Protein AF-A0A1N6EM79-F1 (afdb_monomer_lite)

Foldseek 3Di:
DVVVVVVVVVVVVVVVVVVVVVVVVVVLVVVLVVLLVVLVDDPVPADADDFFDDDPVLQVVVLVVQLVQQCCQFVVLCVVWWDDDPLQNVLRNLLSSLVSCQSSLPLVVGRDLVNNQVSLVSSVVSVGLTLSSLLSNLVSCDDVNPPDLPVSLVSLVSSLVNLLPTPRQLLSSLLSLLVSLCSCLVDPDRDPVSLVSSLVSLVSSLLSPQVNVVDPDDDLSSLVSVLVSLVSSLVSVVSSVQPSVRSLVVSLVSLVPHPPSLLSSLQSLLVSLQVVLCVLQDPDDPVPGDVCSLVSSLVSLVRSLVSLVVSCVVPVLNLSSLLSQLLSLQSPVHDPVSNVVSLSSNCNNPVLPLSSLVSVLVSQQPVTPHDLSNSLSSLVSQLVSVPLSNLSLQSNVVSLQSSLVSSDDLSSLVSLLSPSNVCSNVVSLVSNCVSVVPPLASLLSSLVSCLSVVVLLLNLQSCQLCPVVNDWDDDPVTDHSVNSVVSNVVSVVVLQVVPPDPDDVQDAFEWEAAPVRHIDTDAGPPWDWDWDQAPQPFRIKIKTWDDDPQKIKIKIKTQHDPVCLPDRFVVVQVVVQVVVCVVLVFHWPPWDFDDQQSYTKIWTKTDRVVLPPWIKIWIWGDDRRMIIIIIMIHGPDVCVDPVVVCVRVSGHYHYHPDPPPPPPDDDD

Sequence (668 aa):
MRRVLVIGLTLLVAFAVMVGVRARYQRRQFQQAAVLAAATVDEAEAKPSTPIPQDATALEKQRHDLLAWNRRTLQEAYDRVGKKDPRWDELARKTLDLAARTFSGEVDPQVTFDDVYPAARAAVEAGCDDPMVAYLYARTSVGANDPGPEEGLRRARAAAQGLAASRYPAMRRAVALRFSGGMALSGENPGDSNRKEAQRDFDAALALLEESVASDEHNEIWEANWLNTLIELTRGYRTLDVPAEAAYERVDAGLARVAGAKVLRLIYRGNFWFNYGWEARTQSFAPRVPAGGFDTLEKRLAVAQEAYQDAWKLQPTSGEVARRLLEIDKSVSGDRATMELWFERAMKLNGDDRTTCWSKLDWLDPKWHGSAEDMLAFGRACRDTKNSRTGITLLVADAHWRIASKLGGENQPKYLAVPAVWADIQSVYHEYLKHHPVDDVARSKFATFCYLSGHFREAEVQYVALGDHLTQWSEFPYVPLNQLKRNRAHNATIVMSNDLQIGFPGWHFVGGTNQDGRWKVNIPVGAEHKSKPGILGADASHVWKCTADGITYEIRVLLLADALRNDRPERVLDAARSVVAEERGSQPRNLRDTLLAARPAQEYDIDAPVLKPMQLRVKTAVIGNWLYELSVTASKNDVTGGAAREFFDSFAFQPVPKPSTDADAAPE

pLDDT: mean 86.62, std 15.35, range [33.59, 98.88]

Secondary structure (DSSP, 8-state):
-HHHHHHHHHHHHHHHHHHHHHHHHHHHHHHHHHHHHHHTS-GGGSPPPPPPP--HHHHHHHHHHHHHHHHHHHHHHHHHHS---TTTHHHHHHHHHHHHHHHTT-BTTB--HHHHHHHHHHHHHTT---HHHHHHHHHH--GGG---HHHHHHHHHHHHHHHHTS-S-HHHHHHHHHHHHHHHT-SSS--HHHHHHHHHHHHHHHHHHHHHHHHS--SHHHHHHHHHHHHHHHHHHHHTT--HHHHHHHHHHHHHTSTT-HHHHHHHHHHHHHHHHHHHH-SS-GGGSPTTHHHHHHHHHHHHHHHHHHHHHH-TT-HHHHHHHHHHHHHTT--HHHHHHHHHHHHHH-TT-HHHHHHHHHHTSTTTT--HHHHHHHHHHHHHT--GGGT-TTHHHHHHHHHHHHH-TTHHHHHHTSHHHHHHHHHHHHHHHHH-TT-HHHHHHHHHHHHHTT-HHHHHHHHHHHGGG-----SSSP--HHHHHHHHHHHHHHHHHH-----BTTB--EEEE-TTS-EEE-PPTT-EEEEE--STT-S-EEEEEEEETTEEEEEEEEEPPHHHHTS-HHHHHHHHHHHHHHHHTS-EEEEEEEEETTEEEEEEEEE-GGGTTEEEEEEEEEETTEEEEEEEEEEHHHHTSHHHHHHHHT-EEPPPPPPPS-------

Structure (mmCIF, N/CA/C/O backbone):
data_AF-A0A1N6EM79-F1
#
_entry.id   AF-A0A1N6EM79-F1
#
loop_
_atom_site.group_PDB
_atom_site.id
_atom_site.type_symbol
_atom_site.label_atom_id
_atom_site.label_alt_id
_atom_site.label_comp_id
_atom_site.label_asym_id
_atom_site.label_entity_id
_atom_site.label_seq_id
_atom_site.pdbx_PDB_ins_code
_atom_site.Cartn_x
_atom_site.Cartn_y
_atom_site.Cartn_z
_atom_site.occupancy
_atom_site.B_iso_or_equiv
_atom_site.auth_seq_id
_atom_site.auth_comp_id
_atom_site.auth_asym_id
_atom_site.auth_atom_id
_atom_site.pdbx_PDB_model_num
ATOM 1 N N . MET A 1 1 ? 29.907 56.390 -31.989 1.00 57.66 1 MET A N 1
ATOM 2 C CA . MET A 1 1 ? 30.444 55.684 -30.799 1.00 57.66 1 MET A CA 1
ATOM 3 C C . MET A 1 1 ? 29.399 54.881 -30.017 1.00 57.66 1 MET A C 1
ATOM 5 O O . MET A 1 1 ? 29.545 53.669 -29.978 1.00 57.66 1 MET A O 1
ATOM 9 N N . ARG A 1 2 ? 28.319 55.467 -29.464 1.00 51.59 2 ARG A N 1
ATOM 10 C CA . ARG A 1 2 ? 27.320 54.709 -28.661 1.00 51.59 2 ARG A CA 1
ATOM 11 C C . ARG A 1 2 ? 26.682 53.497 -29.369 1.00 51.59 2 ARG A C 1
ATOM 13 O O . ARG A 1 2 ? 26.563 52.447 -28.754 1.00 51.59 2 ARG A O 1
ATOM 20 N N . ARG A 1 3 ? 26.338 53.596 -30.662 1.00 52.81 3 ARG A N 1
ATOM 21 C CA . ARG A 1 3 ? 25.777 52.462 -31.436 1.00 52.81 3 ARG A CA 1
ATOM 22 C C . ARG A 1 3 ? 26.763 51.301 -31.632 1.00 52.81 3 ARG A C 1
ATOM 24 O O . ARG A 1 3 ? 26.357 50.151 -31.562 1.00 52.81 3 ARG A O 1
ATOM 31 N N . VAL A 1 4 ? 28.052 51.595 -31.815 1.00 61.25 4 VAL A N 1
ATOM 32 C CA . VAL A 1 4 ? 29.103 50.570 -31.970 1.00 61.25 4 VAL A CA 1
ATOM 33 C C . VAL A 1 4 ? 29.348 49.844 -30.643 1.00 61.25 4 VAL A C 1
ATOM 35 O O . VAL A 1 4 ? 29.495 48.628 -30.629 1.00 61.25 4 VAL A O 1
ATOM 38 N N . LEU A 1 5 ? 29.295 50.571 -29.520 1.00 58.50 5 LEU A N 1
ATOM 39 C CA . LEU A 1 5 ? 29.439 49.991 -28.182 1.00 58.50 5 LEU A CA 1
ATOM 40 C C . LEU A 1 5 ? 28.276 49.042 -27.829 1.00 58.50 5 LEU A C 1
ATOM 42 O O . LEU A 1 5 ? 28.500 47.969 -27.278 1.00 58.50 5 LEU A O 1
ATOM 46 N N . VAL A 1 6 ? 27.039 49.411 -28.187 1.00 59.03 6 VAL A N 1
ATOM 47 C CA . VAL A 1 6 ? 25.835 48.592 -27.940 1.00 59.03 6 VAL A CA 1
ATOM 48 C C . VAL A 1 6 ? 25.853 47.306 -28.775 1.00 59.03 6 VAL A C 1
ATOM 50 O O . VAL A 1 6 ? 25.546 46.235 -28.253 1.00 59.03 6 VAL A O 1
ATOM 53 N N . ILE A 1 7 ? 26.267 47.379 -30.045 1.00 68.19 7 ILE A N 1
ATOM 54 C CA . ILE A 1 7 ? 26.404 46.194 -30.910 1.00 68.19 7 ILE A CA 1
ATOM 55 C C . ILE A 1 7 ? 27.513 45.270 -30.387 1.00 68.19 7 ILE A C 1
ATOM 57 O O . ILE A 1 7 ? 27.294 44.066 -30.271 1.00 68.19 7 ILE A O 1
ATOM 61 N N . GLY A 1 8 ? 28.667 45.826 -29.998 1.00 62.31 8 GLY A N 1
ATOM 62 C CA . GLY A 1 8 ? 29.767 45.052 -29.416 1.00 62.31 8 GLY A CA 1
ATOM 63 C C . GLY A 1 8 ? 29.367 44.320 -28.132 1.00 62.31 8 GLY A C 1
ATOM 64 O O . GLY A 1 8 ? 29.636 43.129 -27.997 1.00 62.31 8 GLY A O 1
ATOM 65 N N . LEU A 1 9 ? 28.649 44.992 -27.225 1.00 55.44 9 LEU A N 1
ATOM 66 C CA . LEU A 1 9 ? 28.162 44.383 -25.984 1.00 55.44 9 LEU A CA 1
ATOM 67 C C . LEU A 1 9 ? 27.122 43.281 -26.251 1.00 55.44 9 LEU A C 1
ATOM 69 O O . LEU A 1 9 ? 27.174 42.224 -25.629 1.00 55.44 9 LEU A O 1
ATOM 73 N N . THR A 1 10 ? 26.222 43.492 -27.215 1.00 61.97 10 THR A N 1
ATOM 74 C CA . THR A 1 10 ? 25.199 42.500 -27.591 1.00 61.97 10 THR A CA 1
ATOM 75 C C . THR A 1 10 ? 25.830 41.230 -28.172 1.00 61.97 10 THR A C 1
ATOM 77 O O . THR A 1 10 ? 25.451 40.123 -27.793 1.00 61.97 10 THR A O 1
ATOM 80 N N . LEU A 1 11 ? 26.839 41.371 -29.040 1.00 59.09 11 LEU A N 1
ATOM 81 C CA . LEU A 1 11 ? 27.572 40.235 -29.609 1.00 59.09 11 LEU A CA 1
ATOM 82 C C . LEU A 1 11 ? 28.384 39.476 -28.550 1.00 59.09 11 LEU A C 1
ATOM 84 O O . LEU A 1 11 ? 28.440 38.248 -28.588 1.00 59.09 11 LEU A O 1
ATOM 88 N N . LEU A 1 12 ? 28.962 40.182 -27.574 1.00 57.12 12 LEU A N 1
ATOM 89 C CA . LEU A 1 12 ? 29.734 39.570 -26.491 1.00 57.12 12 LEU A CA 1
ATOM 90 C C . LEU A 1 12 ? 28.840 38.765 -25.532 1.00 57.12 12 LEU A C 1
ATOM 92 O O . LEU A 1 12 ? 29.197 37.654 -25.141 1.00 57.12 12 LEU A O 1
ATOM 96 N N . VAL A 1 13 ? 27.642 39.276 -25.222 1.00 59.56 13 VAL A N 1
ATOM 97 C CA . VAL A 1 13 ? 26.622 38.547 -24.448 1.00 59.56 13 VAL A CA 1
ATOM 98 C C . VAL A 1 13 ? 26.127 37.319 -25.216 1.00 59.56 13 VAL A C 1
ATOM 100 O O . VAL A 1 13 ? 26.071 36.230 -24.646 1.00 59.56 13 VAL A O 1
ATOM 103 N N . ALA A 1 14 ? 25.835 37.446 -26.515 1.00 55.66 14 ALA A N 1
ATOM 104 C CA . ALA A 1 14 ? 25.422 36.314 -27.347 1.00 55.66 14 ALA A CA 1
ATOM 105 C C . ALA A 1 14 ? 26.504 35.219 -27.420 1.00 55.66 14 ALA A C 1
ATOM 107 O O . ALA A 1 14 ? 26.198 34.033 -27.289 1.00 55.66 14 ALA A O 1
ATOM 108 N N . PHE A 1 15 ? 27.777 35.605 -27.559 1.00 58.88 15 PHE A N 1
ATOM 109 C CA . PHE A 1 15 ? 28.905 34.673 -27.553 1.00 58.88 15 PHE A CA 1
ATOM 110 C C . PHE A 1 15 ? 29.062 33.963 -26.199 1.00 58.88 15 PHE A C 1
ATOM 112 O O . PHE A 1 15 ? 29.173 32.738 -26.164 1.00 58.88 15 PHE A O 1
ATOM 119 N N . ALA A 1 16 ? 28.987 34.693 -25.081 1.00 51.50 16 ALA A N 1
ATOM 120 C CA . ALA A 1 16 ? 29.054 34.109 -23.739 1.00 51.50 16 ALA A CA 1
ATOM 121 C C . ALA A 1 16 ? 27.897 33.126 -23.466 1.00 51.50 16 ALA A C 1
ATOM 123 O O . ALA A 1 16 ? 28.115 32.048 -22.906 1.00 51.50 16 ALA A O 1
ATOM 124 N N . VAL A 1 17 ? 26.680 33.448 -23.922 1.00 60.84 17 VAL A N 1
ATOM 125 C CA . VAL A 1 17 ? 25.520 32.546 -23.845 1.00 60.84 17 VAL A CA 1
ATOM 126 C C . VAL A 1 17 ? 25.751 31.285 -24.683 1.00 60.84 17 VAL A C 1
ATOM 128 O O . VAL A 1 17 ? 25.543 30.184 -24.174 1.00 60.84 17 VAL A O 1
ATOM 131 N N . MET A 1 18 ? 26.241 31.406 -25.923 1.00 62.16 18 MET A N 1
ATOM 132 C CA . MET A 1 18 ? 26.541 30.249 -26.780 1.00 62.16 18 MET A CA 1
ATOM 133 C C . MET A 1 18 ? 27.630 29.342 -26.189 1.00 62.16 18 MET A C 1
ATOM 135 O O . MET A 1 18 ? 27.462 28.120 -26.172 1.00 62.16 18 MET A O 1
ATOM 139 N N . VAL A 1 19 ? 28.709 29.913 -25.643 1.00 59.50 19 VAL A N 1
ATOM 140 C CA . VAL A 1 19 ? 29.773 29.150 -24.963 1.00 59.50 19 VAL A CA 1
ATOM 141 C C . VAL A 1 19 ? 29.222 28.437 -23.723 1.00 59.50 19 VAL A C 1
ATOM 143 O O . VAL A 1 19 ? 29.464 27.243 -23.543 1.00 59.50 19 VAL A O 1
ATOM 146 N N . GLY A 1 20 ? 28.408 29.116 -22.908 1.00 55.28 20 GLY A N 1
ATOM 147 C CA . GLY A 1 20 ? 27.770 28.523 -21.729 1.00 55.28 20 GLY A CA 1
ATOM 148 C C . GLY A 1 20 ? 26.732 27.438 -22.052 1.00 55.28 20 GLY A C 1
ATOM 149 O O . GLY A 1 20 ? 26.553 26.501 -21.270 1.00 55.28 20 GLY A O 1
ATOM 150 N N . VAL A 1 21 ? 26.040 27.529 -23.193 1.00 65.56 21 VAL A N 1
ATOM 151 C CA . VAL A 1 21 ? 25.137 26.477 -23.695 1.00 65.56 21 VAL A CA 1
ATOM 152 C C . VAL A 1 21 ? 25.939 25.277 -24.199 1.00 65.56 21 VAL A C 1
ATOM 154 O O . VAL A 1 21 ? 25.637 24.147 -23.813 1.00 65.56 21 VAL A O 1
ATOM 157 N N . ARG A 1 22 ? 27.004 25.501 -24.980 1.00 65.56 22 ARG A N 1
ATOM 158 C CA . ARG A 1 22 ? 27.872 24.433 -25.501 1.00 65.56 22 ARG A CA 1
ATOM 159 C C . ARG A 1 22 ? 28.586 23.668 -24.384 1.00 65.56 22 ARG A C 1
ATOM 161 O O . ARG A 1 22 ? 28.595 22.442 -24.419 1.00 65.56 22 ARG A O 1
ATOM 168 N N . ALA A 1 23 ? 29.105 24.359 -23.368 1.00 64.06 23 ALA A N 1
ATOM 169 C CA . ALA A 1 23 ? 29.745 23.723 -22.214 1.00 64.06 23 ALA A CA 1
ATOM 170 C C . ALA A 1 23 ? 28.757 22.867 -21.397 1.00 64.06 23 ALA A C 1
ATOM 172 O O . ALA A 1 23 ? 29.081 21.742 -21.016 1.00 64.06 23 ALA A O 1
ATOM 173 N N . ARG A 1 24 ? 27.523 23.352 -21.175 1.00 70.69 24 ARG A N 1
ATOM 174 C CA . ARG A 1 24 ? 26.455 22.569 -20.522 1.00 70.69 24 ARG A CA 1
ATOM 175 C C . ARG A 1 24 ? 26.044 21.352 -21.350 1.00 70.69 24 ARG A C 1
ATOM 177 O O . ARG A 1 24 ? 25.850 20.279 -20.786 1.00 70.69 24 ARG A O 1
ATOM 184 N N . TYR A 1 25 ? 25.948 21.507 -22.670 1.00 68.00 25 TYR A N 1
ATOM 185 C CA . TYR A 1 25 ? 25.633 20.415 -23.589 1.00 68.00 25 TYR A CA 1
ATOM 186 C C . TYR A 1 25 ? 26.725 19.336 -23.592 1.00 68.00 25 TYR A C 1
ATOM 188 O O . TYR A 1 25 ? 26.419 18.163 -23.399 1.00 68.00 25 TYR A O 1
ATOM 196 N N . GLN A 1 26 ? 27.999 19.725 -23.709 1.00 62.50 26 GLN A N 1
ATOM 197 C CA . GLN A 1 26 ? 29.129 18.793 -23.657 1.00 62.50 26 GLN A CA 1
ATOM 198 C C . GLN A 1 26 ? 29.213 18.077 -22.306 1.00 62.50 26 GLN A C 1
ATOM 200 O O . GLN A 1 26 ? 29.337 16.857 -22.276 1.00 62.50 26 GLN A O 1
ATOM 205 N N . ARG A 1 27 ? 29.065 18.796 -21.183 1.00 71.12 27 ARG A N 1
ATOM 206 C CA . ARG A 1 27 ? 29.050 18.181 -19.844 1.00 71.12 27 ARG A CA 1
ATOM 207 C C . ARG A 1 27 ? 27.925 17.154 -19.703 1.00 71.12 27 ARG A C 1
ATOM 209 O O . ARG A 1 27 ? 28.155 16.082 -19.154 1.00 71.12 27 ARG A O 1
ATOM 216 N N . ARG A 1 28 ? 26.738 17.452 -20.245 1.00 74.25 28 ARG A N 1
ATOM 217 C CA . ARG A 1 28 ? 25.605 16.518 -20.274 1.00 74.25 28 ARG A CA 1
ATOM 218 C C . ARG A 1 28 ? 25.901 15.287 -21.135 1.00 74.25 28 ARG A C 1
ATOM 220 O O . ARG A 1 28 ? 25.591 14.186 -20.699 1.00 74.25 28 ARG A O 1
ATOM 227 N N . GLN A 1 29 ? 26.522 15.447 -22.305 1.00 70.38 29 GLN A N 1
ATOM 228 C CA . GLN A 1 29 ? 26.920 14.311 -23.145 1.00 70.38 29 GLN A CA 1
ATOM 229 C C . GLN A 1 29 ? 27.969 13.423 -22.467 1.00 70.38 29 GLN A C 1
ATOM 231 O O . GLN A 1 29 ? 27.814 12.206 -22.471 1.00 70.38 29 GLN A O 1
ATOM 236 N N . PHE A 1 30 ? 28.985 14.005 -21.820 1.00 73.12 30 PHE A N 1
ATOM 237 C CA . PHE A 1 30 ? 29.971 13.235 -21.054 1.00 73.12 30 PHE A CA 1
ATOM 238 C C . PHE A 1 30 ? 29.331 12.482 -19.884 1.00 73.12 30 PHE A C 1
ATOM 240 O O . PHE A 1 30 ? 29.633 11.311 -19.682 1.00 73.12 30 PHE A O 1
ATOM 247 N N . GLN A 1 31 ? 28.407 13.114 -19.153 1.00 75.31 31 GLN A N 1
ATOM 248 C CA . GLN A 1 31 ? 27.654 12.444 -18.089 1.00 75.31 31 GLN A CA 1
ATOM 249 C C . GLN A 1 31 ? 26.794 11.295 -18.630 1.00 75.31 31 GLN A C 1
ATOM 251 O O . GLN A 1 31 ? 26.775 10.222 -18.040 1.00 75.31 31 GLN A O 1
ATOM 256 N N . GLN A 1 32 ? 26.115 11.483 -19.765 1.00 76.62 32 GLN A N 1
ATOM 257 C CA . GLN A 1 32 ? 25.315 10.428 -20.397 1.00 76.62 32 GLN A CA 1
ATOM 258 C C . GLN A 1 32 ? 26.183 9.255 -20.873 1.00 76.62 32 GLN A C 1
ATOM 260 O O . GLN A 1 32 ? 25.825 8.104 -20.635 1.00 76.62 32 GLN A O 1
ATOM 265 N N . ALA A 1 33 ? 27.331 9.533 -21.496 1.00 74.19 33 ALA A N 1
ATOM 266 C CA . ALA A 1 33 ? 28.273 8.506 -21.933 1.00 74.19 33 ALA A CA 1
ATOM 267 C C . ALA A 1 33 ? 28.876 7.738 -20.746 1.00 74.19 33 ALA A C 1
ATOM 269 O O . ALA A 1 33 ? 28.951 6.515 -20.794 1.00 74.19 33 ALA A O 1
ATOM 270 N N . ALA A 1 34 ? 29.237 8.433 -19.662 1.00 75.88 34 ALA A N 1
ATOM 271 C CA . ALA A 1 34 ? 29.737 7.803 -18.443 1.00 75.88 34 ALA A CA 1
ATOM 272 C C . ALA A 1 34 ? 28.684 6.896 -17.788 1.00 75.88 34 ALA A C 1
ATOM 274 O O . ALA A 1 34 ? 29.012 5.795 -17.367 1.00 75.88 34 ALA A O 1
ATOM 275 N N . VAL A 1 35 ? 27.412 7.313 -17.758 1.00 77.44 35 VAL A N 1
ATOM 276 C CA . VAL A 1 35 ? 26.311 6.487 -17.231 1.00 77.44 35 VAL A CA 1
ATOM 277 C C . VAL A 1 35 ? 26.076 5.241 -18.088 1.00 77.44 35 VAL A C 1
ATOM 279 O O . VAL A 1 35 ? 25.867 4.161 -17.542 1.00 77.44 35 VAL A O 1
ATOM 282 N N . LEU A 1 36 ? 26.121 5.367 -19.418 1.00 76.38 36 LEU A N 1
ATOM 283 C CA . LEU A 1 36 ? 26.010 4.215 -20.319 1.00 76.38 36 LEU A CA 1
ATOM 284 C C . LEU A 1 36 ? 27.199 3.258 -20.156 1.00 76.38 36 LEU A C 1
ATOM 286 O O . LEU A 1 36 ? 26.994 2.052 -20.109 1.00 76.38 36 LEU A O 1
ATOM 290 N N . ALA A 1 37 ? 28.417 3.783 -20.000 1.00 74.75 37 ALA A N 1
ATOM 291 C CA . ALA A 1 37 ? 29.602 2.974 -19.729 1.00 74.75 37 ALA A CA 1
ATOM 292 C C . ALA A 1 37 ? 29.521 2.275 -18.359 1.00 74.75 37 ALA A C 1
ATOM 294 O O . ALA A 1 37 ? 29.816 1.088 -18.258 1.00 74.75 37 ALA A O 1
ATOM 295 N N . ALA A 1 38 ? 29.041 2.964 -17.318 1.00 71.88 38 ALA A N 1
ATOM 296 C CA . ALA A 1 38 ? 28.829 2.384 -15.991 1.00 71.88 38 ALA A CA 1
ATOM 297 C C . ALA A 1 38 ? 27.792 1.246 -16.002 1.00 71.88 38 ALA A C 1
ATOM 299 O O . ALA A 1 38 ? 27.902 0.307 -15.223 1.00 71.88 38 ALA A O 1
ATOM 300 N N . ALA A 1 39 ? 26.810 1.295 -16.910 1.00 73.69 39 ALA A N 1
ATOM 301 C CA . ALA A 1 39 ? 25.832 0.221 -17.100 1.00 73.69 39 ALA A CA 1
ATOM 302 C C . ALA A 1 39 ? 26.454 -1.079 -17.639 1.00 73.69 39 ALA A C 1
ATOM 304 O O . ALA A 1 39 ? 25.871 -2.147 -17.475 1.00 73.69 39 ALA A O 1
ATOM 305 N N . THR A 1 40 ? 27.606 -0.972 -18.308 1.00 70.44 40 THR A N 1
ATOM 306 C CA . THR A 1 40 ? 28.337 -2.097 -18.911 1.00 70.44 40 THR A CA 1
ATOM 307 C C . THR A 1 40 ? 29.478 -2.621 -18.044 1.00 70.44 40 THR A C 1
ATOM 309 O O . THR A 1 40 ? 30.126 -3.586 -18.435 1.00 70.44 40 THR A O 1
ATOM 312 N N . VAL A 1 41 ? 29.734 -1.992 -16.892 1.00 67.38 41 VAL A N 1
ATOM 313 C CA . VAL A 1 41 ? 30.738 -2.464 -15.933 1.00 67.38 41 VAL A CA 1
ATOM 314 C C . VAL A 1 41 ? 30.270 -3.798 -15.361 1.00 67.38 41 VAL A C 1
ATOM 316 O O . VAL A 1 41 ? 29.126 -3.918 -14.912 1.00 67.38 41 VAL A O 1
ATOM 319 N N . ASP A 1 42 ? 31.156 -4.790 -15.416 1.00 64.06 42 ASP A N 1
ATOM 320 C CA . ASP A 1 42 ? 30.897 -6.138 -14.920 1.00 64.06 42 ASP A CA 1
ATOM 321 C C . ASP A 1 42 ? 30.534 -6.096 -13.426 1.00 64.06 42 ASP A C 1
ATOM 323 O O . ASP A 1 42 ? 31.019 -5.256 -12.664 1.00 64.06 42 ASP A O 1
ATOM 327 N N . GLU A 1 43 ? 29.674 -7.010 -12.986 1.00 64.69 43 GLU A N 1
ATOM 328 C CA . GLU A 1 43 ? 29.231 -7.096 -11.593 1.00 64.69 43 GLU A CA 1
ATOM 329 C C . GLU A 1 43 ? 30.419 -7.308 -10.639 1.00 64.69 43 GLU A C 1
ATOM 331 O O . GLU A 1 43 ? 30.413 -6.794 -9.521 1.00 64.69 43 GLU A O 1
ATOM 336 N N . ALA A 1 44 ? 31.484 -7.961 -11.119 1.00 61.00 44 ALA A N 1
ATOM 337 C CA . ALA A 1 44 ? 32.743 -8.152 -10.399 1.00 61.00 44 ALA A CA 1
ATOM 338 C C . ALA A 1 44 ? 33.513 -6.846 -10.105 1.00 61.00 44 ALA A C 1
ATOM 340 O O . ALA A 1 44 ? 34.318 -6.808 -9.174 1.00 61.00 44 ALA A O 1
ATOM 341 N N . GLU A 1 45 ? 33.274 -5.779 -10.871 1.00 67.38 45 GLU A N 1
ATOM 342 C CA . GLU A 1 45 ? 33.914 -4.467 -10.700 1.00 67.38 45 GLU A CA 1
ATOM 343 C C . GLU A 1 45 ? 33.018 -3.464 -9.950 1.00 67.38 45 GLU A C 1
ATOM 345 O O . GLU A 1 45 ? 33.440 -2.344 -9.643 1.00 67.38 45 GLU A O 1
ATOM 350 N N . ALA A 1 46 ? 31.777 -3.845 -9.628 1.00 71.94 46 ALA A N 1
ATOM 351 C CA . ALA A 1 46 ? 30.857 -2.984 -8.902 1.00 71.94 46 ALA A CA 1
ATOM 352 C C . ALA A 1 46 ? 31.328 -2.754 -7.457 1.00 71.94 46 ALA A C 1
ATOM 354 O O . ALA A 1 46 ? 31.835 -3.649 -6.778 1.00 71.94 46 ALA A O 1
ATOM 355 N N . LYS A 1 47 ? 31.119 -1.531 -6.953 1.00 76.25 47 LYS A N 1
ATOM 356 C CA . LYS A 1 47 ? 31.404 -1.191 -5.556 1.00 76.25 47 LYS A CA 1
ATOM 357 C C . LYS A 1 47 ? 30.630 -2.153 -4.638 1.00 76.25 47 LYS A C 1
ATOM 359 O O . LYS A 1 47 ? 29.402 -2.198 -4.746 1.00 76.25 47 LYS A O 1
ATOM 364 N N . PRO A 1 48 ? 31.302 -2.885 -3.730 1.00 73.38 48 PRO A N 1
ATOM 365 C CA . PRO A 1 48 ? 30.625 -3.830 -2.855 1.00 73.38 48 PRO A CA 1
ATOM 366 C C . PRO A 1 48 ? 29.622 -3.084 -1.977 1.00 73.38 48 PRO A C 1
ATOM 368 O O . PRO A 1 48 ? 29.950 -2.070 -1.353 1.00 73.38 48 PRO A O 1
ATOM 371 N N . SER A 1 49 ? 28.389 -3.577 -1.940 1.00 78.62 49 SER A N 1
ATOM 372 C CA . SER A 1 49 ? 27.352 -3.039 -1.071 1.00 78.62 49 SER A CA 1
ATOM 373 C C . SER A 1 49 ? 27.379 -3.722 0.290 1.00 78.62 49 SER A C 1
ATOM 375 O O . SER A 1 49 ? 27.494 -4.945 0.372 1.00 78.62 49 SER A O 1
ATOM 377 N N . THR A 1 50 ? 27.201 -2.951 1.361 1.00 86.50 50 THR A N 1
ATOM 378 C CA . THR A 1 50 ? 26.949 -3.515 2.690 1.00 86.50 50 THR A CA 1
ATOM 379 C C . THR A 1 50 ? 25.660 -4.343 2.653 1.00 86.50 50 THR A C 1
ATOM 381 O O . THR A 1 50 ? 24.636 -3.810 2.210 1.00 86.50 50 THR A O 1
ATOM 384 N N . PRO A 1 51 ? 25.674 -5.607 3.116 1.00 92.75 51 PRO A N 1
ATOM 385 C CA . PRO A 1 51 ? 24.464 -6.412 3.214 1.00 92.75 51 PRO A CA 1
ATOM 386 C C . PRO A 1 51 ? 23.387 -5.697 4.032 1.00 92.75 51 PRO A C 1
ATOM 388 O O . PRO A 1 51 ? 23.671 -5.115 5.082 1.00 92.75 51 PRO A O 1
ATOM 391 N N . ILE A 1 52 ? 22.145 -5.738 3.554 1.00 96.38 52 ILE A N 1
ATOM 392 C CA . ILE A 1 52 ? 21.007 -5.178 4.285 1.00 96.38 52 ILE A CA 1
ATOM 393 C C . ILE A 1 52 ? 20.662 -6.136 5.433 1.00 96.38 52 ILE A C 1
ATOM 395 O O . ILE A 1 52 ? 20.529 -7.334 5.177 1.00 96.38 52 ILE A O 1
ATOM 399 N N . PRO A 1 53 ? 20.500 -5.652 6.679 1.00 95.44 53 PRO A N 1
ATOM 400 C CA . PRO A 1 53 ? 20.079 -6.503 7.787 1.00 95.44 53 PRO A CA 1
ATOM 401 C C . PRO A 1 53 ? 18.761 -7.222 7.461 1.00 95.44 53 PRO A C 1
ATOM 403 O O . PRO A 1 53 ? 17.750 -6.575 7.192 1.00 95.44 53 PRO A O 1
ATOM 406 N N . GLN A 1 54 ? 18.792 -8.557 7.449 1.00 92.88 54 GLN A N 1
ATOM 407 C CA . GLN A 1 54 ? 17.642 -9.444 7.251 1.00 92.88 54 GLN A CA 1
ATOM 408 C C . GLN A 1 54 ? 17.793 -10.633 8.208 1.00 92.88 54 GLN A C 1
ATOM 410 O O . GLN A 1 54 ? 18.611 -11.520 7.971 1.00 92.88 54 GLN A O 1
ATOM 415 N N . ASP A 1 55 ? 17.026 -10.653 9.297 1.00 94.44 55 ASP A N 1
ATOM 416 C CA . ASP A 1 55 ? 16.911 -11.834 10.158 1.00 94.44 55 ASP A CA 1
ATOM 417 C C . ASP A 1 55 ? 15.622 -12.576 9.797 1.00 94.44 55 ASP A C 1
ATOM 419 O O . ASP A 1 55 ? 14.534 -12.224 10.249 1.00 94.44 55 ASP A O 1
ATOM 423 N N . ALA A 1 56 ? 15.745 -13.607 8.959 1.00 93.06 56 ALA A N 1
ATOM 424 C CA . ALA A 1 56 ? 14.600 -14.378 8.482 1.00 93.06 56 ALA A CA 1
ATOM 425 C C . ALA A 1 56 ? 13.778 -15.004 9.626 1.00 93.06 56 ALA A C 1
ATOM 427 O O . ALA A 1 56 ? 12.560 -15.113 9.507 1.00 93.06 56 ALA A O 1
ATOM 428 N N . THR A 1 57 ? 14.418 -15.374 10.742 1.00 95.00 57 THR A N 1
ATOM 429 C CA . THR A 1 57 ? 13.723 -15.975 11.891 1.00 95.00 57 THR A CA 1
ATOM 430 C C . THR A 1 57 ? 12.911 -14.922 12.636 1.00 95.00 57 THR A C 1
ATOM 432 O O . THR A 1 57 ? 11.751 -15.159 12.976 1.00 95.00 57 THR A O 1
ATOM 435 N N . ALA A 1 58 ? 13.497 -13.743 12.866 1.00 93.88 58 ALA A N 1
ATOM 436 C CA . ALA A 1 58 ? 12.796 -12.631 13.501 1.00 93.88 58 ALA A CA 1
ATOM 437 C C . ALA A 1 58 ? 11.618 -12.136 12.646 1.00 93.88 58 ALA A C 1
ATOM 439 O O . ALA A 1 58 ? 10.537 -11.894 13.182 1.00 93.88 58 ALA A O 1
ATOM 440 N N . LEU A 1 59 ? 11.802 -12.054 11.323 1.00 94.06 59 LEU A N 1
ATOM 441 C CA . LEU A 1 59 ? 10.751 -11.666 10.378 1.00 94.06 59 LEU A CA 1
ATOM 442 C C . LEU A 1 59 ? 9.583 -12.647 10.384 1.00 94.06 59 LEU A C 1
ATOM 444 O O . LEU A 1 59 ? 8.429 -12.233 10.477 1.00 94.06 59 LEU A O 1
ATOM 448 N N . GLU A 1 60 ? 9.864 -13.949 10.338 1.00 94.25 60 GLU A N 1
ATOM 449 C CA . GLU A 1 60 ? 8.808 -14.958 10.366 1.00 94.25 60 GLU A CA 1
ATOM 450 C C . GLU A 1 60 ? 8.026 -14.922 11.683 1.00 94.25 60 GLU A C 1
ATOM 452 O O . GLU A 1 60 ? 6.794 -14.950 11.688 1.00 94.25 60 GLU A O 1
ATOM 457 N N . LYS A 1 61 ? 8.729 -14.741 12.807 1.00 94.81 61 LYS A N 1
ATOM 458 C CA . LYS A 1 61 ? 8.087 -14.529 14.105 1.00 94.81 61 LYS A CA 1
ATOM 459 C C . LYS A 1 61 ? 7.199 -13.280 14.102 1.00 94.81 61 LYS A C 1
ATOM 461 O O . LYS A 1 61 ? 6.070 -13.346 14.579 1.00 94.81 61 LYS A O 1
ATOM 466 N N . GLN A 1 62 ? 7.674 -12.157 13.563 1.00 93.31 62 GLN A N 1
ATOM 467 C CA . GLN A 1 62 ? 6.903 -10.912 13.503 1.00 93.31 62 GLN A CA 1
ATOM 468 C C . GLN A 1 62 ? 5.619 -11.074 12.676 1.00 93.31 62 GLN A C 1
ATOM 470 O O . GLN A 1 62 ? 4.552 -10.630 13.104 1.00 93.31 62 GLN A O 1
ATOM 475 N N . ARG A 1 63 ? 5.696 -11.751 11.523 1.00 94.06 63 ARG A N 1
ATOM 476 C CA . ARG A 1 63 ? 4.533 -12.052 10.669 1.00 94.06 63 ARG A CA 1
ATOM 477 C C . ARG A 1 63 ? 3.523 -12.939 11.392 1.00 94.06 63 ARG A C 1
ATOM 479 O O . ARG A 1 63 ? 2.328 -12.631 11.403 1.00 94.06 63 ARG A O 1
ATOM 486 N N . HIS A 1 64 ? 4.004 -13.994 12.051 1.00 95.69 64 HIS A N 1
ATOM 487 C CA . HIS A 1 64 ? 3.169 -14.870 12.866 1.00 95.69 64 HIS A CA 1
ATOM 488 C C . HIS A 1 64 ? 2.473 -14.100 13.998 1.00 95.69 64 HIS A C 1
ATOM 490 O O . HIS A 1 64 ? 1.261 -14.227 14.177 1.00 95.69 64 HIS A O 1
ATOM 496 N N . ASP A 1 65 ? 3.209 -13.264 14.732 1.00 95.00 65 ASP A N 1
ATOM 497 C CA . ASP A 1 65 ? 2.667 -12.476 15.840 1.00 95.00 65 ASP A CA 1
ATOM 498 C C . ASP A 1 65 ? 1.618 -11.462 15.356 1.00 95.00 65 ASP A C 1
ATOM 500 O O . ASP A 1 65 ? 0.577 -11.300 16.000 1.00 95.00 65 ASP A O 1
ATOM 504 N N . LEU A 1 66 ? 1.831 -10.847 14.185 1.00 95.81 66 LEU A N 1
ATOM 505 C CA . LEU A 1 66 ? 0.868 -9.952 13.542 1.00 95.81 66 LEU A CA 1
ATOM 506 C C . LEU A 1 66 ? -0.430 -10.671 13.157 1.00 95.81 66 LEU A C 1
ATOM 508 O O . LEU A 1 66 ? -1.523 -10.191 13.469 1.00 95.81 66 LEU A O 1
ATOM 512 N N . LEU A 1 67 ? -0.335 -11.845 12.529 1.00 96.94 67 LEU A N 1
ATOM 513 C CA . LEU A 1 67 ? -1.498 -12.686 12.226 1.00 96.94 67 LEU A CA 1
ATOM 514 C C . LEU A 1 67 ? -2.222 -13.160 13.484 1.00 96.94 67 LEU A C 1
ATOM 516 O O . LEU A 1 67 ? -3.451 -13.067 13.551 1.00 96.94 67 LEU A O 1
ATOM 520 N N . ALA A 1 68 ? -1.485 -13.607 14.496 1.00 97.31 68 ALA A N 1
ATOM 521 C CA . ALA A 1 68 ? -2.061 -14.041 15.759 1.00 97.31 68 ALA A CA 1
ATOM 522 C C . ALA A 1 68 ? -2.808 -12.891 16.454 1.00 97.31 68 ALA A C 1
ATOM 524 O O . ALA A 1 68 ? -3.941 -13.073 16.898 1.00 97.31 68 ALA A O 1
ATOM 525 N N . TRP A 1 69 ? -2.231 -11.688 16.492 1.00 97.69 69 TRP A N 1
ATOM 526 C CA . TRP A 1 69 ? -2.888 -10.509 17.056 1.00 97.69 69 TRP A CA 1
ATOM 527 C C . TRP A 1 69 ? -4.160 -10.121 16.286 1.00 97.69 69 TRP A C 1
ATOM 529 O O . TRP A 1 69 ? -5.203 -9.841 16.890 1.00 97.69 69 TRP A O 1
ATOM 539 N N . ASN A 1 70 ? -4.120 -10.147 14.949 1.00 98.00 70 ASN A N 1
ATOM 540 C CA . ASN A 1 70 ? -5.300 -9.864 14.131 1.00 98.00 70 ASN A CA 1
ATOM 541 C C . ASN A 1 70 ? -6.413 -10.904 14.361 1.00 98.00 70 ASN A C 1
ATOM 543 O O . ASN A 1 70 ? -7.568 -10.514 14.524 1.00 98.00 70 ASN A O 1
ATOM 547 N N . ARG A 1 71 ? -6.087 -12.200 14.471 1.00 98.19 71 ARG A N 1
ATOM 548 C CA . ARG A 1 71 ? -7.064 -13.255 14.806 1.00 98.19 71 ARG A CA 1
ATOM 549 C C . ARG A 1 71 ? -7.666 -13.079 16.202 1.00 98.19 71 ARG A C 1
ATOM 551 O O . ARG A 1 71 ? -8.891 -13.131 16.332 1.00 98.19 71 ARG A O 1
ATOM 558 N N . ARG A 1 72 ? -6.847 -12.765 17.216 1.00 98.00 72 ARG A N 1
ATOM 559 C CA . ARG A 1 72 ? -7.312 -12.482 18.590 1.00 98.00 72 ARG A CA 1
ATOM 560 C C . ARG A 1 72 ? -8.311 -11.327 18.649 1.00 98.00 72 ARG A C 1
ATOM 562 O O . ARG A 1 72 ? -9.320 -11.387 19.352 1.00 98.00 72 ARG A O 1
ATOM 569 N N . THR A 1 73 ? -8.029 -10.254 17.914 1.00 98.06 73 THR A N 1
ATOM 570 C CA . THR A 1 73 ? -8.831 -9.020 17.953 1.00 98.06 73 THR A CA 1
ATOM 571 C C . THR A 1 73 ? -10.008 -9.003 16.972 1.00 98.06 73 THR A C 1
ATOM 573 O O . THR A 1 73 ? -10.818 -8.076 17.032 1.00 98.06 73 THR A O 1
ATOM 576 N N . LEU A 1 74 ? -10.129 -10.009 16.096 1.00 98.50 74 LEU A N 1
ATOM 577 C CA . LEU A 1 74 ? -11.237 -10.176 15.148 1.00 98.50 74 LEU A CA 1
ATOM 578 C C . LEU A 1 74 ? -12.059 -11.432 15.459 1.00 98.50 74 LEU A C 1
ATOM 580 O O . LEU A 1 74 ? -13.160 -11.324 15.998 1.00 98.50 74 LEU A O 1
ATOM 584 N N . GLN A 1 75 ? -11.527 -12.614 15.145 1.00 98.44 75 GLN A N 1
ATOM 585 C CA . GLN A 1 75 ? -12.246 -13.884 15.251 1.00 98.44 75 GLN A CA 1
ATOM 586 C C . GLN A 1 75 ? -12.478 -14.299 16.708 1.00 98.44 75 GLN A C 1
ATOM 588 O O . GLN A 1 75 ? -13.616 -14.536 17.099 1.00 98.44 75 GLN A O 1
ATOM 593 N N . GLU A 1 76 ? -11.444 -14.311 17.553 1.00 98.50 76 GLU A N 1
ATOM 594 C CA . GLU A 1 76 ? -11.626 -14.696 18.966 1.00 98.50 76 GLU A CA 1
ATOM 595 C C . GLU A 1 76 ? -12.437 -13.650 19.750 1.00 98.50 76 GLU A C 1
ATOM 597 O O . GLU A 1 76 ? -13.110 -13.957 20.738 1.00 98.50 76 GLU A O 1
ATOM 602 N N . ALA A 1 77 ? -12.390 -12.386 19.321 1.00 98.50 77 ALA A N 1
ATOM 603 C CA . ALA A 1 77 ? -13.283 -11.355 19.832 1.00 98.50 77 ALA A CA 1
ATOM 604 C C . ALA A 1 77 ? -14.742 -11.647 19.439 1.00 98.50 77 ALA A C 1
ATOM 606 O O . ALA A 1 77 ? -15.609 -11.596 20.308 1.00 98.50 77 ALA A O 1
ATOM 607 N N . TYR A 1 78 ? -15.016 -12.042 18.191 1.00 98.75 78 TYR A N 1
ATOM 608 C CA . TYR A 1 78 ? -16.349 -12.488 17.767 1.00 98.75 78 TYR A CA 1
ATOM 609 C C . TYR A 1 78 ? -16.850 -13.678 18.585 1.00 98.75 78 TYR A C 1
ATOM 611 O O . TYR A 1 78 ? -17.957 -13.637 19.115 1.00 98.75 78 TYR A O 1
ATOM 619 N N . ASP A 1 79 ? -16.021 -14.700 18.793 1.00 98.56 79 ASP A N 1
ATOM 620 C CA . ASP A 1 79 ? -16.446 -15.876 19.554 1.00 98.56 79 ASP A CA 1
ATOM 621 C C . ASP A 1 79 ? -16.813 -15.533 21.014 1.00 98.56 79 ASP A C 1
ATOM 623 O O . ASP A 1 79 ? -17.742 -16.128 21.581 1.00 98.56 79 ASP A O 1
ATOM 627 N N . ARG A 1 80 ? -16.144 -14.534 21.612 1.00 98.44 80 ARG A N 1
ATOM 628 C CA . ARG A 1 80 ? -16.422 -14.057 22.979 1.00 98.44 80 ARG A CA 1
ATOM 629 C C . ARG A 1 80 ? -17.610 -13.104 23.078 1.00 98.44 80 ARG A C 1
ATOM 631 O O . ARG A 1 80 ? -18.434 -13.273 23.975 1.00 98.44 80 ARG A O 1
ATOM 638 N N . VAL A 1 81 ? -17.665 -12.078 22.230 1.00 98.44 81 VAL A N 1
ATOM 639 C CA . VAL A 1 81 ? -18.589 -10.939 22.397 1.00 98.44 81 VAL A CA 1
ATOM 640 C C . VAL A 1 81 ? -19.462 -10.646 21.180 1.00 98.44 81 VAL A C 1
ATOM 642 O O . VAL A 1 81 ? -20.357 -9.806 21.287 1.00 98.44 81 VAL A O 1
ATOM 645 N N . GLY A 1 82 ? -19.203 -11.302 20.050 1.00 98.25 82 GLY A N 1
ATOM 646 C CA . GLY A 1 82 ? -19.961 -11.143 18.816 1.00 98.25 82 GLY A CA 1
ATOM 647 C C . GLY A 1 82 ? -21.363 -11.739 18.904 1.00 98.25 82 GLY A C 1
ATOM 648 O O . GLY A 1 82 ? -21.677 -12.558 19.780 1.00 98.25 82 GLY A O 1
ATOM 649 N N . LYS A 1 83 ? -22.225 -11.312 17.984 1.00 98.12 83 LYS A N 1
ATOM 650 C CA . LYS A 1 83 ? -23.571 -11.871 17.834 1.00 98.12 83 LYS A CA 1
ATOM 651 C C . LYS A 1 83 ? -23.496 -13.183 17.065 1.00 98.12 83 LYS A C 1
ATOM 653 O O . LYS A 1 83 ? -23.085 -13.198 15.909 1.00 98.12 83 LYS A O 1
ATOM 658 N N . LYS A 1 84 ? -23.925 -14.268 17.710 1.00 98.06 84 LYS A N 1
ATOM 659 C CA . LYS A 1 84 ? -23.804 -15.632 17.186 1.00 98.06 84 LYS A CA 1
ATOM 660 C C . LYS A 1 84 ? -25.154 -16.197 16.767 1.00 98.06 84 LYS A C 1
ATOM 662 O O . LYS A 1 84 ? -26.116 -16.102 17.528 1.00 98.06 84 LYS A O 1
ATOM 667 N N . ASP A 1 85 ? -25.196 -16.827 15.600 1.00 98.50 85 ASP A N 1
ATOM 668 C CA . ASP A 1 85 ? -26.344 -17.586 15.095 1.00 98.50 85 ASP A CA 1
ATOM 669 C C . ASP A 1 85 ? -25.842 -18.637 14.091 1.00 98.50 85 ASP A C 1
ATOM 671 O O . ASP A 1 85 ? -25.053 -18.306 13.197 1.00 98.50 85 ASP A O 1
ATOM 675 N N . PRO A 1 86 ? -26.302 -19.898 14.188 1.00 98.31 86 PRO A N 1
ATOM 676 C CA . PRO A 1 86 ? -25.895 -20.961 13.272 1.00 98.31 86 PRO A CA 1
ATOM 677 C C . PRO A 1 86 ? -26.074 -20.639 11.782 1.00 98.31 86 PRO A C 1
ATOM 679 O O . PRO A 1 86 ? -25.367 -21.215 10.960 1.00 98.31 86 PRO A O 1
ATOM 682 N N . ARG A 1 87 ? -26.988 -19.730 11.416 1.00 98.38 87 ARG A N 1
ATOM 683 C CA . ARG A 1 87 ? -27.238 -19.336 10.021 1.00 98.38 87 ARG A CA 1
ATOM 684 C C . ARG A 1 87 ? -26.063 -18.609 9.364 1.00 98.38 87 ARG A C 1
ATOM 686 O O . ARG A 1 87 ? -25.918 -18.707 8.150 1.00 98.38 87 ARG A O 1
ATOM 693 N N . TRP A 1 88 ? -25.241 -17.884 10.127 1.00 98.56 88 TRP A N 1
ATOM 694 C CA . TRP A 1 88 ? -24.120 -17.103 9.579 1.00 98.56 88 TRP A CA 1
ATOM 695 C C . TRP A 1 88 ? -22.791 -17.289 10.303 1.00 98.56 88 TRP A C 1
ATOM 697 O O . TRP A 1 88 ? -21.780 -16.785 9.823 1.00 98.56 88 TRP A O 1
ATOM 707 N N . ASP A 1 89 ? -22.751 -18.005 11.424 1.00 98.62 89 ASP A N 1
ATOM 708 C CA . ASP A 1 89 ? -21.557 -18.156 12.260 1.00 98.62 89 ASP A CA 1
ATOM 709 C C . ASP A 1 89 ? -20.314 -18.626 11.485 1.00 98.62 89 ASP A C 1
ATOM 711 O O . ASP A 1 89 ? -19.210 -18.120 11.692 1.00 98.62 89 ASP A O 1
ATOM 715 N N . GLU A 1 90 ? -20.480 -19.576 10.564 1.00 98.56 90 GLU A N 1
ATOM 716 C CA . GLU A 1 90 ? -19.386 -20.062 9.716 1.00 98.56 90 GLU A CA 1
ATOM 717 C C . GLU A 1 90 ? -18.909 -18.990 8.721 1.00 98.56 90 GLU A C 1
ATOM 719 O O . GLU A 1 90 ? -17.706 -18.755 8.578 1.00 98.56 90 GLU A O 1
ATOM 724 N N . LEU A 1 91 ? -19.845 -18.273 8.090 1.00 98.62 91 LEU A N 1
ATOM 725 C CA . LEU A 1 91 ? -19.551 -17.183 7.153 1.00 98.62 91 LEU A CA 1
ATOM 726 C C . LEU A 1 91 ? -18.866 -16.003 7.860 1.00 98.62 91 LEU A C 1
ATOM 728 O O . LEU A 1 91 ? -17.919 -15.420 7.326 1.00 98.62 91 LEU A O 1
ATOM 732 N N . ALA A 1 92 ? -19.299 -15.682 9.081 1.00 98.75 92 ALA A N 1
ATOM 733 C CA . ALA A 1 92 ? -18.696 -14.661 9.928 1.00 98.75 92 ALA A CA 1
ATOM 734 C C . ALA A 1 92 ? -17.248 -15.025 10.287 1.00 98.75 92 ALA A C 1
ATOM 736 O O . ALA A 1 92 ? -16.344 -14.223 10.052 1.00 98.75 92 ALA A O 1
ATOM 737 N N . ARG A 1 93 ? -16.991 -16.251 10.770 1.00 98.75 93 ARG A N 1
ATOM 738 C CA . ARG A 1 93 ? -15.622 -16.706 11.082 1.00 98.75 93 ARG A CA 1
ATOM 739 C C . ARG A 1 93 ? -14.719 -16.703 9.851 1.00 98.75 93 ARG A C 1
ATOM 741 O O . ARG A 1 93 ? -13.599 -16.207 9.935 1.00 98.75 93 ARG A O 1
ATOM 748 N N . LYS A 1 94 ? -15.219 -17.163 8.699 1.00 98.62 94 LYS A N 1
ATOM 749 C CA . LYS A 1 94 ? -14.483 -17.097 7.427 1.00 98.62 94 LYS A CA 1
ATOM 750 C C . LYS A 1 94 ? -14.119 -15.657 7.055 1.00 98.62 94 LYS A C 1
ATOM 752 O O . LYS A 1 94 ? -12.979 -15.388 6.690 1.00 98.62 94 LYS A O 1
ATOM 757 N N . THR A 1 95 ? -15.068 -14.729 7.178 1.00 98.75 95 THR A N 1
ATOM 758 C CA . THR A 1 95 ? -14.843 -13.298 6.915 1.00 98.75 95 THR A CA 1
ATOM 759 C C . THR A 1 95 ? -13.751 -12.726 7.819 1.00 98.75 95 THR A C 1
ATOM 761 O O . THR A 1 95 ? -12.871 -12.003 7.353 1.00 98.75 95 THR A O 1
ATOM 764 N N . LEU A 1 96 ? -13.791 -13.060 9.111 1.00 98.75 96 LEU A N 1
ATOM 765 C CA . LEU A 1 96 ? -12.852 -12.558 10.114 1.00 98.75 96 LEU A CA 1
ATOM 766 C C . LEU A 1 96 ? -11.439 -13.134 9.936 1.00 98.75 96 LEU A C 1
ATOM 768 O O . LEU A 1 96 ? -10.477 -12.387 10.112 1.00 98.75 96 LEU A O 1
ATOM 772 N N . ASP A 1 97 ? -11.295 -14.406 9.547 1.00 98.56 97 ASP A N 1
ATOM 773 C CA . ASP A 1 97 ? -9.983 -14.990 9.223 1.00 98.56 97 ASP A CA 1
ATOM 774 C C . ASP A 1 97 ? -9.385 -14.372 7.953 1.00 98.56 97 ASP A C 1
ATOM 776 O O . ASP A 1 97 ? -8.224 -13.960 7.965 1.00 98.56 97 ASP A O 1
ATOM 780 N N . LEU A 1 98 ? -10.178 -14.217 6.884 1.00 98.44 98 LEU A N 1
ATOM 781 C CA . LEU A 1 98 ? -9.719 -13.547 5.662 1.00 98.44 98 LEU A CA 1
ATOM 782 C C . LEU A 1 98 ? -9.269 -12.113 5.961 1.00 98.44 98 LEU A C 1
ATOM 784 O O . LEU A 1 98 ? -8.178 -11.716 5.559 1.00 98.44 98 LEU A O 1
ATOM 788 N N . ALA A 1 99 ? -10.050 -11.363 6.744 1.00 98.38 99 ALA A N 1
ATOM 789 C CA . ALA A 1 99 ? -9.671 -10.020 7.168 1.00 98.38 99 ALA A CA 1
ATOM 790 C C . ALA A 1 99 ? -8.397 -10.011 8.025 1.00 98.38 99 ALA A C 1
ATOM 792 O O . ALA A 1 99 ? -7.557 -9.127 7.852 1.00 98.38 99 ALA A O 1
ATOM 793 N N . ALA A 1 100 ? -8.218 -10.989 8.921 1.00 98.38 100 ALA A N 1
ATOM 794 C CA . ALA A 1 100 ? -7.001 -11.109 9.715 1.00 98.38 100 ALA A CA 1
ATOM 795 C C . ALA A 1 100 ? -5.769 -11.337 8.828 1.00 98.38 100 ALA A C 1
ATOM 797 O O . ALA A 1 100 ? -4.761 -10.659 9.009 1.00 98.38 100 ALA A O 1
ATOM 798 N N . ARG A 1 101 ? -5.874 -12.222 7.830 1.00 97.88 101 ARG A N 1
ATOM 799 C CA . ARG A 1 101 ? -4.812 -12.490 6.849 1.00 97.88 101 ARG A CA 1
ATOM 800 C C . ARG A 1 101 ? -4.502 -11.264 5.989 1.00 97.88 101 ARG A C 1
ATOM 802 O O . ARG A 1 101 ? -3.332 -10.916 5.840 1.00 97.88 101 ARG A O 1
ATOM 809 N N . THR A 1 102 ? -5.523 -10.553 5.504 1.00 96.44 102 THR A N 1
ATOM 810 C CA . THR A 1 102 ? -5.325 -9.312 4.737 1.00 96.44 102 THR A CA 1
ATOM 811 C C . THR A 1 102 ? -4.652 -8.222 5.569 1.00 96.44 102 THR A C 1
ATOM 813 O O . THR A 1 102 ? -3.712 -7.587 5.100 1.00 96.44 102 THR A O 1
ATOM 816 N N . PHE A 1 103 ? -5.083 -8.001 6.815 1.00 95.81 103 PHE A N 1
ATOM 817 C CA . PHE A 1 103 ? -4.470 -6.989 7.687 1.00 95.81 103 PHE A CA 1
ATOM 818 C C . PHE A 1 103 ? -3.062 -7.359 8.163 1.00 95.81 103 PHE A C 1
ATOM 820 O O . PHE A 1 103 ? -2.341 -6.481 8.633 1.00 95.81 103 PHE A O 1
ATOM 827 N N . SER A 1 104 ? -2.667 -8.625 8.032 1.00 95.62 104 SER A N 1
ATOM 828 C CA . SER A 1 104 ? -1.306 -9.094 8.300 1.00 95.62 104 SER A CA 1
ATOM 829 C C . SER A 1 104 ? -0.395 -9.100 7.074 1.00 95.62 104 SER A C 1
ATOM 831 O O . SER A 1 104 ? 0.786 -9.409 7.211 1.00 95.62 104 SER A O 1
ATOM 833 N N . GLY A 1 105 ? -0.913 -8.767 5.887 1.00 92.38 105 GLY A N 1
ATOM 834 C CA . GLY A 1 105 ? -0.134 -8.814 4.650 1.00 92.38 105 GLY A CA 1
ATOM 835 C C . GLY A 1 105 ? 0.313 -10.232 4.294 1.00 92.38 105 GLY A C 1
ATOM 836 O O . GLY A 1 105 ? 1.467 -10.436 3.921 1.00 92.38 105 GLY A O 1
ATOM 837 N N . GLU A 1 106 ? -0.567 -11.222 4.462 1.00 92.19 106 GLU A N 1
ATOM 838 C CA . GLU A 1 106 ? -0.325 -12.586 3.984 1.00 92.19 106 GLU A CA 1
ATOM 839 C C . GLU A 1 106 ? -0.268 -12.630 2.452 1.00 92.19 106 GLU A C 1
ATOM 841 O O . GLU A 1 106 ? -1.174 -12.129 1.782 1.00 92.19 106 GLU A O 1
ATOM 846 N N . VAL A 1 107 ? 0.804 -13.223 1.910 1.00 87.25 107 VAL A N 1
ATOM 847 C CA . VAL A 1 107 ? 1.092 -13.260 0.460 1.00 87.25 107 VAL A CA 1
ATOM 848 C C . VAL A 1 107 ? 1.070 -14.666 -0.141 1.00 87.25 107 VAL A C 1
ATOM 850 O O . VAL A 1 107 ? 1.088 -14.788 -1.359 1.00 87.25 107 VAL A O 1
ATOM 853 N N . ASP A 1 108 ? 1.004 -15.721 0.678 1.00 84.12 108 ASP A N 1
ATOM 854 C CA . ASP A 1 108 ? 1.034 -17.112 0.204 1.00 84.12 108 ASP A CA 1
ATOM 855 C C . ASP A 1 108 ? -0.085 -17.970 0.839 1.00 84.12 108 ASP A C 1
ATOM 857 O O . ASP A 1 108 ? 0.062 -18.473 1.956 1.00 84.12 108 ASP A O 1
ATOM 861 N N . PRO A 1 109 ? -1.247 -18.107 0.170 1.00 87.81 109 PRO A N 1
ATOM 862 C CA . PRO A 1 109 ? -1.679 -17.290 -0.962 1.00 87.81 109 PRO A CA 1
ATOM 863 C C . PRO A 1 109 ? -2.045 -15.870 -0.511 1.00 87.81 109 PRO A C 1
ATOM 865 O O . PRO A 1 109 ? -2.508 -15.662 0.619 1.00 87.81 109 PRO A O 1
ATOM 868 N N . GLN A 1 110 ? -1.874 -14.902 -1.414 1.00 88.50 110 GLN A N 1
ATOM 869 C CA . GLN A 1 110 ? -2.242 -13.509 -1.182 1.00 88.50 110 GLN A CA 1
ATOM 870 C C . GLN A 1 110 ? -3.743 -13.384 -0.897 1.00 88.50 110 GLN A C 1
ATOM 872 O O . GLN A 1 110 ? -4.561 -13.930 -1.635 1.00 88.50 110 GLN A O 1
ATOM 877 N N . VAL A 1 111 ? -4.102 -12.651 0.164 1.00 92.81 111 VAL A N 1
ATOM 878 C CA . VAL A 1 111 ? -5.504 -12.357 0.516 1.00 92.81 111 VAL A CA 1
ATOM 879 C C . VAL A 1 111 ? -5.751 -10.856 0.476 1.00 92.81 111 VAL A C 1
ATOM 881 O O . VAL A 1 111 ? -5.121 -10.084 1.200 1.00 92.81 111 VAL A O 1
ATOM 884 N N . THR A 1 112 ? -6.719 -10.440 -0.328 1.00 92.69 112 THR A N 1
ATOM 885 C CA . THR A 1 112 ? -7.060 -9.039 -0.591 1.00 92.69 112 THR A CA 1
ATOM 886 C C . THR A 1 112 ? -8.467 -8.696 -0.095 1.00 92.69 112 THR A C 1
ATOM 888 O O . THR A 1 112 ? -9.218 -9.556 0.364 1.00 92.69 112 THR A O 1
ATOM 891 N N . PHE A 1 113 ? -8.869 -7.426 -0.200 1.00 94.88 113 PHE A N 1
ATOM 892 C CA . PHE A 1 113 ? -10.255 -7.037 0.094 1.00 94.88 113 PHE A CA 1
ATOM 893 C C . PHE A 1 113 ? -11.278 -7.680 -0.848 1.00 94.88 113 PHE A C 1
ATOM 895 O O . PHE A 1 113 ? -12.399 -7.925 -0.405 1.00 94.88 113 PHE A O 1
ATOM 902 N N . ASP A 1 114 ? -10.887 -8.040 -2.073 1.00 91.94 114 ASP A N 1
ATOM 903 C CA . ASP A 1 114 ? -11.759 -8.752 -3.015 1.00 91.94 114 ASP A CA 1
ATOM 904 C C . ASP A 1 114 ? -12.066 -10.188 -2.561 1.00 91.94 114 ASP A C 1
ATOM 906 O O . ASP A 1 114 ? -13.069 -10.764 -2.981 1.00 91.94 114 ASP A O 1
ATOM 910 N N . ASP A 1 115 ? -11.254 -10.751 -1.661 1.00 95.06 115 ASP A N 1
ATOM 911 C CA . ASP A 1 115 ? -11.508 -12.052 -1.036 1.00 95.06 115 ASP A CA 1
ATOM 912 C C . ASP A 1 115 ? -12.385 -11.919 0.217 1.00 95.06 115 ASP A C 1
ATOM 914 O O . ASP A 1 115 ? -13.242 -12.766 0.484 1.00 95.06 115 ASP A O 1
ATOM 918 N N . VAL A 1 116 ? -12.208 -10.836 0.984 1.00 98.25 116 VAL A N 1
ATOM 919 C CA . VAL A 1 116 ? -12.994 -10.565 2.200 1.00 98.25 116 VAL A CA 1
ATOM 920 C C . VAL A 1 116 ? -14.436 -10.178 1.854 1.00 98.25 116 VAL A C 1
ATOM 922 O O . VAL A 1 116 ? -15.367 -10.642 2.516 1.00 98.25 116 VAL A O 1
ATOM 925 N N . TYR A 1 117 ? -14.639 -9.353 0.819 1.00 98.19 117 TYR A N 1
ATOM 926 C CA . TYR A 1 117 ? -15.950 -8.796 0.476 1.00 98.19 117 TYR A CA 1
ATOM 927 C C . TYR A 1 117 ? -17.029 -9.864 0.216 1.00 98.19 117 TYR A C 1
ATOM 929 O O . TYR A 1 117 ? -18.087 -9.776 0.845 1.00 98.19 117 TYR A O 1
ATOM 937 N N . PRO A 1 118 ? -16.814 -10.898 -0.628 1.00 97.94 118 PRO A N 1
ATOM 938 C CA . PRO A 1 118 ? -17.833 -11.914 -0.890 1.00 97.94 118 PRO A CA 1
ATOM 939 C C . PRO A 1 118 ? -18.231 -12.700 0.362 1.00 97.94 118 PRO A C 1
ATOM 941 O O . PRO A 1 118 ? -19.411 -12.991 0.554 1.00 97.94 118 PRO A O 1
ATOM 944 N N . ALA A 1 119 ? -17.270 -13.013 1.239 1.00 98.00 119 ALA A N 1
ATOM 945 C CA . ALA A 1 119 ? -17.549 -13.703 2.497 1.00 98.00 119 ALA A CA 1
ATOM 946 C C . ALA A 1 119 ? -18.377 -12.820 3.447 1.00 98.00 119 ALA A C 1
ATOM 948 O O . ALA A 1 119 ? -19.386 -13.278 3.989 1.00 98.00 119 ALA A O 1
ATOM 949 N N . ALA A 1 120 ? -17.999 -11.543 3.580 1.00 98.62 120 ALA A N 1
ATOM 950 C CA . ALA A 1 120 ? -18.717 -10.582 4.411 1.00 98.62 120 ALA A CA 1
ATOM 951 C C . ALA A 1 120 ? -20.146 -10.353 3.900 1.00 98.62 120 ALA A C 1
ATOM 953 O O . ALA A 1 120 ? -21.100 -10.361 4.678 1.00 98.62 120 ALA A O 1
ATOM 954 N N . ARG A 1 121 ? -20.299 -10.209 2.578 1.00 98.50 121 ARG A N 1
ATOM 955 C CA . ARG A 1 121 ? -21.591 -10.070 1.904 1.00 98.50 121 ARG A CA 1
ATOM 956 C C . ARG A 1 121 ? -22.493 -11.271 2.174 1.00 98.50 121 ARG A C 1
ATOM 958 O O . ARG A 1 121 ? -23.625 -11.074 2.598 1.00 98.50 121 ARG A O 1
ATOM 965 N N . ALA A 1 122 ? -21.984 -12.489 1.981 1.00 98.56 122 ALA A N 1
ATOM 966 C CA . ALA A 1 122 ? -22.748 -13.712 2.213 1.00 98.56 122 ALA A CA 1
ATOM 967 C C . ALA A 1 122 ? -23.225 -13.824 3.671 1.00 98.56 122 ALA A C 1
ATOM 969 O O . ALA A 1 122 ? -24.368 -14.203 3.915 1.00 98.56 122 ALA A O 1
ATOM 970 N N . ALA A 1 123 ? -22.382 -13.453 4.644 1.00 98.69 123 ALA A N 1
ATOM 971 C CA . ALA A 1 123 ? -22.781 -13.430 6.051 1.00 98.69 123 ALA A CA 1
ATOM 972 C C . ALA A 1 123 ? -23.941 -12.447 6.294 1.00 98.69 123 ALA A C 1
ATOM 974 O O . ALA A 1 123 ? -24.930 -12.808 6.931 1.00 98.69 123 ALA A O 1
ATOM 975 N N . VAL A 1 124 ? -23.848 -11.222 5.766 1.00 98.56 124 VAL A N 1
ATOM 976 C CA . VAL A 1 124 ? -24.899 -10.197 5.902 1.00 98.56 124 VAL A CA 1
ATOM 977 C C . VAL A 1 124 ? -26.193 -10.619 5.194 1.00 98.56 124 VAL A C 1
ATOM 979 O O . VAL A 1 124 ? -27.272 -10.466 5.763 1.00 98.56 124 VAL A O 1
ATOM 982 N N . GLU A 1 125 ? -26.111 -11.207 3.998 1.00 98.25 125 GLU A N 1
ATOM 983 C CA . GLU A 1 125 ? -27.270 -11.740 3.260 1.00 98.25 125 GLU A CA 1
ATOM 984 C C . GLU A 1 125 ? -27.937 -12.922 3.989 1.00 98.25 125 GLU A C 1
ATOM 986 O O . GLU A 1 125 ? -29.155 -13.080 3.913 1.00 98.25 125 GLU A O 1
ATOM 991 N N . ALA A 1 126 ? -27.177 -13.698 4.771 1.00 98.50 126 ALA A N 1
ATOM 992 C CA . ALA A 1 126 ? -27.704 -14.727 5.674 1.00 98.50 126 ALA A CA 1
ATOM 993 C C . ALA A 1 126 ? -28.355 -14.157 6.956 1.00 98.50 126 ALA A C 1
ATOM 995 O O . ALA A 1 126 ? -28.864 -14.915 7.788 1.00 98.50 126 ALA A O 1
ATOM 996 N N . GLY A 1 127 ? -28.364 -12.830 7.118 1.00 98.38 127 GLY A N 1
ATOM 997 C CA . GLY A 1 127 ? -28.960 -12.128 8.252 1.00 98.38 127 GLY A CA 1
ATOM 998 C C . GLY A 1 127 ? -27.983 -11.765 9.370 1.00 98.38 127 GLY A C 1
ATOM 999 O O . GLY A 1 127 ? -28.444 -11.378 10.441 1.00 98.38 127 GLY A O 1
ATOM 1000 N N . CYS A 1 128 ? -26.666 -11.869 9.148 1.00 98.69 128 CYS A N 1
ATOM 1001 C CA . CYS A 1 128 ? -25.669 -11.448 10.132 1.00 98.69 128 CYS A CA 1
ATOM 1002 C C . CYS A 1 128 ? -25.761 -9.943 10.400 1.00 98.69 128 CYS A C 1
ATOM 1004 O O . CYS A 1 128 ? -25.494 -9.120 9.522 1.00 98.69 128 CYS A O 1
ATOM 1006 N N . ASP A 1 129 ? -26.082 -9.590 11.642 1.00 98.19 129 ASP A N 1
ATOM 1007 C CA . ASP A 1 129 ? -26.127 -8.220 12.150 1.00 98.19 129 ASP A CA 1
ATOM 1008 C C . ASP A 1 129 ? -25.009 -7.944 13.180 1.00 98.19 129 ASP A C 1
ATOM 1010 O O . ASP A 1 129 ? -25.104 -7.010 13.993 1.00 98.19 129 ASP A O 1
ATOM 1014 N N . ASP A 1 130 ? -23.953 -8.769 13.166 1.00 98.75 130 ASP A N 1
ATOM 1015 C CA . ASP A 1 130 ? -22.748 -8.551 13.960 1.00 98.75 130 ASP A CA 1
ATOM 1016 C C . ASP A 1 130 ? -21.995 -7.308 13.453 1.00 98.75 130 ASP A C 1
ATOM 1018 O O . ASP A 1 130 ? -21.702 -7.190 12.255 1.00 98.75 130 ASP A O 1
ATOM 1022 N N . PRO A 1 131 ? -21.654 -6.359 14.340 1.00 98.69 131 PRO A N 1
ATOM 1023 C CA . PRO A 1 131 ? -21.127 -5.077 13.905 1.00 98.69 131 PRO A CA 1
ATOM 1024 C C . PRO A 1 131 ? -19.694 -5.156 13.355 1.00 98.69 131 PRO A C 1
ATOM 1026 O O . PRO A 1 131 ? -19.328 -4.312 12.535 1.00 98.69 131 PRO A O 1
ATOM 1029 N N . MET A 1 132 ? -18.888 -6.161 13.731 1.00 98.81 132 MET A N 1
ATOM 1030 C CA . MET A 1 132 ? -17.559 -6.349 13.137 1.00 98.81 132 MET A CA 1
ATOM 1031 C C . MET A 1 132 ? -17.670 -6.879 11.705 1.00 98.81 132 MET A C 1
ATOM 1033 O O . MET A 1 132 ? -16.966 -6.399 10.814 1.00 98.81 132 MET A O 1
ATOM 1037 N N . VAL A 1 133 ? -18.579 -7.827 11.459 1.00 98.88 133 VAL A N 1
ATOM 1038 C CA . VAL A 1 133 ? -18.843 -8.341 10.105 1.00 98.88 133 VAL A CA 1
ATOM 1039 C C . VAL A 1 133 ? -19.427 -7.242 9.215 1.00 98.88 133 VAL A C 1
ATOM 1041 O O . VAL A 1 133 ? -18.943 -7.038 8.101 1.00 98.88 133 VAL A O 1
ATOM 1044 N N . ALA A 1 134 ? -20.392 -6.464 9.719 1.00 98.75 134 ALA A N 1
ATOM 1045 C CA . ALA A 1 134 ? -20.956 -5.322 8.997 1.00 98.75 134 ALA A CA 1
ATOM 1046 C C . ALA A 1 134 ? -19.893 -4.262 8.657 1.00 98.75 134 ALA A C 1
ATOM 1048 O O . ALA A 1 134 ? -19.890 -3.704 7.558 1.00 98.75 134 ALA A O 1
ATOM 1049 N N . TYR A 1 135 ? -18.956 -4.011 9.576 1.00 98.75 135 TYR A N 1
ATOM 1050 C CA . TYR A 1 135 ? -17.824 -3.120 9.341 1.00 98.75 135 TYR A CA 1
ATOM 1051 C C . TYR A 1 135 ? -16.900 -3.641 8.238 1.00 98.75 135 TYR A C 1
ATOM 1053 O O . TYR A 1 135 ? -16.519 -2.871 7.358 1.00 98.75 135 TYR A O 1
ATOM 1061 N N . LEU A 1 136 ? -16.556 -4.932 8.253 1.00 98.75 136 LEU A N 1
ATOM 1062 C CA . LEU A 1 136 ? -15.724 -5.530 7.209 1.00 98.75 136 LEU A CA 1
ATOM 1063 C C . LEU A 1 136 ? -16.425 -5.505 5.853 1.00 98.75 136 LEU A C 1
ATOM 1065 O O . LEU A 1 136 ? -15.779 -5.171 4.862 1.00 98.75 136 LEU A O 1
ATOM 1069 N N . TYR A 1 137 ? -17.736 -5.752 5.813 1.00 98.69 137 TYR A N 1
ATOM 1070 C CA . TYR A 1 137 ? -18.523 -5.604 4.593 1.00 98.69 137 TYR A CA 1
ATOM 1071 C C . TYR A 1 137 ? -18.440 -4.170 4.055 1.00 98.69 137 TYR A C 1
ATOM 1073 O O . TYR A 1 137 ? -18.067 -3.971 2.902 1.00 98.69 137 TYR A O 1
ATOM 1081 N N . ALA A 1 138 ? -18.676 -3.158 4.897 1.00 98.31 138 ALA A N 1
ATOM 1082 C CA . ALA A 1 138 ? -18.569 -1.751 4.506 1.00 98.31 138 ALA A CA 1
ATOM 1083 C C . ALA A 1 138 ? -17.153 -1.375 4.030 1.00 98.31 138 ALA A C 1
ATOM 1085 O O . ALA A 1 138 ? -16.992 -0.765 2.978 1.00 98.31 138 ALA A O 1
ATOM 1086 N N . ARG A 1 139 ? -16.119 -1.765 4.783 1.00 97.62 139 ARG A N 1
ATOM 1087 C CA . ARG A 1 139 ? -14.718 -1.400 4.522 1.00 97.62 139 ARG A CA 1
ATOM 1088 C C . ARG A 1 139 ? -14.145 -2.044 3.259 1.00 97.62 139 ARG A C 1
ATOM 1090 O O . ARG A 1 139 ? -13.235 -1.481 2.661 1.00 97.62 139 ARG A O 1
ATOM 1097 N N . THR A 1 140 ? -14.641 -3.218 2.884 1.00 98.00 140 THR A N 1
ATOM 1098 C CA . THR A 1 140 ? -14.174 -3.968 1.703 1.00 98.00 140 THR A CA 1
ATOM 1099 C C . THR A 1 140 ? -15.042 -3.718 0.471 1.00 98.00 140 THR A C 1
ATOM 1101 O O . THR A 1 140 ? -14.742 -4.228 -0.602 1.00 98.00 140 THR A O 1
ATOM 1104 N N . SER A 1 141 ? -16.092 -2.899 0.594 1.00 96.69 141 SER A N 1
ATOM 1105 C CA . SER A 1 141 ? -16.927 -2.468 -0.528 1.00 96.69 141 SER A CA 1
ATOM 1106 C C . SER A 1 141 ? -16.222 -1.367 -1.341 1.00 96.69 141 SER A C 1
ATOM 1108 O O . SER A 1 141 ? -16.578 -0.195 -1.247 1.00 96.69 141 SER A O 1
ATOM 1110 N N . VAL A 1 142 ? -15.176 -1.730 -2.086 1.00 93.31 142 VAL A N 1
ATOM 1111 C CA . VAL A 1 142 ? -14.341 -0.811 -2.886 1.00 93.31 142 VAL A CA 1
ATOM 1112 C C . VAL A 1 142 ? -14.233 -1.275 -4.340 1.00 93.31 142 VAL A C 1
ATOM 1114 O O . VAL A 1 142 ? -14.523 -2.428 -4.656 1.00 93.31 142 VAL A O 1
ATOM 1117 N N . GLY A 1 143 ? -13.787 -0.391 -5.237 1.00 89.38 143 GLY A N 1
ATOM 1118 C CA . GLY A 1 143 ? -13.558 -0.737 -6.643 1.00 89.38 143 GLY A CA 1
ATOM 1119 C C . GLY A 1 143 ? -14.842 -1.211 -7.328 1.00 89.38 143 GLY A C 1
ATOM 1120 O O . GLY A 1 143 ? -15.855 -0.523 -7.282 1.00 89.38 143 GLY A O 1
ATOM 1121 N N . ALA A 1 144 ? -14.818 -2.405 -7.927 1.00 87.69 144 ALA A N 1
ATOM 1122 C CA . ALA A 1 144 ? -16.000 -3.006 -8.558 1.00 87.69 144 ALA A CA 1
ATOM 1123 C C . ALA A 1 144 ? -17.140 -3.324 -7.565 1.00 87.69 144 ALA A C 1
ATOM 1125 O O . ALA A 1 144 ? -18.272 -3.554 -7.983 1.00 87.69 144 ALA A O 1
ATOM 1126 N N . ASN A 1 145 ? -16.846 -3.325 -6.260 1.00 92.00 145 ASN A N 1
ATOM 1127 C CA . ASN A 1 145 ? -17.790 -3.606 -5.182 1.00 92.00 145 ASN A CA 1
ATOM 1128 C C . ASN A 1 145 ? -18.282 -2.337 -4.455 1.00 92.00 145 ASN A C 1
ATOM 1130 O O . ASN A 1 145 ? -18.974 -2.454 -3.439 1.00 92.00 145 ASN A O 1
ATOM 1134 N N . ASP A 1 146 ? -17.909 -1.143 -4.928 1.00 94.75 146 ASP A N 1
ATOM 1135 C CA . ASP A 1 146 ? -18.328 0.138 -4.350 1.00 94.75 146 ASP A CA 1
ATOM 1136 C C . ASP A 1 146 ? -19.850 0.345 -4.520 1.00 94.75 146 ASP A C 1
ATOM 1138 O O . ASP A 1 146 ? -20.352 0.341 -5.648 1.00 94.75 146 ASP A O 1
ATOM 1142 N N . PRO A 1 147 ? -20.621 0.519 -3.429 1.00 96.00 147 PRO A N 1
ATOM 1143 C CA . PRO A 1 147 ? -22.066 0.680 -3.487 1.00 96.00 147 PRO A CA 1
ATOM 1144 C C . PRO A 1 147 ? -22.484 2.133 -3.769 1.00 96.00 147 PRO A C 1
ATOM 1146 O O . PRO A 1 147 ? -23.676 2.438 -3.766 1.00 96.00 147 PRO A O 1
ATOM 1149 N N . GLY A 1 148 ? -21.522 3.036 -3.966 1.00 95.19 148 GLY A N 1
ATOM 1150 C CA . GLY A 1 148 ? -21.735 4.469 -4.075 1.00 95.19 148 GLY A CA 1
ATOM 1151 C C . GLY A 1 148 ? -21.699 5.178 -2.714 1.00 95.19 148 GLY A C 1
ATOM 1152 O O . GLY A 1 148 ? -21.820 4.551 -1.655 1.00 95.19 148 GLY A O 1
ATOM 1153 N N . PRO A 1 149 ? -21.554 6.515 -2.720 1.00 93.94 149 PRO A N 1
ATOM 1154 C CA . PRO A 1 149 ? -21.252 7.294 -1.519 1.00 93.94 149 PRO A CA 1
ATOM 1155 C C . PRO A 1 149 ? -22.353 7.229 -0.453 1.00 93.94 149 PRO A C 1
ATOM 1157 O O . PRO A 1 149 ? -22.046 7.120 0.733 1.00 93.94 149 PRO A O 1
ATOM 1160 N N . GLU A 1 150 ? -23.631 7.265 -0.846 1.00 95.00 150 GLU A N 1
ATOM 1161 C CA . GLU A 1 150 ? -24.755 7.253 0.101 1.00 95.00 150 GLU A CA 1
ATOM 1162 C C . GLU A 1 150 ? -24.874 5.914 0.840 1.00 95.00 150 GLU A C 1
ATOM 1164 O O . GLU A 1 150 ? -24.911 5.876 2.072 1.00 95.00 150 GLU A O 1
ATOM 1169 N N . GLU A 1 151 ? -24.889 4.805 0.097 1.00 97.06 151 GLU A N 1
ATOM 1170 C CA . GLU A 1 151 ? -24.993 3.464 0.672 1.00 97.06 151 GLU A CA 1
ATOM 1171 C C . GLU A 1 151 ? -23.713 3.076 1.423 1.00 97.06 151 GLU A C 1
ATOM 1173 O O . GLU A 1 151 ? -23.787 2.500 2.512 1.00 97.06 151 GLU A O 1
ATOM 1178 N N . GLY A 1 152 ? -22.537 3.448 0.906 1.00 96.94 152 GLY A N 1
ATOM 1179 C CA . GLY A 1 152 ? -21.258 3.255 1.587 1.00 96.94 152 GLY A CA 1
ATOM 1180 C C . GLY A 1 152 ? -21.225 3.959 2.945 1.00 96.94 152 GLY A C 1
ATOM 1181 O O . GLY A 1 152 ? -20.876 3.348 3.959 1.00 96.94 152 GLY A O 1
ATOM 1182 N N . LEU A 1 153 ? -21.679 5.215 2.998 1.00 97.25 153 LEU A N 1
ATOM 1183 C CA . LEU A 1 153 ? -21.799 5.978 4.238 1.00 97.25 153 LEU A CA 1
ATOM 1184 C C . LEU A 1 153 ? -22.833 5.374 5.196 1.00 97.25 153 LEU A C 1
ATOM 1186 O O . LEU A 1 153 ? -22.556 5.243 6.390 1.00 97.25 153 LEU A O 1
ATOM 1190 N N . ARG A 1 154 ? -24.004 4.956 4.698 1.00 97.88 154 ARG A N 1
ATOM 1191 C CA . ARG A 1 154 ? -25.029 4.294 5.519 1.00 97.88 154 ARG A CA 1
ATOM 1192 C C . ARG A 1 154 ? -24.478 3.030 6.187 1.00 97.88 154 ARG A C 1
ATOM 1194 O O . ARG A 1 154 ? -24.668 2.850 7.392 1.00 97.88 154 ARG A O 1
ATOM 1201 N N . ARG A 1 155 ? -23.771 2.180 5.431 1.00 98.06 155 ARG A N 1
ATOM 1202 C CA . ARG A 1 155 ? -23.119 0.964 5.950 1.00 98.06 155 ARG A CA 1
ATOM 1203 C C . ARG A 1 155 ? -22.046 1.294 6.982 1.00 98.06 155 ARG A C 1
ATOM 1205 O O . ARG A 1 155 ? -22.047 0.704 8.061 1.00 98.06 155 ARG A O 1
ATOM 1212 N N . ALA A 1 156 ? -21.168 2.252 6.677 1.00 98.25 156 ALA A N 1
ATOM 1213 C CA . ALA A 1 156 ? -20.092 2.667 7.574 1.00 98.25 156 ALA A CA 1
ATOM 1214 C C . ALA A 1 156 ? -20.632 3.181 8.919 1.00 98.25 156 ALA A C 1
ATOM 1216 O O . ALA A 1 156 ? -20.151 2.755 9.969 1.00 98.25 156 ALA A O 1
ATOM 1217 N N . ARG A 1 157 ? -21.681 4.015 8.894 1.00 98.25 157 ARG A N 1
ATOM 1218 C CA . ARG A 1 157 ? -22.351 4.529 10.100 1.00 98.25 157 ARG A CA 1
ATOM 1219 C C . ARG A 1 157 ? -22.968 3.423 10.937 1.00 98.25 157 ARG A C 1
ATOM 1221 O O . ARG A 1 157 ? -22.703 3.348 12.133 1.00 98.25 157 ARG A O 1
ATOM 1228 N N . ALA A 1 158 ? -23.773 2.560 10.316 1.00 98.25 158 ALA A N 1
ATOM 1229 C CA . ALA A 1 158 ? -24.443 1.471 11.022 1.00 98.25 158 ALA A CA 1
ATOM 1230 C C . ALA A 1 158 ? -23.426 0.545 11.708 1.00 98.25 158 ALA A C 1
ATOM 1232 O O . ALA A 1 158 ? -23.578 0.204 12.881 1.00 98.25 158 ALA A O 1
ATOM 1233 N N . ALA A 1 159 ? -22.348 0.201 11.001 1.00 98.44 159 ALA A N 1
ATOM 1234 C CA . ALA A 1 159 ? -21.280 -0.621 11.543 1.00 98.44 159 ALA A CA 1
ATOM 1235 C C . ALA A 1 159 ? -20.512 0.074 12.679 1.00 98.44 159 ALA A C 1
ATOM 1237 O O . ALA A 1 159 ? -20.268 -0.541 13.716 1.00 98.44 159 ALA A O 1
ATOM 1238 N N . ALA A 1 160 ? -20.165 1.357 12.527 1.00 98.69 160 ALA A N 1
ATOM 1239 C CA . ALA A 1 160 ? -19.459 2.120 13.555 1.00 98.69 160 ALA A CA 1
ATOM 1240 C C . ALA A 1 160 ? -20.295 2.302 14.828 1.00 98.69 160 ALA A C 1
ATOM 1242 O O . ALA A 1 160 ? -19.777 2.106 15.925 1.00 98.69 160 ALA A O 1
ATOM 1243 N N . GLN A 1 161 ? -21.590 2.602 14.697 1.00 98.56 161 GLN A N 1
ATOM 1244 C CA . GLN A 1 161 ? -22.518 2.702 15.828 1.00 98.56 161 GLN A CA 1
ATOM 1245 C C . GLN A 1 161 ? -22.679 1.353 16.538 1.00 98.56 161 GLN A C 1
ATOM 1247 O O . GLN A 1 161 ? -22.586 1.282 17.764 1.00 98.56 161 GLN A O 1
ATOM 1252 N N . GLY A 1 162 ? -22.859 0.273 15.770 1.00 98.50 162 GLY A N 1
ATOM 1253 C CA . GLY A 1 162 ? -22.940 -1.078 16.316 1.00 98.50 162 GLY A CA 1
ATOM 1254 C C . GLY A 1 162 ? -21.658 -1.493 17.041 1.00 98.50 162 GLY A C 1
ATOM 1255 O O . GLY A 1 162 ? -21.728 -2.058 18.131 1.00 98.50 162 GLY A O 1
ATOM 1256 N N . LEU A 1 163 ? -20.484 -1.173 16.483 1.00 98.56 163 LEU A N 1
ATOM 1257 C CA . LEU A 1 163 ? -19.200 -1.466 17.117 1.00 98.56 163 LEU A CA 1
ATOM 1258 C C . LEU A 1 163 ? -19.001 -0.614 18.368 1.00 98.56 163 LEU A C 1
ATOM 1260 O O . LEU A 1 163 ? -18.617 -1.166 19.394 1.00 98.56 163 LEU A O 1
ATOM 1264 N N . ALA A 1 164 ? -19.301 0.683 18.332 1.00 98.31 164 ALA A N 1
ATOM 1265 C CA . ALA A 1 164 ? -19.187 1.563 19.494 1.00 98.31 164 ALA A CA 1
ATOM 1266 C C . ALA A 1 164 ? -20.020 1.065 20.690 1.00 98.31 164 ALA A C 1
ATOM 1268 O O . ALA A 1 164 ? -19.551 1.123 21.824 1.00 98.31 164 ALA A O 1
ATOM 1269 N N . ALA A 1 165 ? -21.209 0.510 20.430 1.00 98.25 165 ALA A N 1
ATOM 1270 C CA . ALA A 1 165 ? -22.080 -0.090 21.444 1.00 98.25 165 ALA A CA 1
ATOM 1271 C C . ALA A 1 165 ? -21.683 -1.525 21.859 1.00 98.25 165 ALA A C 1
ATOM 1273 O O . ALA A 1 165 ? -22.281 -2.097 22.772 1.00 98.25 165 ALA A O 1
ATOM 1274 N N . SER A 1 166 ? -20.710 -2.136 21.181 1.00 98.38 166 SER A N 1
ATOM 1275 C CA . SER A 1 166 ? -20.273 -3.512 21.428 1.00 98.38 166 SER A CA 1
ATOM 1276 C C . SER A 1 166 ? -19.161 -3.603 22.479 1.00 98.38 166 SER A C 1
ATOM 1278 O O . SER A 1 166 ? -18.644 -2.601 22.971 1.00 98.38 166 SER A O 1
ATOM 1280 N N . ARG A 1 167 ? -18.745 -4.839 22.779 1.00 98.31 167 ARG A N 1
ATOM 1281 C CA . ARG A 1 167 ? -17.601 -5.150 23.653 1.00 98.31 167 ARG A CA 1
ATOM 1282 C C . ARG A 1 167 ? -16.354 -5.608 22.884 1.00 98.31 167 ARG A C 1
ATOM 1284 O O . ARG A 1 167 ? -15.487 -6.256 23.462 1.00 98.31 167 ARG A O 1
ATOM 1291 N N . TYR A 1 168 ? -16.277 -5.334 21.579 1.00 98.62 168 TYR A N 1
ATOM 1292 C CA . TYR A 1 168 ? -15.052 -5.581 20.809 1.00 98.62 168 TYR A CA 1
ATOM 1293 C C . TYR A 1 168 ? -13.884 -4.722 21.334 1.00 98.62 168 TYR A C 1
ATOM 1295 O O . TYR A 1 168 ? -14.137 -3.680 21.948 1.00 98.62 168 TYR A O 1
ATOM 1303 N N . PRO A 1 169 ? -12.615 -5.103 21.066 1.00 98.50 169 PRO A N 1
ATOM 1304 C CA . PRO A 1 169 ? -11.440 -4.326 21.471 1.00 98.50 169 PRO A CA 1
ATOM 1305 C C . PRO A 1 169 ? -11.588 -2.834 21.148 1.00 98.50 169 PRO A C 1
ATOM 1307 O O . PRO A 1 169 ? -12.077 -2.478 20.067 1.00 98.50 169 PRO A O 1
ATOM 1310 N N . ALA A 1 170 ? -11.195 -1.959 22.078 1.00 98.50 170 ALA A N 1
ATOM 1311 C CA . ALA A 1 170 ? -11.421 -0.513 21.965 1.00 98.50 170 ALA A CA 1
ATOM 1312 C C . ALA A 1 170 ? -10.768 0.067 20.701 1.00 98.50 170 ALA A C 1
ATOM 1314 O O . ALA A 1 170 ? -11.396 0.846 19.982 1.00 98.50 170 ALA A O 1
ATOM 1315 N N . MET A 1 171 ? -9.581 -0.427 20.344 1.00 98.12 171 MET A N 1
ATOM 1316 C CA . MET A 1 171 ? -8.912 -0.132 19.078 1.00 98.12 171 MET A CA 1
ATOM 1317 C C . MET A 1 171 ? -9.814 -0.379 17.858 1.00 98.12 171 MET A C 1
ATOM 1319 O O . MET A 1 171 ? -9.918 0.459 16.964 1.00 98.12 171 MET A O 1
ATOM 1323 N N . ARG A 1 172 ? -10.493 -1.531 17.788 1.00 98.19 172 ARG A N 1
ATOM 1324 C CA . ARG A 1 172 ? -11.331 -1.877 16.627 1.00 98.19 172 ARG A CA 1
ATOM 1325 C C . ARG A 1 172 ? -12.549 -0.962 16.523 1.00 98.19 172 ARG A C 1
ATOM 1327 O O . ARG A 1 172 ? -12.916 -0.562 15.418 1.00 98.19 172 ARG A O 1
ATOM 1334 N N . ARG A 1 173 ? -13.124 -0.584 17.668 1.00 98.75 173 ARG A N 1
ATOM 1335 C CA . ARG A 1 173 ? -14.218 0.394 17.748 1.00 98.75 173 ARG A CA 1
ATOM 1336 C C . ARG A 1 173 ? -13.758 1.783 17.289 1.00 98.75 173 ARG A C 1
ATOM 1338 O O . ARG A 1 173 ? -14.429 2.392 16.457 1.00 98.75 173 ARG A O 1
ATOM 1345 N N . ALA A 1 174 ? -12.582 2.237 17.726 1.00 98.69 174 ALA A N 1
ATOM 1346 C CA . ALA A 1 174 ? -12.005 3.519 17.317 1.00 98.69 174 ALA A CA 1
ATOM 1347 C C . ALA A 1 174 ? -11.733 3.579 15.805 1.00 98.69 174 ALA A C 1
ATOM 1349 O O . ALA A 1 174 ? -12.102 4.546 15.138 1.00 98.69 174 ALA A O 1
ATOM 1350 N N . VAL A 1 175 ? -11.163 2.513 15.234 1.00 98.38 175 VAL A N 1
ATOM 1351 C CA . VAL A 1 175 ? -10.894 2.405 13.792 1.00 98.38 175 VAL A CA 1
ATOM 1352 C C . VAL A 1 175 ? -12.190 2.472 12.968 1.00 98.38 175 VAL A C 1
ATOM 1354 O O . VAL A 1 175 ? -12.190 3.099 11.901 1.00 98.38 175 VAL A O 1
ATOM 1357 N N . ALA A 1 176 ? -13.283 1.863 13.441 1.00 98.69 176 ALA A N 1
ATOM 1358 C CA . ALA A 1 176 ? -14.586 1.906 12.775 1.00 98.69 176 ALA A CA 1
ATOM 1359 C C . ALA A 1 176 ? -15.242 3.294 12.843 1.00 98.69 176 ALA A C 1
ATOM 1361 O O . ALA A 1 176 ? -15.710 3.789 11.819 1.00 98.69 176 ALA A O 1
ATOM 1362 N N . LEU A 1 177 ? -15.199 3.961 14.000 1.00 98.81 177 LEU A N 1
ATOM 1363 C CA . LEU A 1 177 ? -15.665 5.345 14.154 1.00 98.81 177 LEU A CA 1
ATOM 1364 C C . LEU A 1 177 ? -14.879 6.308 13.256 1.00 98.81 177 LEU A C 1
ATOM 1366 O O . LEU A 1 177 ? -15.467 7.052 12.474 1.00 98.81 177 LEU A O 1
ATOM 1370 N N . ARG A 1 178 ? -13.544 6.218 13.259 1.00 98.38 178 ARG A N 1
ATOM 1371 C CA . ARG A 1 178 ? -12.695 7.006 12.353 1.00 98.38 178 ARG A CA 1
ATOM 1372 C C . ARG A 1 178 ? -13.004 6.719 10.875 1.00 98.38 178 ARG A C 1
ATOM 1374 O O . ARG A 1 178 ? -12.994 7.640 10.065 1.00 98.38 178 ARG A O 1
ATOM 1381 N N . PHE A 1 179 ? -13.315 5.470 10.514 1.00 98.38 179 PHE A N 1
ATOM 1382 C CA . PHE A 1 179 ? -13.732 5.124 9.147 1.00 98.38 179 PHE A CA 1
ATOM 1383 C C . PHE A 1 179 ? -15.076 5.768 8.771 1.00 98.38 179 PHE A C 1
ATOM 1385 O O . PHE A 1 179 ? -15.167 6.386 7.714 1.00 98.38 179 PHE A O 1
ATOM 1392 N N . SER A 1 180 ? -16.085 5.687 9.645 1.00 98.56 180 SER A N 1
ATOM 1393 C CA . SER A 1 180 ? -17.394 6.334 9.453 1.00 98.56 180 SER A CA 1
ATOM 1394 C C . SER A 1 180 ? -17.265 7.847 9.267 1.00 98.56 180 SER A C 1
ATOM 1396 O O . SER A 1 180 ? -17.786 8.393 8.292 1.00 98.56 180 SER A O 1
ATOM 1398 N N . GLY A 1 181 ? -16.491 8.519 10.127 1.00 98.38 181 GLY A N 1
ATOM 1399 C CA . GLY A 1 181 ? -16.255 9.957 9.999 1.00 98.38 181 GLY A CA 1
ATOM 1400 C C . GLY A 1 181 ? -15.539 10.338 8.699 1.00 98.38 181 GLY A C 1
ATOM 1401 O O . GLY A 1 181 ? -15.913 11.318 8.059 1.00 98.38 181 GLY A O 1
ATOM 1402 N N . GLY A 1 182 ? -14.570 9.534 8.247 1.00 97.81 182 GLY A N 1
ATOM 1403 C CA . GLY A 1 182 ? -13.918 9.726 6.947 1.00 97.81 182 GLY A CA 1
ATOM 1404 C C . GLY A 1 182 ? -14.888 9.571 5.771 1.00 97.81 182 GLY A C 1
ATOM 1405 O O . GLY A 1 182 ? -14.920 10.421 4.883 1.00 97.81 182 GLY A O 1
ATOM 1406 N N . MET A 1 183 ? -15.741 8.542 5.799 1.00 97.31 183 MET A N 1
ATOM 1407 C CA . MET A 1 183 ? -16.777 8.336 4.779 1.00 97.31 183 MET A CA 1
ATOM 1408 C C . MET A 1 183 ? -17.773 9.497 4.736 1.00 97.31 183 MET A C 1
ATOM 1410 O O . MET A 1 183 ? -18.153 9.934 3.650 1.00 97.31 183 MET A O 1
ATOM 1414 N N . ALA A 1 184 ? -18.151 10.049 5.893 1.00 98.00 184 ALA A N 1
ATOM 1415 C CA . ALA A 1 184 ? -19.060 11.192 5.975 1.00 98.00 184 ALA A CA 1
ATOM 1416 C C . ALA A 1 184 ? -18.496 12.457 5.299 1.00 98.00 184 ALA A C 1
ATOM 1418 O O . ALA A 1 184 ? -19.267 13.314 4.865 1.00 98.00 184 ALA A O 1
ATOM 1419 N N . LEU A 1 185 ? -17.170 12.554 5.169 1.00 97.25 185 LEU A N 1
ATOM 1420 C CA . LEU A 1 185 ? -16.461 13.677 4.553 1.00 97.25 185 LEU A CA 1
ATOM 1421 C C . LEU A 1 185 ? -15.949 13.392 3.132 1.00 97.25 185 LEU A C 1
ATOM 1423 O O . LEU A 1 185 ? -15.279 14.243 2.559 1.00 97.25 185 LEU A O 1
ATOM 1427 N N . SER A 1 186 ? -16.242 12.220 2.560 1.00 93.50 186 SER A N 1
ATOM 1428 C CA . SER A 1 186 ? -15.683 11.794 1.265 1.00 93.50 186 SER A CA 1
ATOM 1429 C C . SER A 1 186 ? -16.280 12.497 0.035 1.00 93.50 186 SER A C 1
ATOM 1431 O O . SER A 1 186 ? -15.658 12.495 -1.025 1.00 93.50 186 SER A O 1
ATOM 1433 N N . GLY A 1 187 ? -17.467 13.104 0.151 1.00 89.44 187 GLY A N 1
ATOM 1434 C CA . GLY A 1 187 ? -18.087 13.875 -0.935 1.00 89.44 187 GLY A CA 1
ATOM 1435 C C . GLY A 1 187 ? -17.463 15.264 -1.110 1.00 89.44 187 GLY A C 1
ATOM 1436 O O . GLY A 1 187 ? -16.954 15.830 -0.150 1.00 89.44 187 GLY A O 1
ATOM 1437 N N . GLU A 1 188 ? -17.553 15.849 -2.313 1.00 87.00 188 GLU A N 1
ATOM 1438 C CA . GLU A 1 188 ? -16.962 17.170 -2.621 1.00 87.00 188 GLU A CA 1
ATOM 1439 C C . GLU A 1 188 ? -17.465 18.295 -1.702 1.00 87.00 188 GLU A C 1
ATOM 1441 O O . GLU A 1 188 ? -16.712 19.200 -1.361 1.00 87.00 188 GLU A O 1
ATOM 1446 N N . ASN A 1 189 ? -18.731 18.224 -1.282 1.00 90.31 189 ASN A N 1
ATOM 1447 C CA . ASN A 1 189 ? -19.358 19.181 -0.373 1.00 90.31 189 ASN A CA 1
ATOM 1448 C C . ASN A 1 189 ? -20.194 18.421 0.666 1.00 90.31 189 ASN A C 1
ATOM 1450 O O . ASN A 1 189 ? -21.406 18.263 0.484 1.00 90.31 189 ASN A O 1
ATOM 1454 N N . PRO A 1 190 ? -19.580 17.893 1.741 1.00 92.69 190 PRO A N 1
ATOM 1455 C CA . PRO A 1 190 ? -20.329 17.169 2.752 1.00 92.69 190 PRO A CA 1
ATOM 1456 C C . PRO A 1 190 ? -21.276 18.148 3.455 1.00 92.69 190 PRO A C 1
ATOM 1458 O O . PRO A 1 190 ? -20.836 19.147 4.023 1.00 92.69 190 PRO A O 1
ATOM 1461 N N . GLY A 1 191 ? -22.582 17.877 3.411 1.00 95.19 191 GLY A N 1
ATOM 1462 C CA . GLY A 1 191 ? -23.577 18.723 4.074 1.00 95.19 191 GLY A CA 1
ATOM 1463 C C . GLY A 1 191 ? -23.377 18.783 5.594 1.00 95.19 191 GLY A C 1
ATOM 1464 O O . GLY A 1 191 ? -22.778 17.886 6.192 1.00 95.19 191 GLY A O 1
ATOM 1465 N N . ASP A 1 192 ? -23.928 19.812 6.242 1.00 97.19 192 ASP A N 1
ATOM 1466 C CA . ASP A 1 192 ? -23.727 20.093 7.675 1.00 97.19 192 ASP A CA 1
ATOM 1467 C C . ASP A 1 192 ? -24.002 18.899 8.593 1.00 97.19 192 ASP A C 1
ATOM 1469 O O . ASP A 1 192 ? -23.298 18.695 9.583 1.00 97.19 192 ASP A O 1
ATOM 1473 N N . SER A 1 193 ? -25.014 18.088 8.267 1.00 97.00 193 SER A N 1
ATOM 1474 C CA . SER A 1 193 ? -25.325 16.872 9.026 1.00 97.00 193 SER A CA 1
ATOM 1475 C C . SER A 1 193 ? -24.164 15.877 9.000 1.00 97.00 193 SER A C 1
ATOM 1477 O O . SER A 1 193 ? -23.779 15.357 10.044 1.00 97.00 193 SER A O 1
ATOM 1479 N N . ASN A 1 194 ? -23.575 15.642 7.824 1.00 97.56 194 ASN A N 1
ATOM 1480 C CA . ASN A 1 194 ? -22.449 14.727 7.668 1.00 97.56 194 ASN A CA 1
ATOM 1481 C C . ASN A 1 194 ? -21.200 15.266 8.366 1.00 97.56 194 ASN A C 1
ATOM 1483 O O . ASN A 1 194 ? -20.484 14.501 9.003 1.00 97.56 194 ASN A O 1
ATOM 1487 N N . ARG A 1 195 ? -20.969 16.582 8.309 1.00 98.12 195 ARG A N 1
ATOM 1488 C CA . ARG A 1 195 ? -19.845 17.231 8.998 1.00 98.12 195 ARG A CA 1
ATOM 1489 C C . ARG A 1 195 ? -19.946 17.107 10.520 1.00 98.12 195 ARG A C 1
ATOM 1491 O O . ARG A 1 195 ? -18.973 16.729 11.168 1.00 98.12 195 ARG A O 1
ATOM 1498 N N . LYS A 1 196 ? -21.126 17.372 11.095 1.00 98.12 196 LYS A N 1
ATOM 1499 C CA . LYS A 1 196 ? -21.377 17.208 12.541 1.00 98.12 196 LYS A CA 1
ATOM 1500 C C . LYS A 1 196 ? -21.211 15.759 12.986 1.00 98.12 196 LYS A C 1
ATOM 1502 O O . LYS A 1 196 ? -20.637 15.496 14.038 1.00 98.12 196 LYS A O 1
ATOM 1507 N N . GLU A 1 197 ? -21.703 14.825 12.181 1.00 97.12 197 GLU A N 1
ATOM 1508 C CA . GLU A 1 197 ? -21.535 13.400 12.441 1.00 97.12 197 GLU A CA 1
ATOM 1509 C C . GLU A 1 197 ? -20.070 12.968 12.372 1.00 97.12 197 GLU A C 1
ATOM 1511 O O . GLU A 1 197 ? -19.604 12.301 13.290 1.00 97.12 197 GLU A O 1
ATOM 1516 N N . ALA A 1 198 ? -19.321 13.411 11.359 1.00 98.44 198 ALA A N 1
ATOM 1517 C CA . ALA A 1 198 ? -17.894 13.130 11.258 1.00 98.44 198 ALA A CA 1
ATOM 1518 C C . ALA A 1 198 ? -17.133 13.626 12.488 1.00 98.44 198 ALA A C 1
ATOM 1520 O O . ALA A 1 198 ? -16.344 12.884 13.066 1.00 98.44 198 ALA A O 1
ATOM 1521 N N . GLN A 1 199 ? -17.421 14.853 12.934 1.00 98.56 199 GLN A N 1
ATOM 1522 C CA . GLN A 1 199 ? -16.821 15.408 14.143 1.00 98.56 199 GLN A CA 1
ATOM 1523 C C . GLN A 1 199 ? -17.121 14.548 15.378 1.00 98.56 199 GLN A C 1
ATOM 1525 O O . GLN A 1 199 ? -16.203 14.223 16.128 1.00 98.56 199 GLN A O 1
ATOM 1530 N N . ARG A 1 200 ? -18.386 14.148 15.567 1.00 98.50 200 ARG A N 1
ATOM 1531 C CA . ARG A 1 200 ? -18.804 13.276 16.674 1.00 98.50 200 ARG A CA 1
ATOM 1532 C C . ARG A 1 200 ? -18.065 11.940 16.640 1.00 98.50 200 ARG A C 1
ATOM 1534 O O . ARG A 1 200 ? -17.590 11.485 17.677 1.00 98.50 200 ARG A O 1
ATOM 1541 N N . ASP A 1 201 ? -17.976 11.315 15.471 1.00 98.69 201 ASP A N 1
ATOM 1542 C CA . ASP A 1 201 ? -17.326 10.017 15.317 1.00 98.69 201 ASP A CA 1
ATOM 1543 C C . ASP A 1 201 ? -15.805 10.128 15.558 1.00 98.69 201 ASP A C 1
ATOM 1545 O O . ASP A 1 201 ? -15.222 9.259 16.208 1.00 98.69 201 ASP A O 1
ATOM 1549 N N . PHE A 1 202 ? -15.159 11.220 15.130 1.00 98.69 202 PHE A N 1
ATOM 1550 C CA . PHE A 1 202 ? -13.749 11.496 15.431 1.00 98.69 202 PHE A CA 1
ATOM 1551 C C . PHE A 1 202 ? -13.489 11.728 16.925 1.00 98.69 202 PHE A C 1
ATOM 1553 O O . PHE A 1 202 ? -12.525 11.185 17.470 1.00 98.69 202 PHE A O 1
ATOM 1560 N N . ASP A 1 203 ? -14.355 12.483 17.602 1.00 98.50 203 ASP A N 1
ATOM 1561 C CA . ASP A 1 203 ? -14.261 12.704 19.047 1.00 98.50 203 ASP A CA 1
ATOM 1562 C C . ASP A 1 203 ? -14.456 11.397 19.826 1.00 98.50 203 ASP A C 1
ATOM 1564 O O . ASP A 1 203 ? -13.702 11.106 20.756 1.00 98.50 203 ASP A O 1
ATOM 1568 N N . ALA A 1 204 ? -15.426 10.576 19.414 1.00 98.56 204 ALA A N 1
ATOM 1569 C CA . ALA A 1 204 ? -15.683 9.272 20.015 1.00 98.56 204 ALA A CA 1
ATOM 1570 C C . ALA A 1 204 ? -14.518 8.293 19.792 1.00 98.56 204 ALA A C 1
ATOM 1572 O O . ALA A 1 204 ? -14.137 7.571 20.712 1.00 98.56 204 ALA A O 1
ATOM 1573 N N . ALA A 1 205 ? -13.910 8.293 18.601 1.00 98.62 205 ALA A N 1
ATOM 1574 C CA . ALA A 1 205 ? -12.721 7.492 18.323 1.00 98.62 205 ALA A CA 1
ATOM 1575 C C . ALA A 1 205 ? -11.539 7.900 19.217 1.00 98.62 205 ALA A C 1
ATOM 1577 O O . ALA A 1 205 ? -10.863 7.030 19.760 1.00 98.62 205 ALA A O 1
ATOM 1578 N N . LEU A 1 206 ? -11.309 9.206 19.409 1.00 98.31 206 LEU A N 1
ATOM 1579 C CA . LEU A 1 206 ? -10.248 9.707 20.289 1.00 98.31 206 LEU A CA 1
ATOM 1580 C C . LEU A 1 206 ? -10.503 9.354 21.762 1.00 98.31 206 LEU A C 1
ATOM 1582 O O . LEU A 1 206 ? -9.565 9.018 22.481 1.00 98.31 206 LEU A O 1
ATOM 1586 N N . ALA A 1 207 ? -11.760 9.400 22.212 1.00 97.75 207 ALA A N 1
ATOM 1587 C CA . ALA A 1 207 ? -12.134 9.067 23.587 1.00 97.75 207 ALA A CA 1
ATOM 1588 C C . ALA A 1 207 ? -11.874 7.592 23.949 1.00 97.75 207 ALA A C 1
ATOM 1590 O O . ALA A 1 207 ? -11.578 7.289 25.102 1.00 97.75 207 ALA A O 1
ATOM 1591 N N . LEU A 1 208 ? -11.916 6.678 22.972 1.00 98.12 208 LEU A N 1
ATOM 1592 C CA . LEU A 1 208 ? -11.614 5.255 23.177 1.00 98.12 208 LEU A CA 1
ATOM 1593 C C . LEU A 1 208 ? -10.131 4.965 23.453 1.00 98.12 208 LEU A C 1
ATOM 1595 O O . LEU A 1 208 ? -9.796 3.838 23.815 1.00 98.12 208 LEU A O 1
ATOM 1599 N N . LEU A 1 209 ? -9.237 5.946 23.296 1.00 97.00 209 LEU A N 1
ATOM 1600 C CA . LEU A 1 209 ? -7.809 5.757 23.547 1.00 97.00 209 LEU A CA 1
ATOM 1601 C C . LEU A 1 209 ? -7.523 5.370 25.003 1.00 97.00 209 LEU A C 1
ATOM 1603 O O . LEU A 1 209 ? -6.702 4.489 25.242 1.00 97.00 209 LEU A O 1
ATOM 1607 N N . GLU A 1 210 ? -8.205 5.993 25.966 1.00 96.44 210 GLU A N 1
ATOM 1608 C CA . GLU A 1 210 ? -8.017 5.696 27.391 1.00 96.44 210 GLU A CA 1
ATOM 1609 C C . GLU A 1 210 ? -8.398 4.245 27.712 1.00 96.44 210 GLU A C 1
ATOM 1611 O O . GLU A 1 210 ? -7.617 3.510 28.315 1.00 96.44 210 GLU A O 1
ATOM 1616 N N . GLU A 1 211 ? -9.559 3.800 27.223 1.00 97.12 211 GLU A N 1
ATOM 1617 C CA . GLU A 1 211 ? -10.003 2.414 27.369 1.00 97.12 211 GLU A CA 1
ATOM 1618 C C . GLU A 1 211 ? -9.051 1.440 26.662 1.00 97.12 211 GLU A C 1
ATOM 1620 O O . GLU A 1 211 ? -8.719 0.387 27.205 1.00 97.12 211 GLU A O 1
ATOM 1625 N N . SER A 1 212 ? -8.577 1.792 25.466 1.00 97.00 212 SER A N 1
ATOM 1626 C CA . SER A 1 212 ? -7.663 0.954 24.691 1.00 97.00 212 SER A CA 1
ATOM 1627 C C . SER A 1 212 ? -6.320 0.765 25.384 1.00 97.00 212 SER A C 1
ATOM 1629 O O . SER A 1 212 ? -5.853 -0.365 25.471 1.00 97.00 212 SER A O 1
ATOM 1631 N N . VAL A 1 213 ? -5.732 1.823 25.950 1.00 95.19 213 VAL A N 1
ATOM 1632 C CA . VAL A 1 213 ? -4.497 1.703 26.743 1.00 95.19 213 VAL A CA 1
ATOM 1633 C C . VAL A 1 213 ? -4.703 0.828 27.983 1.00 95.19 213 VAL A C 1
ATOM 1635 O O . VAL A 1 213 ? -3.793 0.104 28.379 1.00 95.19 213 VAL A O 1
ATOM 1638 N N . ALA A 1 214 ? -5.889 0.879 28.594 1.00 95.12 214 ALA A N 1
ATOM 1639 C CA . ALA A 1 214 ? -6.190 0.111 29.797 1.00 95.12 214 ALA A CA 1
ATOM 1640 C C . ALA A 1 214 ? -6.513 -1.372 29.535 1.00 95.12 214 ALA A C 1
ATOM 1642 O O . ALA A 1 214 ? -6.327 -2.191 30.435 1.00 95.12 214 ALA A O 1
ATOM 1643 N N . SER A 1 215 ? -7.038 -1.721 28.354 1.00 95.12 215 SER A N 1
ATOM 1644 C CA . SER A 1 215 ? -7.664 -3.034 28.118 1.00 95.12 215 SER A CA 1
ATOM 1645 C C . SER A 1 215 ? -7.167 -3.804 26.897 1.00 95.12 215 SER A C 1
ATOM 1647 O O . SER A 1 215 ? -7.262 -5.034 26.892 1.00 95.12 215 SER A O 1
ATOM 1649 N N . ASP A 1 216 ? -6.644 -3.128 25.872 1.00 95.69 216 ASP A N 1
ATOM 1650 C CA . ASP A 1 216 ? -6.129 -3.807 24.687 1.00 95.69 216 ASP A CA 1
ATOM 1651 C C . ASP A 1 216 ? -4.691 -4.302 24.923 1.00 95.69 216 ASP A C 1
ATOM 1653 O O . ASP A 1 216 ? -3.934 -3.781 25.743 1.00 95.69 216 ASP A O 1
ATOM 1657 N N . GLU A 1 217 ? -4.292 -5.332 24.175 1.00 93.06 217 GLU A N 1
ATOM 1658 C CA . GLU A 1 217 ? -2.915 -5.830 24.178 1.00 93.06 217 GLU A CA 1
ATOM 1659 C C . GLU A 1 217 ? -1.966 -4.767 23.602 1.00 93.06 217 GLU A C 1
ATOM 1661 O O . GLU A 1 217 ? -2.019 -4.466 22.407 1.00 93.06 217 GLU A O 1
ATOM 1666 N N . HIS A 1 218 ? -1.088 -4.222 24.446 1.00 90.31 218 HIS A N 1
ATOM 1667 C CA . HIS A 1 218 ? -0.130 -3.190 24.060 1.00 90.31 218 HIS A CA 1
ATOM 1668 C C . HIS A 1 218 ? 1.123 -3.817 23.431 1.00 90.31 218 HIS A C 1
ATOM 1670 O O . HIS A 1 218 ? 1.950 -4.425 24.109 1.00 90.31 218 HIS A O 1
ATOM 1676 N N . ASN A 1 219 ? 1.257 -3.659 22.116 1.00 90.44 219 ASN A N 1
ATOM 1677 C CA . ASN A 1 219 ? 2.409 -4.074 21.319 1.00 90.44 219 ASN A CA 1
ATOM 1678 C C . ASN A 1 219 ? 2.614 -3.101 20.136 1.00 90.44 219 ASN A C 1
ATOM 1680 O O . ASN A 1 219 ? 1.831 -2.170 19.945 1.00 90.44 219 ASN A O 1
ATOM 1684 N N . GLU A 1 220 ? 3.637 -3.322 19.311 1.00 88.44 220 GLU A N 1
ATOM 1685 C CA . GLU A 1 220 ? 3.954 -2.445 18.167 1.00 88.44 220 GLU A CA 1
ATOM 1686 C C . GLU A 1 220 ? 2.812 -2.358 17.135 1.00 88.44 220 GLU A C 1
ATOM 1688 O O . GLU A 1 220 ? 2.637 -1.343 16.461 1.00 88.44 220 GLU A O 1
ATOM 1693 N N . ILE A 1 221 ? 1.988 -3.405 17.032 1.00 91.94 221 ILE A N 1
ATOM 1694 C CA . ILE A 1 221 ? 0.833 -3.457 16.127 1.00 91.94 221 ILE A CA 1
ATOM 1695 C C . ILE A 1 221 ? -0.266 -2.526 16.639 1.00 91.94 221 ILE A C 1
ATOM 1697 O O . ILE A 1 221 ? -0.873 -1.781 15.864 1.00 91.94 221 ILE A O 1
ATOM 1701 N N . TRP A 1 222 ? -0.514 -2.548 17.950 1.00 94.56 222 TRP A N 1
ATOM 1702 C CA . TRP A 1 222 ? -1.414 -1.616 18.622 1.00 94.56 222 TRP A CA 1
ATOM 1703 C C . TRP A 1 222 ? -0.932 -0.170 18.443 1.00 94.56 222 TRP A C 1
ATOM 1705 O O . TRP A 1 222 ? -1.717 0.679 18.016 1.00 94.56 222 TRP A O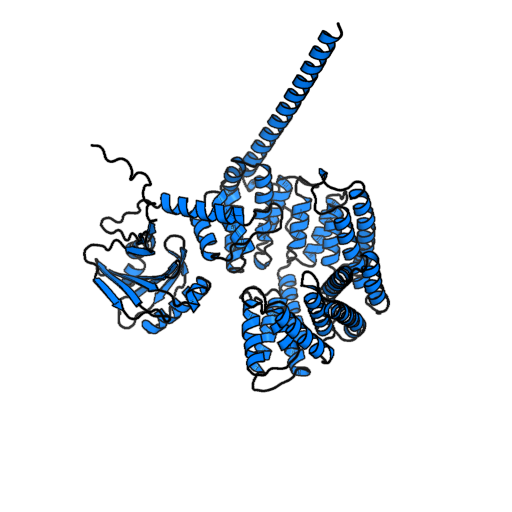 1
ATOM 1715 N N . GLU A 1 223 ? 0.359 0.101 18.656 1.00 93.94 223 GLU A N 1
ATOM 1716 C CA . GLU A 1 223 ? 0.934 1.442 18.478 1.00 93.94 223 GLU A CA 1
ATOM 1717 C C . GLU A 1 223 ? 0.781 1.934 17.031 1.00 93.94 223 GLU A C 1
ATOM 1719 O O . GLU A 1 223 ? 0.335 3.062 16.808 1.00 93.94 223 GLU A O 1
ATOM 1724 N N . ALA A 1 224 ? 1.065 1.084 16.038 1.00 93.19 224 ALA A N 1
ATOM 1725 C CA . ALA A 1 224 ? 0.919 1.421 14.622 1.00 93.19 224 ALA A CA 1
ATOM 1726 C C . ALA A 1 224 ? -0.541 1.726 14.232 1.00 93.19 224 ALA A C 1
ATOM 1728 O O . ALA A 1 224 ? -0.809 2.689 13.505 1.00 93.19 224 ALA A O 1
ATOM 1729 N N . ASN A 1 225 ? -1.504 0.944 14.735 1.00 95.50 225 ASN A N 1
ATOM 1730 C CA . ASN A 1 225 ? -2.926 1.179 14.471 1.00 95.50 225 ASN A CA 1
ATOM 1731 C C . ASN A 1 225 ? -3.423 2.483 15.117 1.00 95.50 225 ASN A C 1
ATOM 1733 O O . ASN A 1 225 ? -4.195 3.219 14.488 1.00 95.50 225 ASN A O 1
ATOM 1737 N N . TRP A 1 226 ? -2.963 2.812 16.329 1.00 97.31 226 TRP A N 1
ATOM 1738 C CA . TRP A 1 226 ? -3.305 4.088 16.958 1.00 97.31 226 TRP A CA 1
ATOM 1739 C C . TRP A 1 226 ? -2.635 5.255 16.258 1.00 97.31 226 TRP A C 1
ATOM 1741 O O . TRP A 1 226 ? -3.320 6.230 15.972 1.00 97.31 226 TRP A O 1
ATOM 1751 N N . LEU A 1 227 ? -1.351 5.157 15.909 1.00 97.38 227 LEU A N 1
ATOM 1752 C CA . LEU A 1 227 ? -0.662 6.204 15.157 1.00 97.38 227 LEU A CA 1
ATOM 1753 C C . LEU A 1 227 ? -1.420 6.540 13.867 1.00 97.38 227 LEU A C 1
ATOM 1755 O O . LEU A 1 227 ? -1.717 7.707 13.618 1.00 97.38 227 LEU A O 1
ATOM 1759 N N . ASN A 1 228 ? -1.805 5.524 13.088 1.00 97.06 228 ASN A N 1
ATOM 1760 C CA . ASN A 1 228 ? -2.608 5.721 11.883 1.00 97.06 228 ASN A CA 1
ATOM 1761 C C . ASN A 1 228 ? -3.976 6.353 12.194 1.00 97.06 228 ASN A C 1
ATOM 1763 O O . ASN A 1 228 ? -4.419 7.257 11.491 1.00 97.06 228 ASN A O 1
ATOM 1767 N N . THR A 1 229 ? -4.638 5.921 13.270 1.00 98.31 229 THR A N 1
ATOM 1768 C CA . THR A 1 229 ? -5.915 6.511 13.697 1.00 98.31 229 THR A CA 1
ATOM 1769 C C . THR A 1 229 ? -5.755 7.995 14.028 1.00 98.31 229 THR A C 1
ATOM 1771 O O . THR A 1 229 ? -6.505 8.804 13.496 1.00 98.31 229 THR A O 1
ATOM 1774 N N . LEU A 1 230 ? -4.750 8.378 14.818 1.00 98.50 230 LEU A N 1
ATOM 1775 C CA . LEU A 1 230 ? -4.484 9.768 15.210 1.00 98.50 230 LEU A CA 1
ATOM 1776 C C . LEU A 1 230 ? -4.172 10.662 14.000 1.00 98.50 230 LEU A C 1
ATOM 1778 O O . LEU A 1 230 ? -4.683 11.777 13.917 1.00 98.50 230 LEU A O 1
ATOM 1782 N N . ILE A 1 231 ? -3.387 10.163 13.038 1.00 98.19 231 ILE A N 1
ATOM 1783 C CA . ILE A 1 231 ? -3.092 10.871 11.781 1.00 98.19 231 ILE A CA 1
ATOM 1784 C C . ILE A 1 231 ? -4.383 11.153 11.001 1.00 98.19 231 ILE A C 1
ATOM 1786 O O . ILE A 1 231 ? -4.611 12.284 10.562 1.00 98.19 231 ILE A O 1
ATOM 1790 N N . GLU A 1 232 ? -5.246 10.145 10.853 1.00 98.25 232 GLU A N 1
ATOM 1791 C CA . GLU A 1 232 ? -6.514 10.293 10.135 1.00 98.25 232 GLU A CA 1
ATOM 1792 C C . GLU A 1 232 ? -7.519 11.177 10.888 1.00 98.25 232 GLU A C 1
ATOM 1794 O O . GLU A 1 232 ? -8.251 11.926 10.247 1.00 98.25 232 GLU A O 1
ATOM 1799 N N . LEU A 1 233 ? -7.524 11.175 12.228 1.00 98.62 233 LEU A N 1
ATOM 1800 C CA . LEU A 1 233 ? -8.325 12.120 13.017 1.00 98.62 233 LEU A CA 1
ATOM 1801 C C . LEU A 1 233 ? -7.894 13.566 12.751 1.00 98.62 233 LEU A C 1
ATOM 1803 O O . LEU A 1 233 ? -8.737 14.419 12.480 1.00 98.62 233 LEU A O 1
ATOM 1807 N N . THR A 1 234 ? -6.590 13.849 12.755 1.00 98.62 234 THR A N 1
ATOM 1808 C CA . THR A 1 234 ? -6.065 15.191 12.456 1.00 98.62 234 THR A CA 1
ATOM 1809 C C . THR A 1 234 ? -6.407 15.627 11.038 1.00 98.62 234 THR A C 1
ATOM 1811 O O . THR A 1 234 ? -6.829 16.766 10.836 1.00 98.62 234 THR A O 1
ATOM 1814 N N . ARG A 1 235 ? -6.295 14.728 10.050 1.00 97.88 235 ARG A N 1
ATOM 1815 C CA . ARG A 1 235 ? -6.762 15.000 8.682 1.00 97.88 235 ARG A CA 1
ATOM 1816 C C . ARG A 1 235 ? -8.266 15.285 8.655 1.00 97.88 235 ARG A C 1
ATOM 1818 O O . ARG A 1 235 ? -8.675 16.274 8.056 1.00 97.88 235 ARG A O 1
ATOM 1825 N N . GLY A 1 236 ? -9.064 14.472 9.340 1.00 97.75 236 GLY A N 1
ATOM 1826 C CA . GLY A 1 236 ? -10.512 14.629 9.435 1.00 97.75 236 GLY A CA 1
ATOM 1827 C C . GLY A 1 236 ? -10.933 15.975 10.025 1.00 97.75 236 GLY A C 1
ATOM 1828 O O . GLY A 1 236 ? -11.764 16.667 9.441 1.00 97.75 236 GLY A O 1
ATOM 1829 N N . TYR A 1 237 ? -10.313 16.408 11.127 1.00 98.56 237 TYR A N 1
ATOM 1830 C CA . TYR A 1 237 ? -10.561 17.738 11.694 1.00 98.56 237 TYR A CA 1
ATOM 1831 C C . TYR A 1 237 ? -10.172 18.865 10.734 1.00 98.56 237 TYR A C 1
ATOM 1833 O O . TYR A 1 237 ? -10.883 19.862 10.649 1.00 98.56 237 TYR A O 1
ATOM 1841 N N . ARG A 1 238 ? -9.093 18.707 9.961 1.00 97.38 238 ARG A N 1
ATOM 1842 C CA . ARG A 1 238 ? -8.719 19.695 8.938 1.00 97.38 238 ARG A CA 1
ATOM 1843 C C . ARG A 1 238 ? -9.747 19.793 7.814 1.00 97.38 238 ARG A C 1
ATOM 1845 O O . ARG A 1 238 ? -10.042 20.898 7.377 1.00 97.38 238 ARG A O 1
ATOM 1852 N N . THR A 1 239 ? -10.334 18.675 7.389 1.00 96.62 239 THR A N 1
ATOM 1853 C CA . THR A 1 239 ? -11.460 18.666 6.435 1.00 96.62 239 THR A CA 1
ATOM 1854 C C . THR A 1 239 ? -12.725 19.316 7.016 1.00 96.62 239 THR A C 1
ATOM 1856 O O . THR A 1 239 ? -13.573 19.797 6.272 1.00 96.62 239 THR A O 1
ATOM 1859 N N . LEU A 1 240 ? -12.838 19.397 8.346 1.00 97.19 240 LEU A N 1
ATOM 1860 C CA . LEU A 1 240 ? -13.872 20.157 9.056 1.00 97.19 240 LEU A CA 1
ATOM 1861 C C . LEU A 1 240 ? -13.521 21.648 9.239 1.00 97.19 240 LEU A C 1
ATOM 1863 O O . LEU A 1 240 ? -14.124 22.311 10.081 1.00 97.19 240 LEU A O 1
ATOM 1867 N N . ASP A 1 241 ? -12.573 22.173 8.460 1.00 96.81 241 ASP A N 1
ATOM 1868 C CA . ASP A 1 241 ? -12.069 23.554 8.511 1.00 96.81 241 ASP A CA 1
ATOM 1869 C C . ASP A 1 241 ? -11.381 23.938 9.834 1.00 96.81 241 ASP A C 1
ATOM 1871 O O . ASP A 1 241 ? -11.205 25.119 10.142 1.00 96.81 241 ASP A O 1
ATOM 1875 N N . VAL A 1 242 ? -10.937 22.955 10.628 1.00 97.94 242 VAL A N 1
ATOM 1876 C CA . VAL A 1 242 ? -10.075 23.222 11.787 1.00 97.94 242 VAL A CA 1
ATOM 1877 C C . VAL A 1 242 ? -8.650 23.505 11.287 1.00 97.94 242 VAL A C 1
ATOM 1879 O O . VAL A 1 242 ? -8.077 22.666 10.584 1.00 97.94 242 VAL A O 1
ATOM 1882 N N . PRO A 1 243 ? -8.022 24.641 11.656 1.00 98.06 243 PRO A N 1
ATOM 1883 C CA . PRO A 1 243 ? -6.638 24.925 11.279 1.00 98.06 243 PRO A CA 1
ATOM 1884 C C . PRO A 1 243 ? -5.685 23.797 11.693 1.00 98.06 243 PRO A C 1
ATOM 1886 O O . PRO A 1 243 ? -5.864 23.194 12.748 1.00 98.06 243 PRO A O 1
ATOM 1889 N N . ALA A 1 244 ? -4.649 23.533 10.890 1.00 97.06 244 ALA A N 1
ATOM 1890 C CA . ALA A 1 244 ? -3.774 22.366 11.065 1.00 97.06 244 ALA A CA 1
ATOM 1891 C C . ALA A 1 244 ? -3.198 22.230 12.487 1.00 97.06 244 ALA A C 1
ATOM 1893 O O . ALA A 1 244 ? -3.262 21.150 13.068 1.00 97.06 244 ALA A O 1
ATOM 1894 N N . GLU A 1 245 ? -2.691 23.322 13.064 1.00 97.81 245 GLU A N 1
ATOM 1895 C CA . GLU A 1 245 ? -2.153 23.331 14.431 1.00 97.81 245 GLU A CA 1
ATOM 1896 C C . GLU A 1 245 ? -3.249 23.095 15.477 1.00 97.81 245 GLU A C 1
ATOM 1898 O O . GLU A 1 245 ? -3.066 22.287 16.375 1.00 97.81 245 GLU A O 1
ATOM 1903 N N . ALA A 1 246 ? -4.431 23.700 15.322 1.00 98.44 246 ALA A N 1
ATOM 1904 C CA . ALA A 1 246 ? -5.553 23.473 16.235 1.00 98.44 246 ALA A CA 1
ATOM 1905 C C . ALA A 1 246 ? -6.083 22.026 16.169 1.00 98.44 246 ALA A C 1
ATOM 1907 O O . ALA A 1 246 ? -6.465 21.456 17.191 1.00 98.44 246 ALA A O 1
ATOM 1908 N N . ALA A 1 247 ? -6.083 21.413 14.981 1.00 98.44 247 ALA A N 1
ATOM 1909 C CA . ALA A 1 247 ? -6.416 20.002 14.804 1.00 98.44 247 ALA A CA 1
A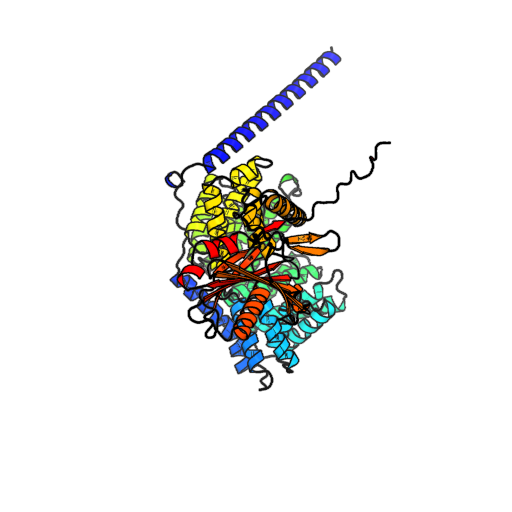TOM 1910 C C . ALA A 1 247 ? -5.387 19.100 15.503 1.00 98.44 247 ALA A C 1
ATOM 1912 O O . ALA A 1 247 ? -5.770 18.156 16.194 1.00 98.44 247 ALA A O 1
ATOM 1913 N N . TYR A 1 248 ? -4.095 19.426 15.374 1.00 98.56 248 TYR A N 1
ATOM 1914 C CA . TYR A 1 248 ? -3.028 18.736 16.092 1.00 98.56 248 TYR A CA 1
ATOM 1915 C C . TYR A 1 248 ? -3.191 18.846 17.610 1.00 98.56 248 TYR A C 1
ATOM 1917 O O . TYR A 1 248 ? -3.230 17.812 18.274 1.00 98.56 248 TYR A O 1
ATOM 1925 N N . GLU A 1 249 ? -3.351 20.063 18.137 1.00 98.56 249 GLU A N 1
ATOM 1926 C CA . GLU A 1 249 ? -3.495 20.329 19.573 1.00 98.56 249 GLU A CA 1
ATOM 1927 C C . GLU A 1 249 ? -4.718 19.617 20.167 1.00 98.56 249 GLU A C 1
ATOM 1929 O O . GLU A 1 249 ? -4.655 19.096 21.278 1.00 98.56 249 GLU A O 1
ATOM 1934 N N . ARG A 1 250 ? -5.825 19.508 19.418 1.00 98.12 250 ARG A N 1
ATOM 1935 C CA . ARG A 1 250 ? -7.010 18.744 19.850 1.00 98.12 250 ARG A CA 1
ATOM 1936 C C . ARG A 1 250 ? -6.681 17.270 20.096 1.00 98.12 250 ARG A C 1
ATOM 1938 O O . ARG A 1 250 ? -7.073 16.714 21.121 1.00 98.12 250 ARG A O 1
ATOM 1945 N N . VAL A 1 251 ? -5.980 16.635 19.158 1.00 98.44 251 VAL A N 1
ATOM 1946 C CA . VAL A 1 251 ? -5.597 15.218 19.259 1.00 98.44 251 VAL A CA 1
ATOM 1947 C C . VAL A 1 251 ? -4.499 15.023 20.311 1.00 98.44 251 VAL A C 1
ATOM 1949 O O . VAL A 1 251 ? -4.589 14.103 21.127 1.00 98.44 251 VAL A O 1
ATOM 1952 N N . ASP A 1 252 ? -3.514 15.923 20.362 1.00 98.50 252 ASP A N 1
ATOM 1953 C CA . ASP A 1 252 ? -2.440 15.914 21.360 1.00 98.50 252 ASP A CA 1
ATOM 1954 C C . ASP A 1 252 ? -2.977 16.073 22.791 1.00 98.50 252 ASP A C 1
ATOM 1956 O O . ASP A 1 252 ? -2.561 15.345 23.690 1.00 98.50 252 ASP A O 1
ATOM 1960 N N . ALA A 1 253 ? -3.978 16.933 23.003 1.00 97.56 253 ALA A N 1
ATOM 1961 C CA . ALA A 1 253 ? -4.673 17.069 24.284 1.00 97.56 253 ALA A CA 1
ATOM 1962 C C . ALA A 1 253 ? -5.450 15.799 24.682 1.00 97.56 253 ALA A C 1
ATOM 1964 O O . ALA A 1 253 ? -5.632 15.520 25.870 1.00 97.56 253 ALA A O 1
ATOM 1965 N N . GLY A 1 254 ? -5.909 15.003 23.710 1.00 95.44 254 GLY A N 1
ATOM 1966 C CA . GLY A 1 254 ? -6.423 13.653 23.948 1.00 95.44 254 GLY A CA 1
ATOM 1967 C C . GLY A 1 254 ? -5.341 12.735 24.513 1.00 95.44 254 GLY A C 1
ATOM 1968 O O . GLY A 1 254 ? -5.500 12.201 25.608 1.00 95.44 254 GLY A O 1
ATOM 1969 N N . LEU A 1 255 ? -4.210 12.634 23.813 1.00 96.25 255 LEU A N 1
ATOM 1970 C CA . LEU A 1 255 ? -3.060 11.812 24.207 1.00 96.25 255 LEU A CA 1
ATOM 1971 C C . LEU A 1 255 ? -2.463 12.224 25.557 1.00 96.25 255 LEU A C 1
ATOM 1973 O O . LEU A 1 255 ? -2.092 11.371 26.358 1.00 96.25 255 LEU A O 1
ATOM 1977 N N . ALA A 1 256 ? -2.384 13.527 25.831 1.00 96.44 256 ALA A N 1
ATOM 1978 C CA . ALA A 1 256 ? -1.807 14.072 27.056 1.00 96.44 256 ALA A CA 1
ATOM 1979 C C . ALA A 1 256 ? -2.534 13.621 28.334 1.00 96.44 256 ALA A C 1
ATOM 1981 O O . ALA A 1 256 ? -1.928 13.623 29.404 1.00 96.44 256 ALA A O 1
ATOM 1982 N N . ARG A 1 257 ? -3.815 13.244 28.227 1.00 94.81 257 ARG A N 1
ATOM 1983 C CA . ARG A 1 257 ? -4.641 12.785 29.353 1.00 94.81 257 ARG A CA 1
ATOM 1984 C C . ARG A 1 257 ? -4.498 11.292 29.644 1.00 94.81 257 ARG A C 1
ATOM 1986 O O . ARG A 1 257 ? -4.907 10.855 30.713 1.00 94.81 257 ARG A O 1
ATOM 1993 N N . VAL A 1 258 ? -3.913 10.519 28.728 1.00 95.25 258 VAL A N 1
ATOM 1994 C CA . VAL A 1 258 ? -3.843 9.058 28.838 1.00 95.25 258 VAL A CA 1
ATOM 1995 C C . VAL A 1 258 ? -2.491 8.633 29.409 1.00 95.25 258 VAL A C 1
ATOM 1997 O O . VAL A 1 258 ? -1.440 8.797 28.783 1.00 95.25 258 VAL A O 1
ATOM 2000 N N . ALA A 1 259 ? -2.507 8.066 30.617 1.00 92.56 259 ALA A N 1
ATOM 2001 C CA . ALA A 1 259 ? -1.313 7.495 31.232 1.00 92.56 259 ALA A CA 1
ATOM 2002 C C . ALA A 1 259 ? -0.737 6.380 30.342 1.00 92.56 259 ALA A C 1
ATOM 2004 O O . ALA A 1 259 ? -1.477 5.561 29.818 1.00 92.56 259 ALA A O 1
ATOM 2005 N N . GLY A 1 260 ? 0.584 6.349 30.147 1.00 90.12 260 GLY A N 1
ATOM 2006 C CA . GLY A 1 260 ? 1.238 5.361 29.275 1.00 90.12 260 GLY A CA 1
ATOM 2007 C C . GLY A 1 260 ? 1.280 5.724 27.783 1.00 90.12 260 GLY A C 1
ATOM 2008 O O . GLY A 1 260 ? 2.042 5.110 27.047 1.00 90.12 260 GLY A O 1
ATOM 2009 N N . ALA A 1 261 ? 0.592 6.781 27.332 1.00 94.44 261 ALA A N 1
ATOM 2010 C CA . ALA A 1 261 ? 0.601 7.204 25.924 1.00 94.44 261 ALA A CA 1
ATOM 2011 C C . ALA A 1 261 ? 1.797 8.102 25.533 1.00 94.44 261 ALA A C 1
ATOM 2013 O O . ALA A 1 261 ? 1.819 8.667 24.440 1.00 94.44 261 ALA A O 1
ATOM 2014 N N . LYS A 1 262 ? 2.799 8.277 26.410 1.00 96.00 262 LYS A N 1
ATOM 2015 C CA . LYS A 1 262 ? 3.896 9.246 26.209 1.00 96.00 262 LYS A CA 1
ATOM 2016 C C . LYS A 1 262 ? 4.688 8.991 24.922 1.00 96.00 262 LYS A C 1
ATOM 2018 O O . LYS A 1 262 ? 4.964 9.942 24.196 1.00 96.00 262 LYS A O 1
ATOM 2023 N N . VAL A 1 263 ? 5.057 7.738 24.653 1.00 96.06 263 VAL A N 1
ATOM 2024 C CA . VAL A 1 263 ? 5.835 7.381 23.455 1.00 96.06 263 VAL A CA 1
ATOM 2025 C C . VAL A 1 263 ? 4.998 7.605 22.196 1.00 96.06 263 VAL A C 1
ATOM 2027 O O . VAL A 1 263 ? 5.405 8.381 21.335 1.00 96.06 263 VAL A O 1
ATOM 2030 N N . LEU A 1 264 ? 3.779 7.059 22.148 1.00 96.56 264 LEU A N 1
ATOM 2031 C CA . LEU A 1 264 ? 2.824 7.287 21.058 1.00 96.56 264 LEU A CA 1
ATOM 2032 C C . LEU A 1 264 ? 2.586 8.784 20.783 1.00 96.56 264 LEU A C 1
ATOM 2034 O O . LEU A 1 264 ? 2.578 9.202 19.627 1.00 96.56 264 LEU A O 1
ATOM 2038 N N . ARG A 1 265 ? 2.457 9.614 21.828 1.00 97.81 265 ARG A N 1
ATOM 2039 C CA . ARG A 1 265 ? 2.311 11.075 21.708 1.00 97.81 265 ARG A CA 1
ATOM 2040 C C . ARG A 1 265 ? 3.525 11.733 21.049 1.00 97.81 265 ARG A C 1
ATOM 2042 O O . ARG A 1 265 ? 3.351 12.588 20.185 1.00 97.81 265 ARG A O 1
ATOM 2049 N N . LEU A 1 266 ? 4.743 11.335 21.420 1.00 98.44 266 LEU A N 1
ATOM 2050 C CA . LEU A 1 266 ? 5.974 11.843 20.801 1.00 98.44 266 LEU A CA 1
ATOM 2051 C C . LEU A 1 266 ? 6.082 11.425 19.328 1.00 98.44 266 LEU A C 1
ATOM 2053 O O . LEU A 1 266 ? 6.406 12.258 18.483 1.00 98.44 266 LEU A O 1
ATOM 2057 N N . ILE A 1 267 ? 5.743 10.174 19.004 1.00 98.00 267 ILE A N 1
ATOM 2058 C CA . ILE A 1 267 ? 5.717 9.675 17.619 1.00 98.00 267 ILE A CA 1
ATOM 2059 C C . ILE A 1 267 ? 4.677 10.443 16.790 1.00 98.00 267 ILE A C 1
ATOM 2061 O O . ILE A 1 267 ? 4.971 10.873 15.673 1.00 98.00 267 ILE A O 1
ATOM 2065 N N . TYR A 1 268 ? 3.482 10.661 17.345 1.00 98.50 268 TYR A N 1
ATOM 2066 C CA . TYR A 1 268 ? 2.419 11.447 16.721 1.00 98.50 268 TYR A CA 1
ATOM 2067 C C . TYR A 1 268 ? 2.846 12.903 16.480 1.00 98.50 268 TYR A C 1
ATOM 2069 O O . TYR A 1 268 ? 2.698 13.408 15.365 1.00 98.50 268 TYR A O 1
ATOM 2077 N N . ARG A 1 269 ? 3.454 13.558 17.479 1.00 98.69 269 ARG A N 1
ATOM 2078 C CA . ARG A 1 269 ? 4.038 14.902 17.341 1.00 98.69 269 ARG A CA 1
ATOM 2079 C C . ARG A 1 269 ? 5.079 14.949 16.230 1.00 98.69 269 ARG A C 1
ATOM 2081 O O . ARG A 1 269 ? 5.006 15.827 15.371 1.00 98.69 269 ARG A O 1
ATOM 2088 N N . GLY A 1 270 ? 6.008 13.995 16.219 1.00 98.38 270 GLY A N 1
ATOM 2089 C CA . GLY A 1 270 ? 7.000 13.856 15.157 1.00 98.38 270 GLY A CA 1
ATOM 2090 C C . GLY A 1 270 ? 6.351 13.771 13.775 1.00 98.38 270 GLY A C 1
ATOM 2091 O O . GLY A 1 270 ? 6.730 14.497 12.857 1.00 98.38 270 GLY A O 1
ATOM 2092 N N . ASN A 1 271 ? 5.310 12.945 13.647 1.00 98.06 271 ASN A N 1
ATOM 2093 C CA . ASN A 1 271 ? 4.631 12.708 12.377 1.00 98.06 271 ASN A CA 1
ATOM 2094 C C . ASN A 1 271 ? 3.895 13.950 11.867 1.00 98.06 271 ASN A C 1
ATOM 2096 O O . ASN A 1 271 ? 4.016 14.300 10.690 1.00 98.06 271 ASN A O 1
ATOM 2100 N N . PHE A 1 272 ? 3.168 14.633 12.754 1.00 98.44 272 PHE A N 1
ATOM 2101 C CA . PHE A 1 272 ? 2.458 15.857 12.409 1.00 98.44 272 PHE A CA 1
ATOM 2102 C C . PHE A 1 272 ? 3.423 16.925 11.890 1.00 98.44 272 PHE A C 1
ATOM 2104 O O . PHE A 1 272 ? 3.245 17.418 10.776 1.00 98.44 272 PHE A O 1
ATOM 2111 N N . TRP A 1 273 ? 4.474 17.246 12.651 1.00 98.38 273 TRP A N 1
ATOM 2112 C CA . TRP A 1 273 ? 5.410 18.307 12.275 1.00 98.38 273 TRP A CA 1
ATOM 2113 C C . TRP A 1 273 ? 6.243 17.956 11.040 1.00 98.38 273 TRP A C 1
ATOM 2115 O O . TRP A 1 273 ? 6.525 18.843 10.232 1.00 98.38 273 TRP A O 1
ATOM 2125 N N . PHE A 1 274 ? 6.559 16.674 10.830 1.00 97.06 274 PHE A N 1
ATOM 2126 C CA . PHE A 1 274 ? 7.198 16.207 9.600 1.00 97.06 274 PHE A CA 1
ATOM 2127 C C . PHE A 1 274 ? 6.327 16.497 8.370 1.00 97.06 274 PHE A C 1
ATOM 2129 O O . PHE A 1 274 ? 6.758 17.187 7.443 1.00 97.06 274 PHE A O 1
ATOM 2136 N N . ASN A 1 275 ? 5.079 16.020 8.377 1.00 95.81 275 ASN A N 1
ATOM 2137 C CA . ASN A 1 275 ? 4.161 16.200 7.252 1.00 95.81 275 ASN A CA 1
ATOM 2138 C C . ASN A 1 275 ? 3.804 17.677 7.045 1.00 95.81 275 ASN A C 1
ATOM 2140 O O . ASN A 1 275 ? 3.824 18.174 5.920 1.00 95.81 275 ASN A O 1
ATOM 2144 N N . TYR A 1 276 ? 3.562 18.412 8.130 1.00 96.44 276 TYR A N 1
ATOM 2145 C CA . TYR A 1 276 ? 3.234 19.833 8.079 1.00 96.44 276 TYR A CA 1
ATOM 2146 C C . TYR A 1 276 ? 4.412 20.692 7.591 1.00 96.44 276 TYR A C 1
ATOM 2148 O O . TYR A 1 276 ? 4.210 21.726 6.950 1.00 96.44 276 TYR A O 1
ATOM 2156 N N . GLY A 1 277 ? 5.656 20.268 7.831 1.00 95.38 277 GLY A N 1
ATOM 2157 C CA . GLY A 1 277 ? 6.842 20.845 7.197 1.00 95.38 277 GLY A CA 1
ATOM 2158 C C . GLY A 1 277 ? 6.810 20.702 5.675 1.00 95.38 277 GLY A C 1
ATOM 2159 O O . GLY A 1 277 ? 6.969 21.686 4.949 1.00 95.38 277 GLY A O 1
ATOM 2160 N N . TRP A 1 278 ? 6.549 19.490 5.185 1.00 92.88 278 TRP A N 1
ATOM 2161 C CA . TRP A 1 278 ? 6.470 19.207 3.749 1.00 92.88 278 TRP A CA 1
ATOM 2162 C C . TRP A 1 278 ? 5.314 19.924 3.049 1.00 92.88 278 TRP A C 1
ATOM 2164 O O . TRP A 1 278 ? 5.475 20.375 1.915 1.00 92.88 278 TRP A O 1
ATOM 2174 N N . GLU A 1 279 ? 4.183 20.107 3.727 1.00 93.00 279 GLU A N 1
ATOM 2175 C CA . GLU A 1 279 ? 3.075 20.919 3.218 1.00 93.00 279 GLU A CA 1
ATOM 2176 C C . GLU A 1 279 ? 3.491 22.377 2.975 1.00 93.00 279 GLU A C 1
ATOM 2178 O O . GLU A 1 279 ? 3.184 22.924 1.917 1.00 93.00 279 GLU A O 1
ATOM 2183 N N . ALA A 1 280 ? 4.248 22.989 3.896 1.00 90.75 280 ALA A N 1
ATOM 2184 C CA . ALA A 1 280 ? 4.734 24.363 3.730 1.00 90.75 280 ALA A CA 1
ATOM 2185 C C . ALA A 1 280 ? 5.735 24.516 2.577 1.00 90.75 280 ALA A C 1
ATOM 2187 O O . ALA A 1 280 ? 5.719 25.526 1.873 1.00 90.75 280 ALA A O 1
ATOM 2188 N N . ARG A 1 281 ? 6.585 23.508 2.345 1.00 89.81 281 ARG A N 1
ATOM 2189 C CA . ARG A 1 281 ? 7.464 23.475 1.165 1.00 89.81 281 ARG A CA 1
ATOM 2190 C C . ARG A 1 281 ? 6.684 23.258 -0.134 1.00 89.81 281 ARG A C 1
ATOM 2192 O O . ARG A 1 281 ? 7.146 23.690 -1.191 1.00 89.81 281 ARG A O 1
ATOM 2199 N N . THR A 1 282 ? 5.509 22.634 -0.065 1.00 88.38 282 THR A N 1
ATOM 2200 C CA . THR A 1 282 ? 4.756 22.053 -1.187 1.00 88.38 282 THR A CA 1
ATOM 2201 C C . THR A 1 282 ? 5.439 20.819 -1.792 1.00 88.38 282 THR A C 1
ATOM 2203 O O . THR A 1 282 ? 6.622 20.558 -1.579 1.00 88.38 282 THR A O 1
ATOM 2206 N N . GLN A 1 283 ? 4.701 20.072 -2.618 1.00 78.69 283 GLN A N 1
ATOM 2207 C CA . GLN A 1 283 ? 5.251 18.971 -3.426 1.00 78.69 283 GLN A CA 1
ATOM 2208 C C . GLN A 1 283 ? 5.948 19.454 -4.714 1.00 78.69 283 GLN A C 1
ATOM 2210 O O . GLN A 1 283 ? 6.339 18.650 -5.561 1.00 78.69 283 GLN A O 1
ATOM 2215 N N . SER A 1 284 ? 6.091 20.768 -4.899 1.00 76.12 284 SER A N 1
ATOM 2216 C CA . SER A 1 284 ? 6.689 21.332 -6.105 1.00 76.12 284 SER A CA 1
ATOM 2217 C C . SER A 1 284 ? 8.208 21.140 -6.139 1.00 76.12 284 SER A C 1
ATOM 2219 O O . SER A 1 284 ? 8.892 21.127 -5.115 1.00 76.12 284 SER A O 1
ATOM 2221 N N . PHE A 1 285 ? 8.768 21.064 -7.350 1.00 76.81 285 PHE A N 1
ATOM 2222 C CA . PHE A 1 285 ? 10.218 21.140 -7.539 1.00 76.81 285 PHE A CA 1
ATOM 2223 C C . PHE A 1 285 ? 10.777 22.460 -6.993 1.00 76.81 285 PHE A C 1
ATOM 2225 O O . PHE A 1 285 ? 10.098 23.483 -7.053 1.00 76.81 285 PHE A O 1
ATOM 2232 N N . ALA A 1 286 ? 12.035 22.449 -6.535 1.00 78.50 286 ALA A N 1
ATOM 2233 C CA . ALA A 1 286 ? 12.683 23.577 -5.853 1.00 78.50 286 ALA A CA 1
ATOM 2234 C C . ALA A 1 286 ? 12.452 24.967 -6.495 1.00 78.50 286 ALA A C 1
ATOM 2236 O O . ALA A 1 286 ? 12.135 25.892 -5.754 1.00 78.50 286 ALA A O 1
ATOM 2237 N N . PRO A 1 287 ? 12.494 25.145 -7.836 1.00 78.44 287 PRO A N 1
ATOM 2238 C CA . PRO A 1 287 ? 12.256 26.455 -8.459 1.00 78.44 287 PRO A CA 1
ATOM 2239 C C . PRO A 1 287 ? 10.831 27.009 -8.301 1.00 78.44 287 PRO A C 1
ATOM 2241 O O . PRO A 1 287 ? 10.585 28.163 -8.630 1.00 78.44 287 PRO A O 1
ATOM 2244 N N . ARG A 1 288 ? 9.878 26.173 -7.878 1.00 83.38 288 ARG A N 1
ATOM 2245 C CA . ARG A 1 288 ? 8.460 26.510 -7.689 1.00 83.38 288 ARG A CA 1
ATOM 2246 C C . ARG A 1 288 ? 8.051 26.512 -6.213 1.00 83.38 288 ARG A C 1
ATOM 2248 O O . ARG A 1 288 ? 6.873 26.689 -5.919 1.00 83.38 288 ARG A O 1
ATOM 2255 N N . VAL A 1 289 ? 8.995 26.289 -5.297 1.00 82.81 289 VAL A N 1
ATOM 2256 C CA . VAL A 1 289 ? 8.745 26.384 -3.856 1.00 82.81 289 VAL A CA 1
ATOM 2257 C C . VAL A 1 289 ? 8.550 27.863 -3.493 1.00 82.81 289 VAL A C 1
ATOM 2259 O O . VAL A 1 289 ? 9.374 28.687 -3.897 1.00 82.81 289 VAL A O 1
ATOM 2262 N N . PRO A 1 290 ? 7.487 28.228 -2.752 1.00 89.19 290 PRO A N 1
ATOM 2263 C CA . PRO A 1 290 ? 7.283 29.600 -2.294 1.00 89.19 290 PRO A CA 1
ATOM 2264 C C . PRO A 1 290 ? 8.460 30.128 -1.460 1.00 89.19 290 PRO A C 1
ATOM 2266 O O . PRO A 1 290 ? 9.131 29.369 -0.756 1.00 89.19 290 PRO A O 1
ATOM 2269 N N . ALA A 1 291 ? 8.687 31.444 -1.493 1.00 91.25 291 ALA A N 1
ATOM 2270 C CA . ALA A 1 291 ? 9.689 32.086 -0.641 1.00 91.25 291 ALA A CA 1
ATOM 2271 C C . ALA A 1 291 ? 9.420 31.774 0.846 1.00 91.25 291 ALA A C 1
ATOM 2273 O O . ALA A 1 291 ? 8.282 31.860 1.302 1.00 91.25 291 ALA A O 1
ATOM 2274 N N . GLY A 1 292 ? 10.459 31.377 1.589 1.00 91.12 292 GLY A N 1
ATOM 2275 C CA . GLY A 1 292 ? 10.347 30.945 2.991 1.00 91.12 292 GLY A CA 1
ATOM 2276 C C . GLY A 1 292 ? 9.822 29.515 3.201 1.00 91.12 292 GLY A C 1
ATOM 2277 O O . GLY A 1 292 ? 9.777 29.047 4.340 1.00 91.12 292 GLY A O 1
ATOM 2278 N N . GLY A 1 293 ? 9.455 28.789 2.134 1.00 91.06 293 GLY A N 1
ATOM 2279 C CA . GLY A 1 293 ? 8.988 27.400 2.229 1.00 91.06 293 GLY A CA 1
ATOM 2280 C C . GLY A 1 293 ? 10.052 26.441 2.776 1.00 91.06 293 GLY A C 1
ATOM 2281 O O . GLY A 1 293 ? 9.736 25.580 3.594 1.00 91.06 293 GLY A O 1
ATOM 2282 N N . PHE A 1 294 ? 11.319 26.623 2.387 1.00 88.31 294 PHE A N 1
ATOM 2283 C CA . PHE A 1 294 ? 12.448 25.847 2.921 1.00 88.31 294 PHE A CA 1
ATOM 2284 C C . PHE A 1 294 ? 12.724 26.161 4.397 1.00 88.31 294 PHE A C 1
ATOM 2286 O O . PHE A 1 294 ? 12.784 25.234 5.197 1.00 88.31 294 PHE A O 1
ATOM 2293 N N . ASP A 1 295 ? 12.785 27.438 4.780 1.00 92.12 295 ASP A N 1
ATOM 2294 C CA . ASP A 1 295 ? 12.990 27.843 6.179 1.00 92.12 295 ASP A CA 1
ATOM 2295 C C . ASP A 1 295 ? 11.872 27.316 7.095 1.00 92.12 295 ASP A C 1
ATOM 2297 O O . ASP A 1 295 ? 12.108 26.911 8.234 1.00 92.12 295 ASP A O 1
ATOM 2301 N N . THR A 1 296 ? 10.629 27.317 6.601 1.00 94.31 296 THR A N 1
ATOM 2302 C CA . THR A 1 296 ? 9.474 26.784 7.340 1.00 94.31 296 THR A CA 1
ATOM 2303 C C . THR A 1 296 ? 9.546 25.266 7.465 1.00 94.31 296 THR A C 1
ATOM 2305 O O . THR A 1 296 ? 9.259 24.736 8.540 1.00 94.31 296 THR A O 1
ATOM 2308 N N . LEU A 1 297 ? 9.949 24.567 6.397 1.00 93.31 297 LEU A N 1
ATOM 2309 C CA . LEU A 1 297 ? 10.216 23.132 6.442 1.00 93.31 297 LEU A CA 1
ATOM 2310 C C . LEU A 1 297 ? 11.272 22.823 7.506 1.00 93.31 297 LEU A C 1
ATOM 2312 O O . LEU A 1 297 ? 10.998 22.026 8.393 1.00 93.31 297 LEU A O 1
ATOM 2316 N N . GLU A 1 298 ? 12.433 23.476 7.460 1.00 93.06 298 GLU A N 1
ATOM 2317 C CA . GLU A 1 298 ? 13.548 23.222 8.379 1.00 93.06 298 GLU A CA 1
ATOM 2318 C C . GLU A 1 298 ? 13.137 23.395 9.848 1.00 93.06 298 GLU A C 1
ATOM 2320 O O . GLU A 1 298 ? 13.340 22.491 10.660 1.00 93.06 298 GLU A O 1
ATOM 2325 N N . LYS A 1 299 ? 12.454 24.499 10.184 1.00 95.88 299 LYS A N 1
ATOM 2326 C CA . LYS A 1 299 ? 11.950 24.748 11.547 1.00 95.88 299 LYS A CA 1
ATOM 2327 C C . LYS A 1 299 ? 10.995 23.657 12.029 1.00 95.88 299 LYS A C 1
ATOM 2329 O O . LYS A 1 299 ? 11.069 23.240 13.182 1.00 95.88 299 LYS A O 1
ATOM 2334 N N . ARG A 1 300 ? 10.091 23.188 11.165 1.00 97.19 300 ARG A N 1
ATOM 2335 C CA . ARG A 1 300 ? 9.121 22.136 11.513 1.00 97.19 300 ARG A CA 1
ATOM 2336 C C . ARG A 1 300 ? 9.785 20.762 11.605 1.00 97.19 300 ARG A C 1
ATOM 2338 O O . ARG A 1 300 ? 9.466 19.998 12.513 1.00 97.19 300 ARG A O 1
ATOM 2345 N N . LEU A 1 301 ? 10.750 20.469 10.732 1.00 96.38 301 LEU A N 1
ATOM 2346 C CA . LEU A 1 301 ? 11.543 19.243 10.807 1.00 96.38 301 LEU A CA 1
ATOM 2347 C C . LEU A 1 301 ? 12.391 19.180 12.078 1.00 96.38 301 LEU A C 1
ATOM 2349 O O . LEU A 1 301 ? 12.528 18.093 12.626 1.00 96.38 301 LEU A O 1
ATOM 2353 N N . ALA A 1 302 ? 12.889 20.308 12.593 1.00 96.69 302 ALA A N 1
ATOM 2354 C CA . ALA A 1 302 ? 13.589 20.340 13.877 1.00 96.69 302 ALA A CA 1
ATOM 2355 C C . ALA A 1 302 ? 12.680 19.892 15.039 1.00 96.69 302 ALA A C 1
ATOM 2357 O O . ALA A 1 302 ? 13.075 19.047 15.840 1.00 96.69 302 ALA A O 1
ATOM 2358 N N . VAL A 1 303 ? 11.428 20.371 15.082 1.00 98.12 303 VAL A N 1
ATOM 2359 C CA . VAL A 1 303 ? 10.435 19.926 16.084 1.00 98.12 303 VAL A CA 1
ATOM 2360 C C . VAL A 1 303 ? 10.118 18.438 15.925 1.00 98.12 303 VAL A C 1
ATOM 2362 O O . VAL A 1 303 ? 9.984 17.718 16.917 1.00 98.12 303 VAL A O 1
ATOM 2365 N N . ALA A 1 304 ? 10.002 17.963 14.682 1.00 98.25 304 ALA A N 1
ATOM 2366 C CA . ALA A 1 304 ? 9.779 16.550 14.412 1.00 98.25 304 ALA A CA 1
ATOM 2367 C C . ALA A 1 304 ? 10.963 15.687 14.874 1.00 98.25 304 ALA A C 1
ATOM 2369 O O . ALA A 1 304 ? 10.763 14.653 15.511 1.00 98.25 304 ALA A O 1
ATOM 2370 N N . GLN A 1 305 ? 12.189 16.128 14.585 1.00 97.69 305 GLN A N 1
ATOM 2371 C CA . GLN A 1 305 ? 13.422 15.436 14.940 1.00 97.69 305 GLN A CA 1
ATOM 2372 C C . GLN A 1 305 ? 13.573 15.308 16.451 1.00 97.69 305 GLN A C 1
ATOM 2374 O O . GLN A 1 305 ? 13.839 14.209 16.928 1.00 97.69 305 GLN A O 1
ATOM 2379 N N . GLU A 1 306 ? 13.360 16.394 17.196 1.00 98.31 306 GLU A N 1
ATOM 2380 C CA . GLU A 1 306 ? 13.398 16.391 18.661 1.00 98.31 306 GLU A CA 1
ATOM 2381 C C . GLU A 1 306 ? 12.400 15.373 19.230 1.00 98.31 306 GLU A C 1
ATOM 2383 O O . GLU A 1 306 ? 12.777 14.496 20.009 1.00 98.31 306 GLU A O 1
ATOM 2388 N N . ALA A 1 307 ? 11.145 15.414 18.768 1.00 98.62 307 ALA A N 1
ATOM 2389 C CA . ALA A 1 307 ? 10.106 14.497 19.228 1.00 98.62 307 ALA A CA 1
ATOM 2390 C C . ALA A 1 307 ? 10.447 13.026 18.927 1.00 98.62 307 ALA A C 1
ATOM 2392 O O . ALA A 1 307 ? 10.286 12.165 19.793 1.00 98.62 307 ALA A O 1
ATOM 2393 N N . TYR A 1 308 ? 10.961 12.728 17.730 1.00 98.50 308 TYR A N 1
ATOM 2394 C CA . TYR A 1 308 ? 11.383 11.374 17.371 1.00 98.50 308 TYR A CA 1
ATOM 2395 C C . TYR A 1 308 ? 12.633 10.915 18.125 1.00 98.50 308 TYR A C 1
ATOM 2397 O O . TYR A 1 308 ? 12.702 9.760 18.537 1.00 98.50 308 TYR A O 1
ATOM 2405 N N . GLN A 1 309 ? 13.608 11.792 18.357 1.00 98.19 309 GLN A N 1
ATOM 2406 C CA . GLN A 1 309 ? 14.778 11.464 19.172 1.00 98.19 309 GLN A CA 1
ATOM 2407 C C . GLN A 1 309 ? 14.380 11.161 20.618 1.00 98.19 309 GLN A C 1
ATOM 2409 O O . GLN A 1 309 ? 14.898 10.214 21.209 1.00 98.19 309 GLN A O 1
ATOM 2414 N N . ASP A 1 310 ? 13.443 11.918 21.183 1.00 98.56 310 ASP A N 1
ATOM 2415 C CA . ASP A 1 310 ? 12.921 11.653 22.520 1.00 98.56 310 ASP A CA 1
ATOM 2416 C C . ASP A 1 310 ? 12.088 10.370 22.574 1.00 98.56 310 ASP A C 1
ATOM 2418 O O . ASP A 1 310 ? 12.234 9.598 23.523 1.00 98.56 310 ASP A O 1
ATOM 2422 N N . ALA A 1 311 ? 11.290 10.078 21.542 1.00 98.12 311 ALA A N 1
ATOM 2423 C CA . ALA A 1 311 ? 10.608 8.791 21.415 1.00 98.12 311 ALA A CA 1
ATOM 2424 C C . ALA A 1 311 ? 11.617 7.631 21.372 1.00 98.12 311 ALA A C 1
ATOM 2426 O O . ALA A 1 311 ? 11.476 6.670 22.123 1.00 98.12 311 ALA A O 1
ATOM 2427 N N . TRP A 1 312 ? 12.682 7.753 20.571 1.00 97.62 312 TRP A N 1
ATOM 2428 C CA . TRP A 1 312 ? 13.727 6.732 20.447 1.00 97.62 312 TRP A CA 1
ATOM 2429 C C . TRP A 1 312 ? 14.462 6.473 21.766 1.00 97.62 312 TRP A C 1
ATOM 2431 O O . TRP A 1 312 ? 14.755 5.327 22.096 1.00 97.62 312 TRP A O 1
ATOM 2441 N N . LYS A 1 313 ? 14.751 7.520 22.552 1.00 98.06 313 LYS A N 1
ATOM 2442 C CA . LYS A 1 313 ? 15.370 7.369 23.884 1.00 98.06 313 LYS A CA 1
ATOM 2443 C C . LYS A 1 313 ? 14.489 6.555 24.836 1.00 98.06 313 LYS A C 1
ATOM 2445 O O . LYS A 1 313 ? 15.021 5.849 25.686 1.00 98.06 313 LYS A O 1
ATOM 2450 N N . LEU A 1 314 ? 13.166 6.678 24.716 1.00 97.44 314 LEU A N 1
ATOM 2451 C CA . LEU A 1 314 ? 12.206 5.945 25.546 1.00 97.44 314 LEU A CA 1
ATOM 2452 C C . LEU A 1 314 ? 11.933 4.530 25.021 1.00 97.44 314 LEU A C 1
ATOM 2454 O O . LEU A 1 314 ? 11.707 3.627 25.820 1.00 97.44 314 LEU A O 1
ATOM 2458 N N . GLN A 1 315 ? 11.962 4.339 23.701 1.00 95.88 315 GLN A N 1
ATOM 2459 C CA . GLN A 1 315 ? 11.673 3.072 23.035 1.00 95.88 315 GLN A CA 1
ATOM 2460 C C . GLN A 1 315 ? 12.632 2.866 21.843 1.00 95.88 315 GLN A C 1
ATOM 2462 O O . GLN A 1 315 ? 12.266 3.103 20.688 1.00 95.88 315 GLN A O 1
ATOM 2467 N N . PRO A 1 316 ? 13.869 2.392 22.088 1.00 96.31 316 PRO A N 1
ATOM 2468 C CA . PRO A 1 316 ? 14.877 2.192 21.040 1.00 96.31 316 PRO A CA 1
ATOM 2469 C C . PRO A 1 316 ? 14.588 0.983 20.134 1.00 96.31 316 PRO A C 1
ATOM 2471 O O . PRO A 1 316 ? 15.408 0.631 19.291 1.00 96.31 316 PRO A O 1
ATOM 2474 N N . THR A 1 317 ? 13.444 0.323 20.321 1.00 94.31 317 THR A N 1
ATOM 2475 C CA . THR A 1 317 ? 12.955 -0.784 19.491 1.00 94.31 317 THR A CA 1
ATOM 2476 C C . THR A 1 317 ? 11.921 -0.336 18.457 1.00 94.31 317 THR A C 1
ATOM 2478 O O . THR A 1 317 ? 11.416 -1.161 17.708 1.00 94.31 317 THR A O 1
ATOM 2481 N N . SER A 1 318 ? 11.604 0.961 18.369 1.00 93.50 318 SER A N 1
ATOM 2482 C CA . SER A 1 318 ? 10.597 1.456 17.425 1.00 93.50 318 SER A CA 1
ATOM 2483 C C . SER A 1 318 ? 11.166 1.646 16.013 1.00 93.50 318 SER A C 1
ATOM 2485 O O . SER A 1 318 ? 11.733 2.695 15.693 1.00 93.50 318 SER A O 1
ATOM 2487 N N . GLY A 1 319 ? 10.985 0.651 15.136 1.00 93.25 319 GLY A N 1
ATOM 2488 C CA . GLY A 1 319 ? 11.442 0.720 13.738 1.00 93.25 319 GLY A CA 1
ATOM 2489 C C . GLY A 1 319 ? 10.902 1.945 12.984 1.00 93.25 319 GLY A C 1
ATOM 2490 O O . GLY A 1 319 ? 11.646 2.603 12.255 1.00 93.25 319 GLY A O 1
ATOM 2491 N N . GLU A 1 320 ? 9.647 2.327 13.252 1.00 92.69 320 GLU A N 1
ATOM 2492 C CA . GLU A 1 320 ? 9.011 3.536 12.706 1.00 92.69 320 GLU A CA 1
ATOM 2493 C C . GLU A 1 320 ? 9.799 4.807 13.046 1.00 92.69 320 GLU A C 1
ATOM 2495 O O . GLU A 1 320 ? 10.021 5.654 12.181 1.00 92.69 320 GLU A O 1
ATOM 2500 N N . VAL A 1 321 ? 10.249 4.951 14.295 1.00 97.06 321 VAL A N 1
ATOM 2501 C CA . VAL A 1 321 ? 10.997 6.135 14.738 1.00 97.06 321 VAL A CA 1
ATOM 2502 C C . VAL A 1 321 ? 12.356 6.215 14.047 1.00 97.06 321 VAL A C 1
ATOM 2504 O O . VAL A 1 321 ? 12.724 7.284 13.556 1.00 97.06 321 VAL A O 1
ATOM 2507 N N . ALA A 1 322 ? 13.083 5.096 13.946 1.00 97.38 322 ALA A N 1
ATOM 2508 C CA . ALA A 1 322 ? 14.347 5.056 13.208 1.00 97.38 322 ALA A CA 1
ATOM 2509 C C . ALA A 1 322 ? 14.152 5.434 11.731 1.00 97.38 322 ALA A C 1
ATOM 2511 O O . ALA A 1 322 ? 14.881 6.286 11.217 1.00 97.38 322 ALA A O 1
ATOM 2512 N N . ARG A 1 323 ? 13.124 4.884 11.069 1.00 96.62 323 ARG A N 1
ATOM 2513 C CA . ARG A 1 323 ? 12.787 5.236 9.683 1.00 96.62 323 ARG A CA 1
ATOM 2514 C C . ARG A 1 323 ? 12.508 6.730 9.521 1.00 96.62 323 ARG A C 1
ATOM 2516 O O . ARG A 1 323 ? 12.991 7.355 8.578 1.00 96.62 323 ARG A O 1
ATOM 2523 N N . ARG A 1 324 ? 11.742 7.330 10.434 1.00 96.75 324 ARG A N 1
ATOM 2524 C CA . ARG A 1 324 ? 11.402 8.760 10.371 1.00 96.75 324 ARG A CA 1
ATOM 2525 C C . ARG A 1 324 ? 12.611 9.663 10.586 1.00 96.75 324 ARG A C 1
ATOM 2527 O O . ARG A 1 324 ? 12.718 10.689 9.920 1.00 96.75 324 ARG A O 1
ATOM 2534 N N . LEU A 1 325 ? 13.545 9.272 11.450 1.00 97.50 325 LEU A N 1
ATOM 2535 C CA . LEU A 1 325 ? 14.802 10.003 11.631 1.00 97.50 325 LEU A CA 1
ATOM 2536 C C . LEU A 1 325 ? 15.686 9.949 10.377 1.00 97.50 325 LEU A C 1
ATOM 2538 O O . LEU A 1 325 ? 16.272 10.969 10.023 1.00 97.50 325 LEU A O 1
ATOM 2542 N N . LEU A 1 326 ? 15.697 8.827 9.648 1.00 96.69 326 LEU A N 1
ATOM 2543 C CA . LEU A 1 326 ? 16.321 8.737 8.321 1.00 96.69 326 LEU A CA 1
ATOM 2544 C C . LEU A 1 326 ? 15.647 9.671 7.300 1.00 96.69 326 LEU A C 1
ATOM 2546 O O . LEU A 1 326 ? 16.323 10.366 6.542 1.00 96.69 326 LEU A O 1
ATOM 2550 N N . GLU A 1 327 ? 14.312 9.718 7.264 1.00 95.31 327 GLU A N 1
ATOM 2551 C CA . GLU A 1 327 ? 13.575 10.606 6.350 1.00 95.31 327 GLU A CA 1
ATOM 2552 C C . GLU A 1 327 ? 13.818 12.091 6.639 1.00 95.31 327 GLU A C 1
ATOM 2554 O O . GLU A 1 327 ? 13.912 12.900 5.708 1.00 95.31 327 GLU A O 1
ATOM 2559 N N . ILE A 1 328 ? 13.931 12.454 7.918 1.00 94.94 328 ILE A N 1
ATOM 2560 C CA . ILE A 1 328 ? 14.316 13.803 8.332 1.00 94.94 328 ILE A CA 1
ATOM 2561 C C . ILE A 1 328 ? 15.739 14.100 7.875 1.00 94.94 328 ILE A C 1
ATOM 2563 O O . ILE A 1 328 ? 15.934 15.134 7.243 1.00 94.94 328 ILE A O 1
ATOM 2567 N N . ASP A 1 329 ? 16.692 13.195 8.120 1.00 92.94 329 ASP A N 1
ATOM 2568 C CA . ASP A 1 329 ? 18.098 13.356 7.726 1.00 92.94 329 ASP A CA 1
ATOM 2569 C C . ASP A 1 329 ? 18.255 13.643 6.227 1.00 92.94 329 ASP A C 1
ATOM 2571 O O . ASP A 1 329 ? 18.970 14.561 5.845 1.00 92.94 329 ASP A O 1
ATOM 2575 N N . LYS A 1 330 ? 17.485 12.952 5.375 1.00 89.31 330 LYS A N 1
ATOM 2576 C CA . LYS A 1 330 ? 17.422 13.237 3.930 1.00 89.31 330 LYS A CA 1
ATOM 2577 C C . LYS A 1 330 ? 17.018 14.681 3.623 1.00 89.31 330 LYS A C 1
ATOM 2579 O O . LYS A 1 330 ? 17.464 15.263 2.637 1.00 89.31 330 LYS A O 1
ATOM 2584 N N . SER A 1 331 ? 16.084 15.202 4.408 1.00 86.75 331 SER A N 1
ATOM 2585 C CA . SER A 1 331 ? 15.383 16.460 4.148 1.00 86.75 331 SER A CA 1
ATOM 2586 C C . SER A 1 331 ? 16.133 17.674 4.689 1.00 86.75 331 SER A C 1
ATOM 2588 O O . SER A 1 331 ? 15.952 18.779 4.176 1.00 86.75 331 SER A O 1
ATOM 2590 N N . VAL A 1 332 ? 16.956 17.460 5.713 1.00 82.69 332 VAL A N 1
ATOM 2591 C CA . VAL A 1 332 ? 17.939 18.421 6.213 1.00 82.69 332 VAL A CA 1
ATOM 2592 C C . VAL A 1 332 ? 19.293 18.121 5.555 1.00 82.69 332 VAL A C 1
ATOM 2594 O O . VAL A 1 332 ? 19.432 17.139 4.831 1.00 82.69 332 VAL A O 1
ATOM 2597 N N . SER A 1 333 ? 20.302 18.971 5.724 1.00 76.88 333 SER A N 1
ATOM 2598 C CA . SER A 1 333 ? 21.651 18.708 5.191 1.00 76.88 333 SER A CA 1
ATOM 2599 C C . SER A 1 333 ? 22.379 17.626 6.011 1.00 76.88 333 SER A C 1
ATOM 2601 O O . SER A 1 333 ? 23.432 17.896 6.587 1.00 76.88 333 SER A O 1
ATOM 2603 N N . GLY A 1 334 ? 21.772 16.440 6.124 1.00 82.38 334 GLY A N 1
ATOM 2604 C CA . GLY A 1 334 ? 22.278 15.289 6.861 1.00 82.38 334 GLY A CA 1
ATOM 2605 C C . GLY A 1 334 ? 23.536 14.685 6.243 1.00 82.38 334 GLY A C 1
ATOM 2606 O O . GLY A 1 334 ? 23.828 14.871 5.060 1.00 82.38 334 GLY A O 1
ATOM 2607 N N . ASP A 1 335 ? 24.304 13.965 7.057 1.00 93.12 335 ASP A N 1
ATOM 2608 C CA . ASP A 1 335 ? 25.516 13.280 6.622 1.00 93.12 335 ASP A CA 1
ATOM 2609 C C . ASP A 1 335 ? 25.276 11.772 6.442 1.00 93.12 335 ASP A C 1
ATOM 2611 O O . ASP A 1 335 ? 24.396 11.165 7.057 1.00 93.12 335 ASP A O 1
ATOM 2615 N N . ARG A 1 336 ? 26.101 11.134 5.602 1.00 94.62 336 ARG A N 1
ATOM 2616 C CA . ARG A 1 336 ? 25.949 9.709 5.280 1.00 94.62 336 ARG A CA 1
ATOM 2617 C C . ARG A 1 336 ? 26.008 8.810 6.515 1.00 94.62 336 ARG A C 1
ATOM 2619 O O . ARG A 1 336 ? 25.308 7.805 6.538 1.00 94.62 336 ARG A O 1
ATOM 2626 N N . ALA A 1 337 ? 26.839 9.120 7.511 1.00 96.25 337 ALA A N 1
ATOM 2627 C CA . ALA A 1 337 ? 26.979 8.260 8.683 1.00 96.25 337 ALA A CA 1
ATOM 2628 C C . ALA A 1 337 ? 25.710 8.295 9.544 1.00 96.25 337 ALA A C 1
ATOM 2630 O O . ALA A 1 337 ? 25.262 7.245 10.007 1.00 96.25 337 ALA A O 1
ATOM 2631 N N . THR A 1 338 ? 25.091 9.470 9.694 1.00 96.06 338 THR A N 1
ATOM 2632 C CA . THR A 1 338 ? 23.798 9.612 10.376 1.00 96.06 338 THR A CA 1
ATOM 2633 C C . THR A 1 338 ? 22.688 8.858 9.640 1.00 96.06 338 THR A C 1
ATOM 2635 O O . THR A 1 338 ? 21.940 8.106 10.270 1.00 96.06 338 THR A O 1
ATOM 2638 N N . MET A 1 339 ? 22.613 8.978 8.311 1.00 96.38 339 MET A N 1
ATOM 2639 C CA . MET A 1 339 ? 21.665 8.204 7.501 1.00 96.38 339 MET A CA 1
ATOM 2640 C C . MET A 1 339 ? 21.854 6.689 7.677 1.00 96.38 339 MET A C 1
ATOM 2642 O O . MET A 1 339 ? 20.891 5.982 7.980 1.00 96.38 339 MET A O 1
ATOM 2646 N N . GLU A 1 340 ? 23.087 6.189 7.530 1.00 97.31 340 GLU A N 1
ATOM 2647 C CA . GLU A 1 340 ? 23.396 4.756 7.637 1.00 97.31 340 GLU A CA 1
ATOM 2648 C C . GLU A 1 340 ? 23.085 4.207 9.038 1.00 97.31 340 GLU A C 1
ATOM 2650 O O . GLU A 1 340 ? 22.550 3.105 9.158 1.00 97.31 340 GLU A O 1
ATOM 2655 N N . LEU A 1 341 ? 23.326 4.994 10.095 1.00 96.56 341 LEU A N 1
ATOM 2656 C CA . LEU A 1 341 ? 22.969 4.637 11.470 1.00 96.56 341 LEU A CA 1
ATOM 2657 C C . LEU A 1 341 ? 21.465 4.378 11.622 1.00 96.56 341 LEU A C 1
ATOM 2659 O O . LEU A 1 341 ? 21.058 3.378 12.219 1.00 96.56 341 LEU A O 1
ATOM 2663 N N . TRP A 1 342 ? 20.631 5.294 11.125 1.00 97.81 342 TRP A N 1
ATOM 2664 C CA . TRP A 1 342 ? 19.179 5.157 11.233 1.00 97.81 342 TRP A CA 1
ATOM 2665 C C . TRP A 1 342 ? 18.638 4.061 10.318 1.00 97.81 342 TRP A C 1
ATOM 2667 O O . TRP A 1 342 ? 17.740 3.326 10.730 1.00 97.81 342 TRP A O 1
ATOM 2677 N N . PHE A 1 343 ? 19.233 3.888 9.135 1.00 97.88 343 PHE A N 1
ATOM 2678 C CA . PHE A 1 343 ? 18.918 2.785 8.229 1.00 97.88 343 PHE A CA 1
ATOM 2679 C C . PHE A 1 343 ? 19.176 1.429 8.891 1.00 97.88 343 PHE A C 1
ATOM 2681 O O . PHE A 1 343 ? 18.287 0.582 8.937 1.00 97.88 343 PHE A O 1
ATOM 2688 N N . GLU A 1 344 ? 20.372 1.227 9.447 1.00 97.44 344 GLU A N 1
ATOM 2689 C CA . GLU A 1 344 ? 20.751 -0.029 10.095 1.00 97.44 344 GLU A CA 1
ATOM 2690 C C . GLU A 1 344 ? 19.838 -0.343 11.286 1.00 97.44 344 GLU A C 1
ATOM 2692 O O . GLU A 1 344 ? 19.396 -1.481 11.446 1.00 97.44 344 GLU A O 1
ATOM 2697 N N . ARG A 1 345 ? 19.514 0.667 12.103 1.00 97.31 345 ARG A N 1
ATOM 2698 C CA . ARG A 1 345 ? 18.587 0.523 13.235 1.00 97.31 345 ARG A CA 1
ATOM 2699 C C . ARG A 1 345 ? 17.192 0.103 12.785 1.00 97.31 345 ARG A C 1
ATOM 2701 O O . ARG A 1 345 ? 16.646 -0.834 13.358 1.00 97.31 345 ARG A O 1
ATOM 2708 N N . ALA A 1 346 ? 16.638 0.760 11.769 1.00 97.06 346 ALA A N 1
ATOM 2709 C CA . ALA A 1 346 ? 15.317 0.428 11.244 1.00 97.06 346 ALA A CA 1
ATOM 2710 C C . ALA A 1 346 ? 15.282 -0.998 10.664 1.00 97.06 346 ALA A C 1
ATOM 2712 O O . ALA A 1 346 ? 14.437 -1.794 11.066 1.00 97.06 346 ALA A O 1
ATOM 2713 N N . MET A 1 347 ? 16.250 -1.362 9.815 1.00 97.62 347 MET A N 1
ATOM 2714 C CA . MET A 1 347 ? 16.279 -2.684 9.171 1.00 97.62 347 MET A CA 1
ATOM 2715 C C . MET A 1 347 ? 16.569 -3.838 10.140 1.00 97.62 347 MET A C 1
ATOM 2717 O O . MET A 1 347 ? 16.113 -4.953 9.909 1.00 97.62 347 MET A O 1
ATOM 2721 N N . LYS A 1 348 ? 17.300 -3.599 11.239 1.00 96.19 348 LYS A N 1
ATOM 2722 C CA . LYS A 1 348 ? 17.478 -4.607 12.303 1.00 96.19 348 LYS A CA 1
ATOM 2723 C C . LYS A 1 348 ? 16.187 -4.898 13.065 1.00 96.19 348 LYS A C 1
ATOM 2725 O O . LYS A 1 348 ? 16.019 -6.015 13.540 1.00 96.19 348 LYS A O 1
ATOM 2730 N N . LEU A 1 349 ? 15.321 -3.898 13.216 1.00 94.62 349 LEU A N 1
ATOM 2731 C CA . LEU A 1 349 ? 14.044 -4.035 13.919 1.00 94.62 349 LEU A CA 1
ATOM 2732 C C . LEU A 1 349 ? 12.958 -4.608 13.007 1.00 94.62 349 LEU A C 1
ATOM 2734 O O . LEU A 1 349 ? 12.159 -5.427 13.445 1.00 94.62 349 LEU A O 1
ATOM 2738 N N . ASN A 1 350 ? 12.949 -4.197 11.740 1.00 94.88 350 ASN A N 1
ATOM 2739 C CA . ASN A 1 350 ? 12.032 -4.704 10.733 1.00 94.88 350 ASN A CA 1
ATOM 2740 C C . ASN A 1 350 ? 12.740 -4.831 9.378 1.00 94.88 350 ASN A C 1
ATOM 2742 O O . ASN A 1 350 ? 12.802 -3.885 8.591 1.00 94.88 350 ASN A O 1
ATOM 2746 N N . GLY A 1 351 ? 13.243 -6.030 9.090 1.00 95.94 351 GLY A N 1
ATOM 2747 C CA . GLY A 1 351 ? 13.838 -6.360 7.793 1.00 95.94 351 GLY A CA 1
ATOM 2748 C C . GLY A 1 351 ? 12.849 -6.304 6.614 1.00 95.94 351 GLY A C 1
ATOM 2749 O O . GLY A 1 351 ? 13.282 -6.203 5.472 1.00 95.94 351 GLY A O 1
ATOM 2750 N N . ASP A 1 352 ? 11.539 -6.316 6.862 1.00 95.81 352 ASP A N 1
ATOM 2751 C CA . ASP A 1 352 ? 10.496 -6.241 5.832 1.00 95.81 352 ASP A CA 1
ATOM 2752 C C . ASP A 1 352 ? 10.125 -4.787 5.463 1.00 95.81 352 ASP A C 1
ATOM 2754 O O . ASP A 1 352 ? 9.259 -4.552 4.615 1.00 95.81 352 ASP A O 1
ATOM 2758 N N . ASP A 1 353 ? 10.772 -3.781 6.066 1.00 96.06 353 ASP A N 1
ATOM 2759 C CA . ASP A 1 353 ? 10.443 -2.372 5.847 1.00 96.06 353 ASP A CA 1
ATOM 2760 C C . ASP A 1 353 ? 10.970 -1.830 4.505 1.00 96.06 353 ASP A C 1
ATOM 2762 O O . ASP A 1 353 ? 11.972 -1.108 4.412 1.00 96.06 353 ASP A O 1
ATOM 2766 N N . ARG A 1 354 ? 10.218 -2.114 3.435 1.00 96.38 354 ARG A N 1
ATOM 2767 C CA . ARG A 1 354 ? 10.461 -1.552 2.098 1.00 96.38 354 ARG A CA 1
ATOM 2768 C C . ARG A 1 354 ? 10.529 -0.024 2.097 1.00 96.38 354 ARG A C 1
ATOM 2770 O O . ARG A 1 354 ? 11.262 0.541 1.284 1.00 96.38 354 ARG A O 1
ATOM 2777 N N . THR A 1 355 ? 9.790 0.658 2.973 1.00 96.06 355 THR A N 1
ATOM 2778 C CA . THR A 1 355 ? 9.774 2.129 3.016 1.00 96.06 355 THR A CA 1
ATOM 2779 C C . THR A 1 355 ? 11.119 2.665 3.494 1.00 96.06 355 THR A C 1
ATOM 2781 O O . THR A 1 355 ? 11.636 3.616 2.911 1.00 96.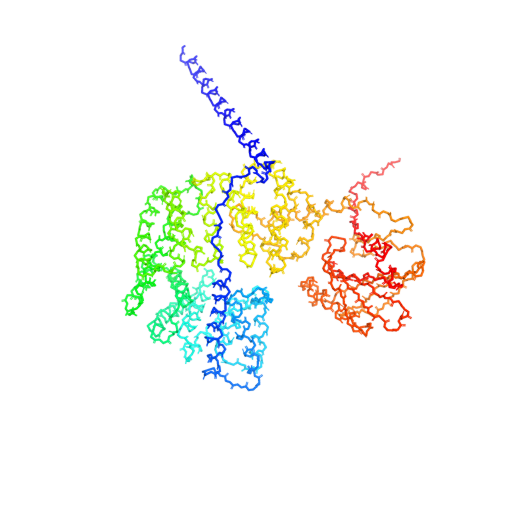06 355 THR A O 1
ATOM 2784 N N . THR A 1 356 ? 11.739 2.019 4.486 1.00 97.50 356 THR A N 1
ATOM 2785 C CA . THR A 1 356 ? 13.105 2.337 4.929 1.00 97.50 356 THR A CA 1
ATOM 2786 C C . THR A 1 356 ? 14.118 2.170 3.791 1.00 97.50 356 THR A C 1
ATOM 2788 O O . THR A 1 356 ? 14.905 3.086 3.527 1.00 97.50 356 THR A O 1
ATOM 2791 N N . CYS A 1 357 ? 14.068 1.055 3.051 1.00 98.00 357 CYS A N 1
ATOM 2792 C CA . CYS A 1 357 ? 14.924 0.860 1.877 1.00 98.00 357 CYS A CA 1
ATOM 2793 C C . CYS A 1 357 ? 14.668 1.917 0.794 1.00 98.00 357 CYS A C 1
ATOM 2795 O O . CYS A 1 357 ? 15.614 2.508 0.277 1.00 98.00 357 CYS A O 1
ATOM 2797 N N . TRP A 1 358 ? 13.409 2.225 0.479 1.00 96.75 358 TRP A N 1
ATOM 2798 C CA . TRP A 1 358 ? 13.079 3.270 -0.491 1.00 96.75 358 TRP A CA 1
ATOM 2799 C C . TRP A 1 358 ? 13.609 4.645 -0.060 1.00 96.75 358 TRP A C 1
ATOM 2801 O O . TRP A 1 358 ? 14.144 5.383 -0.888 1.00 96.75 358 TRP A O 1
ATOM 2811 N N . SER A 1 359 ? 13.521 4.985 1.227 1.00 96.19 359 SER A N 1
ATOM 2812 C CA . SER A 1 359 ? 14.016 6.260 1.751 1.00 96.19 359 SER A CA 1
ATOM 2813 C C . SER A 1 359 ? 15.541 6.368 1.671 1.00 96.19 359 SER A C 1
ATOM 2815 O O . SER A 1 359 ? 16.036 7.434 1.299 1.00 96.19 359 SER A O 1
ATOM 2817 N N . LYS A 1 360 ? 16.287 5.278 1.911 1.00 97.56 360 LYS A N 1
ATOM 2818 C CA . LYS A 1 360 ? 17.738 5.235 1.655 1.00 97.56 360 LYS A CA 1
ATOM 2819 C C . LYS A 1 360 ? 18.060 5.336 0.164 1.00 97.56 360 LYS A C 1
ATOM 2821 O O . LYS A 1 360 ? 18.947 6.101 -0.209 1.00 97.56 360 LYS A O 1
ATOM 2826 N N . LEU A 1 361 ? 17.322 4.631 -0.696 1.00 97.12 361 LEU A N 1
ATOM 2827 C CA . LEU A 1 361 ? 17.478 4.745 -2.149 1.00 97.12 361 LEU A CA 1
ATOM 2828 C C . LEU A 1 361 ? 17.266 6.195 -2.614 1.00 97.12 361 LEU A C 1
ATOM 2830 O O . LEU A 1 361 ? 18.036 6.699 -3.426 1.00 97.12 361 LEU A O 1
ATOM 2834 N N . ASP A 1 362 ? 16.249 6.880 -2.079 1.00 94.88 362 ASP A N 1
ATOM 2835 C CA . ASP A 1 362 ? 16.002 8.290 -2.377 1.00 94.88 362 ASP A CA 1
ATOM 2836 C C . ASP A 1 362 ? 17.101 9.192 -1.803 1.00 94.88 362 ASP A C 1
ATOM 2838 O O . ASP A 1 362 ? 17.528 10.092 -2.507 1.00 94.88 362 ASP A O 1
ATOM 2842 N N . TRP A 1 363 ? 17.622 8.943 -0.597 1.00 95.75 363 TRP A N 1
ATOM 2843 C CA . TRP A 1 363 ? 18.763 9.695 -0.044 1.00 95.75 363 TRP A CA 1
ATOM 2844 C C . TRP A 1 363 ? 20.007 9.596 -0.944 1.00 95.75 363 TRP A C 1
ATOM 2846 O O . TRP A 1 363 ? 20.675 10.600 -1.204 1.00 95.75 363 TRP A O 1
ATOM 2856 N N . LEU A 1 364 ? 20.281 8.397 -1.475 1.00 96.00 364 LEU A N 1
ATOM 2857 C CA . LEU A 1 364 ? 21.408 8.121 -2.373 1.00 96.00 364 LEU A CA 1
ATOM 2858 C C . LEU A 1 364 ? 21.192 8.631 -3.809 1.00 96.00 364 LEU A C 1
ATOM 2860 O O . LEU A 1 364 ? 22.129 8.630 -4.606 1.00 96.00 364 LEU A O 1
ATOM 2864 N N . ASP A 1 365 ? 19.987 9.078 -4.162 1.00 93.56 365 ASP A N 1
ATOM 2865 C CA . ASP A 1 365 ? 19.714 9.655 -5.476 1.00 93.56 365 ASP A CA 1
ATOM 2866 C C . ASP A 1 365 ? 20.571 10.925 -5.678 1.00 93.56 365 ASP A C 1
ATOM 2868 O O . ASP A 1 365 ? 20.555 11.805 -4.816 1.00 93.56 365 ASP A O 1
ATOM 2872 N N . PRO A 1 366 ? 21.261 11.103 -6.827 1.00 91.88 366 PRO A N 1
ATOM 2873 C CA . PRO A 1 366 ? 22.094 12.283 -7.101 1.00 91.88 366 PRO A CA 1
ATOM 2874 C C . PRO A 1 366 ? 21.413 13.650 -6.977 1.00 91.88 366 PRO A C 1
ATOM 2876 O O . PRO A 1 366 ? 22.080 14.678 -7.026 1.00 91.88 366 PRO A O 1
ATOM 2879 N N . LYS A 1 367 ? 20.077 13.690 -6.921 1.00 87.44 367 LYS A N 1
ATOM 2880 C CA . LYS A 1 367 ? 19.328 14.931 -6.670 1.00 87.44 367 LYS A CA 1
ATOM 2881 C C . LYS A 1 367 ? 19.370 15.373 -5.196 1.00 87.44 367 LYS A C 1
ATOM 2883 O O . LYS A 1 367 ? 18.967 16.497 -4.912 1.00 87.44 367 LYS A O 1
ATOM 2888 N N . TRP A 1 368 ? 19.790 14.482 -4.300 1.00 90.25 368 TRP A N 1
ATOM 2889 C CA . TRP A 1 368 ? 19.944 14.697 -2.866 1.00 90.25 368 TRP A CA 1
ATOM 2890 C C . TRP A 1 368 ? 21.431 14.611 -2.495 1.00 90.25 368 TRP A C 1
ATOM 2892 O O . TRP A 1 368 ? 22.171 15.534 -2.830 1.00 90.25 368 TRP A O 1
ATOM 2902 N N . HIS A 1 369 ? 21.878 13.524 -1.855 1.00 91.81 369 HIS A N 1
ATOM 2903 C CA . HIS A 1 369 ? 23.200 13.448 -1.215 1.00 91.81 369 HIS A CA 1
ATOM 2904 C C . HIS A 1 369 ? 24.146 12.401 -1.823 1.00 91.81 369 HIS A C 1
ATOM 2906 O O . HIS A 1 369 ? 25.332 12.389 -1.495 1.00 91.81 369 HIS A O 1
ATOM 2912 N N . GLY A 1 370 ? 23.649 11.505 -2.685 1.00 93.62 370 GLY A N 1
ATOM 2913 C CA . GLY A 1 370 ? 24.433 10.379 -3.210 1.00 93.62 370 GLY A CA 1
ATOM 2914 C C . GLY A 1 370 ? 24.891 10.500 -4.666 1.00 93.62 370 GLY A C 1
ATOM 2915 O O . GLY A 1 370 ? 24.949 11.579 -5.257 1.00 93.62 370 GLY A O 1
ATOM 2916 N N . SER A 1 371 ? 25.236 9.353 -5.251 1.00 92.88 371 SER A N 1
ATOM 2917 C CA . SER A 1 371 ? 25.657 9.203 -6.646 1.00 92.88 371 SER A CA 1
ATOM 2918 C C . SER A 1 371 ? 24.861 8.094 -7.340 1.00 92.88 371 SER A C 1
ATOM 2920 O O . SER A 1 371 ? 24.190 7.287 -6.694 1.00 92.88 371 SER A O 1
ATOM 2922 N N . ALA A 1 372 ? 24.914 8.044 -8.675 1.00 92.31 372 ALA A N 1
ATOM 2923 C CA . ALA A 1 372 ? 24.226 6.991 -9.419 1.00 92.31 372 ALA A CA 1
ATOM 2924 C C . ALA A 1 372 ? 24.826 5.613 -9.101 1.00 92.31 372 ALA A C 1
ATOM 2926 O O . ALA A 1 372 ? 24.078 4.643 -8.996 1.00 92.31 372 ALA A O 1
ATOM 2927 N N . GLU A 1 373 ? 26.146 5.548 -8.893 1.00 91.94 373 GLU A N 1
ATOM 2928 C CA . GLU A 1 373 ? 26.844 4.321 -8.510 1.00 91.94 373 GLU A CA 1
ATOM 2929 C C . GLU A 1 373 ? 26.409 3.838 -7.122 1.00 91.94 373 GLU A C 1
ATOM 2931 O O . GLU A 1 373 ? 26.068 2.670 -6.967 1.00 91.94 373 GLU A O 1
ATOM 2936 N N . ASP A 1 374 ? 26.359 4.729 -6.124 1.00 94.19 374 ASP A N 1
ATOM 2937 C CA . ASP A 1 374 ? 25.939 4.361 -4.767 1.00 94.19 374 ASP A CA 1
ATOM 2938 C C . ASP A 1 374 ? 24.461 3.936 -4.714 1.00 94.19 374 ASP A C 1
ATOM 2940 O O . ASP A 1 374 ? 24.120 2.961 -4.041 1.00 94.19 374 ASP A O 1
ATOM 2944 N N . MET A 1 375 ? 23.583 4.636 -5.441 1.00 95.62 375 MET A N 1
ATOM 2945 C CA . MET A 1 375 ? 22.163 4.289 -5.536 1.00 95.62 375 MET A CA 1
ATOM 2946 C C . MET A 1 375 ? 21.961 2.918 -6.196 1.00 95.62 375 MET A C 1
ATOM 2948 O O . MET A 1 375 ? 21.164 2.119 -5.707 1.00 95.62 375 MET A O 1
ATOM 2952 N N . LEU A 1 376 ? 22.686 2.625 -7.282 1.00 95.50 376 LEU A N 1
ATOM 2953 C CA . LEU A 1 376 ? 22.595 1.335 -7.968 1.00 95.50 376 LEU A CA 1
ATOM 2954 C C . LEU A 1 376 ? 23.188 0.197 -7.129 1.00 95.50 376 LEU A C 1
ATOM 2956 O O . LEU A 1 376 ? 22.560 -0.854 -7.016 1.00 95.50 376 LEU A O 1
ATOM 2960 N N . ALA A 1 377 ? 24.345 0.412 -6.497 1.00 94.94 377 ALA A N 1
ATOM 2961 C CA . ALA A 1 377 ? 24.943 -0.565 -5.588 1.00 94.94 377 ALA A CA 1
ATOM 2962 C C . ALA A 1 377 ? 23.975 -0.921 -4.450 1.00 94.94 377 ALA A C 1
ATOM 2964 O O . ALA A 1 377 ? 23.792 -2.092 -4.126 1.00 94.94 377 ALA A O 1
ATOM 2965 N N . PHE A 1 378 ? 23.281 0.073 -3.887 1.00 97.50 378 PHE A N 1
ATOM 2966 C CA . PHE A 1 378 ? 22.248 -0.179 -2.887 1.00 97.50 378 PHE A CA 1
ATOM 2967 C C . PHE A 1 378 ? 21.007 -0.887 -3.460 1.00 97.50 378 PHE A C 1
ATOM 2969 O O . PHE A 1 378 ? 20.460 -1.776 -2.809 1.00 97.50 378 PHE A O 1
ATOM 2976 N N . GLY A 1 379 ? 20.578 -0.551 -4.680 1.00 97.38 379 GLY A N 1
ATOM 2977 C CA . GLY A 1 379 ? 19.519 -1.282 -5.383 1.00 97.38 379 GLY A CA 1
ATOM 2978 C C . GLY A 1 379 ? 19.844 -2.774 -5.527 1.00 97.38 379 GLY A C 1
ATOM 2979 O O . GLY A 1 379 ? 19.011 -3.617 -5.201 1.00 97.38 379 GLY A O 1
ATOM 2980 N N . ARG A 1 380 ? 21.078 -3.113 -5.917 1.00 96.94 380 ARG A N 1
ATOM 2981 C CA . ARG A 1 380 ? 21.556 -4.506 -5.985 1.00 96.94 380 ARG A CA 1
ATOM 2982 C C . ARG A 1 380 ? 21.618 -5.169 -4.610 1.00 96.94 380 ARG A C 1
ATOM 2984 O O . ARG A 1 380 ? 21.152 -6.292 -4.470 1.00 96.94 380 ARG A O 1
ATOM 2991 N N . ALA A 1 381 ? 22.030 -4.444 -3.569 1.00 96.94 381 ALA A N 1
ATOM 2992 C CA . ALA A 1 381 ? 21.929 -4.936 -2.192 1.00 96.94 381 ALA A CA 1
ATOM 2993 C C . ALA A 1 381 ? 20.484 -5.313 -1.812 1.00 96.94 381 ALA A C 1
ATOM 2995 O O . ALA A 1 381 ? 20.266 -6.308 -1.125 1.00 96.94 381 ALA A O 1
ATOM 2996 N N . CYS A 1 382 ? 19.490 -4.542 -2.279 1.00 98.00 382 CYS A N 1
ATOM 2997 C CA . CYS A 1 382 ? 18.071 -4.850 -2.088 1.00 98.00 382 CYS A CA 1
ATOM 2998 C C . CYS A 1 382 ? 17.650 -6.115 -2.851 1.00 98.00 382 CYS A C 1
ATOM 3000 O O . CYS A 1 382 ? 16.976 -6.967 -2.274 1.00 98.00 382 CYS A O 1
ATOM 3002 N N . ARG A 1 383 ? 18.070 -6.278 -4.114 1.00 97.38 383 ARG A N 1
ATOM 3003 C CA . ARG A 1 383 ? 17.881 -7.519 -4.897 1.00 97.38 383 ARG A CA 1
ATOM 3004 C C . ARG A 1 383 ? 18.449 -8.732 -4.150 1.00 97.38 383 ARG A C 1
ATOM 3006 O O . ARG A 1 383 ? 17.767 -9.748 -4.022 1.00 97.38 383 ARG A O 1
ATOM 3013 N N . ASP A 1 384 ? 19.647 -8.598 -3.591 1.00 96.38 384 ASP A N 1
ATOM 3014 C CA . ASP A 1 384 ? 20.388 -9.697 -2.962 1.00 96.38 384 ASP A CA 1
ATOM 3015 C C . ASP A 1 384 ? 19.800 -10.150 -1.618 1.00 96.38 384 ASP A C 1
ATOM 3017 O O . ASP A 1 384 ? 20.085 -11.261 -1.169 1.00 96.38 384 ASP A O 1
ATOM 3021 N N . THR A 1 385 ? 18.910 -9.354 -1.009 1.00 96.44 385 THR A N 1
ATOM 3022 C CA . THR A 1 385 ? 18.115 -9.800 0.152 1.00 96.44 385 THR A CA 1
ATOM 3023 C C . THR A 1 385 ? 17.203 -10.978 -0.173 1.00 96.44 385 THR A C 1
ATOM 3025 O O . THR A 1 385 ? 16.813 -11.710 0.733 1.00 96.44 385 THR A O 1
ATOM 3028 N N . LYS A 1 386 ? 16.820 -11.140 -1.451 1.00 95.81 386 LYS A N 1
ATOM 3029 C CA . LYS A 1 386 ? 15.794 -12.088 -1.914 1.00 95.81 386 LYS A CA 1
ATOM 3030 C C . LYS A 1 386 ? 14.440 -11.921 -1.208 1.00 95.81 386 LYS A C 1
ATOM 3032 O O . LYS A 1 386 ? 13.597 -12.811 -1.279 1.00 95.81 386 LYS A O 1
ATOM 3037 N N . ASN A 1 387 ? 14.200 -10.778 -0.563 1.00 95.75 387 ASN A N 1
ATOM 3038 C CA . ASN A 1 387 ? 12.943 -10.467 0.106 1.00 95.75 387 ASN A CA 1
ATOM 3039 C C . ASN A 1 387 ? 11.907 -9.971 -0.919 1.00 95.75 387 ASN A C 1
ATOM 3041 O O . ASN A 1 387 ? 11.579 -8.784 -1.002 1.00 95.75 387 ASN A O 1
ATOM 3045 N N . SER A 1 388 ? 11.439 -10.894 -1.765 1.00 94.81 388 SER A N 1
ATOM 3046 C CA . SER A 1 388 ? 10.408 -10.624 -2.772 1.00 94.81 388 SER A CA 1
ATOM 3047 C C . SER A 1 388 ? 9.048 -10.345 -2.132 1.00 94.81 388 SER A C 1
ATOM 3049 O O . SER A 1 388 ? 8.327 -9.493 -2.635 1.00 94.81 388 SER A O 1
ATOM 3051 N N . ARG A 1 389 ? 8.738 -10.958 -0.980 1.00 93.00 389 ARG A N 1
ATOM 3052 C CA . ARG A 1 389 ? 7.466 -10.789 -0.248 1.00 93.00 389 ARG A CA 1
ATOM 3053 C C . ARG A 1 389 ? 7.078 -9.329 0.003 1.00 93.00 389 ARG A C 1
ATOM 3055 O O . ARG A 1 389 ? 5.900 -8.991 0.019 1.00 93.00 389 ARG A O 1
ATOM 3062 N N . THR A 1 390 ? 8.050 -8.460 0.256 1.00 93.56 390 THR A N 1
ATOM 3063 C CA . THR A 1 390 ? 7.788 -7.044 0.571 1.00 93.56 390 THR A CA 1
ATOM 3064 C C . THR A 1 390 ? 8.022 -6.120 -0.615 1.00 93.56 390 THR A C 1
ATOM 3066 O O . THR A 1 390 ? 7.741 -4.927 -0.527 1.00 93.56 390 THR A O 1
ATOM 3069 N N . GLY A 1 391 ? 8.550 -6.644 -1.726 1.00 96.19 391 GLY A N 1
ATOM 3070 C CA . GLY A 1 391 ? 8.958 -5.858 -2.887 1.00 96.19 391 GLY A CA 1
ATOM 3071 C C . GLY A 1 391 ? 10.246 -5.058 -2.679 1.00 96.19 391 GLY A C 1
ATOM 3072 O O . GLY A 1 391 ? 10.512 -4.143 -3.462 1.00 96.19 391 GLY A O 1
ATOM 3073 N N . ILE A 1 392 ? 11.050 -5.362 -1.647 1.00 97.75 392 ILE A N 1
ATOM 3074 C CA . ILE A 1 392 ? 12.383 -4.757 -1.458 1.00 97.75 392 ILE A CA 1
ATOM 3075 C C . ILE A 1 392 ? 13.262 -5.031 -2.681 1.00 97.75 392 ILE A C 1
ATOM 3077 O O . ILE A 1 392 ? 13.938 -4.125 -3.167 1.00 97.75 392 ILE A O 1
ATOM 3081 N N . THR A 1 393 ? 13.196 -6.240 -3.241 1.00 98.31 393 THR A N 1
ATOM 3082 C CA . THR A 1 393 ? 13.980 -6.622 -4.427 1.00 98.31 393 THR A CA 1
ATOM 3083 C C . THR A 1 393 ? 13.702 -5.731 -5.640 1.00 98.31 393 THR A C 1
ATOM 3085 O O . THR A 1 393 ? 14.617 -5.457 -6.411 1.00 98.31 393 THR A O 1
ATOM 3088 N N . LEU A 1 394 ? 12.484 -5.194 -5.783 1.00 98.44 394 LEU A N 1
ATOM 3089 C CA . LEU A 1 394 ? 12.113 -4.308 -6.894 1.00 98.44 394 LEU A CA 1
ATOM 3090 C C . LEU A 1 394 ? 12.865 -2.967 -6.883 1.00 98.44 394 LEU A C 1
ATOM 3092 O O . LEU A 1 394 ? 12.906 -2.279 -7.905 1.00 98.44 394 LEU A O 1
ATOM 3096 N N . LEU A 1 395 ? 13.495 -2.590 -5.764 1.00 98.00 395 LEU A N 1
ATOM 3097 C CA . LEU A 1 395 ? 14.217 -1.322 -5.654 1.00 98.00 395 LEU A CA 1
ATOM 3098 C C . LEU A 1 395 ? 15.446 -1.240 -6.576 1.00 98.00 395 LEU A C 1
ATOM 3100 O O . LEU A 1 395 ? 15.863 -0.130 -6.912 1.00 98.00 395 LEU A O 1
ATOM 3104 N N . VAL A 1 396 ? 15.989 -2.369 -7.057 1.00 98.06 396 VAL A N 1
ATOM 3105 C CA . VAL A 1 396 ? 17.017 -2.356 -8.117 1.00 98.06 396 VAL A CA 1
ATOM 3106 C C . VAL A 1 396 ? 16.456 -1.810 -9.434 1.00 98.06 396 VAL A C 1
ATOM 3108 O O . VAL A 1 396 ? 17.087 -0.977 -10.087 1.00 98.06 396 VAL A O 1
ATOM 3111 N N . ALA A 1 397 ? 15.226 -2.188 -9.790 1.00 98.06 397 ALA A N 1
ATOM 3112 C CA . ALA A 1 397 ? 14.561 -1.673 -10.978 1.00 98.06 397 ALA A CA 1
ATOM 3113 C C . ALA A 1 397 ? 14.196 -0.190 -10.813 1.00 98.06 397 ALA A C 1
ATOM 3115 O O . ALA A 1 397 ? 14.369 0.591 -11.749 1.00 98.06 397 ALA A O 1
ATOM 3116 N N . ASP A 1 398 ? 13.774 0.230 -9.613 1.00 97.50 398 ASP A N 1
ATOM 3117 C CA . ASP A 1 398 ? 13.546 1.649 -9.304 1.00 97.50 398 ASP A CA 1
ATOM 3118 C C . ASP A 1 398 ? 14.847 2.476 -9.414 1.00 97.50 398 ASP A C 1
ATOM 3120 O O . ASP A 1 398 ? 14.823 3.606 -9.916 1.00 97.50 398 ASP A O 1
ATOM 3124 N N . ALA A 1 399 ? 15.997 1.922 -9.009 1.00 97.38 399 ALA A N 1
ATOM 3125 C CA . ALA A 1 399 ? 17.307 2.556 -9.179 1.00 97.38 399 ALA A CA 1
ATOM 3126 C C . ALA A 1 399 ? 17.646 2.757 -10.667 1.00 97.38 399 ALA A C 1
ATOM 3128 O O . ALA A 1 399 ? 17.952 3.879 -11.090 1.00 97.38 399 ALA A O 1
ATOM 3129 N N . HIS A 1 400 ? 17.517 1.702 -11.481 1.00 97.31 400 HIS A N 1
ATOM 3130 C CA . HIS A 1 400 ? 17.709 1.783 -12.931 1.00 97.31 400 HIS A CA 1
ATOM 3131 C C . HIS A 1 400 ? 16.755 2.778 -13.585 1.00 97.31 400 HIS A C 1
ATOM 3133 O O . HIS A 1 400 ? 17.166 3.559 -14.443 1.00 97.31 400 HIS A O 1
ATOM 3139 N N . TRP A 1 401 ? 15.496 2.812 -13.153 1.00 95.94 401 TRP A N 1
ATOM 3140 C CA . TRP A 1 401 ? 14.501 3.733 -13.684 1.00 95.94 401 TRP A CA 1
ATOM 3141 C C . TRP A 1 401 ? 14.841 5.196 -13.408 1.00 95.94 401 TRP A C 1
ATOM 3143 O O . TRP A 1 401 ? 14.771 6.038 -14.309 1.00 95.94 401 TRP A O 1
ATOM 3153 N N . ARG A 1 402 ? 15.289 5.508 -12.187 1.00 95.00 402 ARG A N 1
ATOM 3154 C CA . ARG A 1 402 ? 15.774 6.848 -11.826 1.00 95.00 402 ARG A CA 1
ATOM 3155 C C . ARG A 1 402 ? 16.962 7.259 -12.692 1.00 95.00 402 ARG A C 1
ATOM 3157 O O . ARG A 1 402 ? 16.972 8.389 -13.179 1.00 95.00 402 ARG A O 1
ATOM 3164 N N . ILE A 1 403 ? 17.916 6.362 -12.943 1.00 94.94 403 ILE A N 1
ATOM 3165 C CA . ILE A 1 403 ? 19.058 6.624 -13.837 1.00 94.94 403 ILE A CA 1
ATOM 3166 C C . ILE A 1 403 ? 18.573 6.870 -15.272 1.00 94.94 403 ILE A C 1
ATOM 3168 O O . ILE A 1 403 ? 18.857 7.921 -15.854 1.00 94.94 403 ILE A O 1
ATOM 3172 N N . ALA A 1 404 ? 17.776 5.952 -15.817 1.00 94.69 404 ALA A N 1
ATOM 3173 C CA . ALA A 1 404 ? 17.279 6.002 -17.188 1.00 94.69 404 ALA A CA 1
ATOM 3174 C C . ALA A 1 404 ? 16.446 7.270 -17.462 1.00 94.69 404 ALA A C 1
ATOM 3176 O O . ALA A 1 404 ? 16.596 7.907 -18.507 1.00 94.69 404 ALA A O 1
ATOM 3177 N N . SER A 1 405 ? 15.629 7.702 -16.494 1.00 92.19 405 SER A N 1
ATOM 3178 C CA . SER A 1 405 ? 14.817 8.924 -16.587 1.00 92.19 405 SER A CA 1
ATOM 3179 C C . SER A 1 405 ? 15.639 10.210 -16.742 1.00 92.19 405 SER A C 1
ATOM 3181 O O . SER A 1 405 ? 15.175 11.168 -17.361 1.00 92.19 405 SER A O 1
ATOM 3183 N N . LYS A 1 406 ? 16.878 10.238 -16.228 1.00 90.25 406 LYS A N 1
ATOM 3184 C CA . LYS A 1 406 ? 17.785 11.394 -16.337 1.00 90.25 406 LYS A CA 1
ATOM 3185 C C . LYS A 1 406 ? 18.486 11.453 -17.695 1.00 90.25 406 LYS A C 1
ATOM 3187 O O . LYS A 1 406 ? 18.881 12.537 -18.133 1.00 90.25 406 LYS A O 1
ATOM 3192 N N . LEU A 1 407 ? 18.625 10.313 -18.377 1.00 89.31 407 LEU A N 1
ATOM 3193 C CA . LEU A 1 407 ? 19.203 10.247 -19.719 1.00 89.31 407 LEU A CA 1
ATOM 3194 C C . LEU A 1 407 ? 18.273 10.914 -20.742 1.00 89.31 407 LEU A C 1
ATOM 3196 O O . LEU A 1 407 ? 18.724 11.796 -21.478 1.00 89.31 407 LEU A O 1
ATOM 3200 N N . GLY A 1 408 ? 16.982 10.561 -20.712 1.00 82.75 408 GLY A N 1
ATOM 3201 C CA . GLY A 1 408 ? 15.939 11.076 -21.604 1.00 82.75 408 GLY A CA 1
ATOM 3202 C C . GLY A 1 408 ? 16.114 10.680 -23.079 1.00 82.75 408 GLY A C 1
ATOM 3203 O O . GLY A 1 408 ? 17.178 10.228 -23.505 1.00 82.75 408 GLY A O 1
ATOM 3204 N N . GLY A 1 409 ? 15.054 10.869 -23.873 1.00 89.06 409 GLY A N 1
ATOM 3205 C CA . GLY A 1 409 ? 15.066 10.610 -25.318 1.00 89.06 409 GLY A CA 1
ATOM 3206 C C . GLY A 1 409 ? 15.459 9.171 -25.665 1.00 89.06 409 GLY A C 1
ATOM 3207 O O . GLY A 1 409 ? 15.062 8.231 -24.987 1.00 89.06 409 GLY A O 1
ATOM 3208 N N . GLU A 1 410 ? 16.269 9.006 -26.709 1.00 90.75 410 GLU A N 1
ATOM 3209 C CA . GLU A 1 410 ? 16.729 7.697 -27.196 1.00 90.75 410 GLU A CA 1
ATOM 3210 C C . GLU A 1 410 ? 17.707 6.967 -26.258 1.00 90.75 410 GLU A C 1
ATOM 3212 O O . GLU A 1 410 ? 17.907 5.765 -26.397 1.00 90.75 410 GLU A O 1
ATOM 3217 N N . ASN A 1 411 ? 18.322 7.660 -25.295 1.00 91.81 411 ASN A N 1
ATOM 3218 C CA . ASN A 1 411 ? 19.304 7.046 -24.397 1.00 91.81 411 ASN A CA 1
ATOM 3219 C C . ASN A 1 411 ? 18.644 6.268 -23.254 1.00 91.81 411 ASN A C 1
ATOM 3221 O O . ASN A 1 411 ? 19.241 5.332 -22.731 1.00 91.81 411 ASN A O 1
ATOM 3225 N N . GLN A 1 412 ? 17.413 6.631 -22.883 1.00 93.81 412 GLN A N 1
ATOM 3226 C CA . GLN A 1 412 ? 16.630 5.899 -21.889 1.00 93.81 412 GLN A CA 1
ATOM 3227 C C . GLN A 1 412 ? 16.377 4.435 -22.308 1.00 93.81 412 GLN A C 1
ATOM 3229 O O . GLN A 1 412 ? 16.776 3.549 -21.552 1.00 93.81 412 GLN A O 1
ATOM 3234 N N . PRO A 1 413 ? 15.776 4.143 -23.482 1.00 94.94 413 PRO A N 1
ATOM 3235 C CA . PRO A 1 413 ? 15.569 2.763 -23.918 1.00 94.94 413 PRO A CA 1
ATOM 3236 C C . PRO A 1 413 ? 16.892 2.022 -24.159 1.00 94.94 413 PRO A C 1
ATOM 3238 O O . PRO A 1 413 ? 17.020 0.872 -23.755 1.00 94.94 413 PRO A O 1
ATOM 3241 N N . LYS A 1 414 ? 17.923 2.689 -24.712 1.00 94.19 414 LYS A N 1
ATOM 3242 C CA . LYS A 1 414 ? 19.259 2.086 -24.903 1.00 94.19 414 LYS A CA 1
ATOM 3243 C C . LYS A 1 414 ? 19.887 1.612 -23.590 1.00 94.19 414 LYS A C 1
ATOM 3245 O O . LYS A 1 414 ? 20.466 0.536 -23.560 1.00 94.19 414 LYS A O 1
ATOM 3250 N N . TYR A 1 415 ? 19.763 2.396 -22.516 1.00 95.38 415 TYR A N 1
ATOM 3251 C CA . TYR A 1 415 ? 20.254 2.013 -21.190 1.00 95.38 415 TYR A CA 1
ATOM 3252 C C . TYR A 1 415 ? 19.492 0.809 -20.623 1.00 95.38 415 TYR A C 1
ATOM 3254 O O . TYR A 1 415 ? 20.110 -0.131 -20.136 1.00 95.38 415 TYR A O 1
ATOM 3262 N N . LEU A 1 416 ? 18.157 0.820 -20.704 1.00 96.12 416 LEU A N 1
ATOM 3263 C CA . LEU A 1 416 ? 17.325 -0.269 -20.178 1.00 96.12 416 LEU A CA 1
ATOM 3264 C C . LEU A 1 416 ? 17.493 -1.581 -20.960 1.00 96.12 416 LEU A C 1
ATOM 3266 O O . LEU A 1 416 ? 17.259 -2.645 -20.400 1.00 96.12 416 LEU A O 1
ATOM 3270 N N . ALA A 1 417 ? 17.903 -1.505 -22.228 1.00 95.25 417 ALA A N 1
ATOM 3271 C CA . ALA A 1 417 ? 18.200 -2.658 -23.076 1.00 95.25 417 ALA A CA 1
ATOM 3272 C C . ALA A 1 417 ? 19.597 -3.267 -22.839 1.00 95.25 417 ALA A C 1
ATOM 3274 O O . ALA A 1 417 ? 19.923 -4.292 -23.439 1.00 95.25 417 ALA A O 1
ATOM 3275 N N . VAL A 1 418 ? 20.448 -2.660 -22.000 1.00 95.44 418 VAL A N 1
ATOM 3276 C CA . VAL A 1 418 ? 21.753 -3.248 -21.656 1.00 95.44 418 VAL A CA 1
ATOM 3277 C C . VAL A 1 418 ? 21.519 -4.591 -20.948 1.00 95.44 418 VAL A C 1
ATOM 3279 O O . VAL A 1 418 ? 20.789 -4.607 -19.957 1.00 95.44 418 VAL A O 1
ATOM 3282 N N . PRO A 1 419 ? 22.147 -5.706 -21.378 1.00 94.62 419 PRO A N 1
ATOM 3283 C CA . PRO A 1 419 ? 21.842 -7.037 -20.843 1.00 94.62 419 PRO A CA 1
ATOM 3284 C C . PRO A 1 419 ? 21.934 -7.155 -19.318 1.00 94.62 419 PRO A C 1
ATOM 3286 O O . PRO A 1 419 ? 21.057 -7.750 -18.703 1.00 94.62 419 PRO A O 1
ATOM 3289 N N . ALA A 1 420 ? 22.950 -6.546 -18.697 1.00 92.75 420 ALA A N 1
ATOM 3290 C CA . ALA A 1 420 ? 23.107 -6.551 -17.241 1.00 92.75 420 ALA A CA 1
ATOM 3291 C C . ALA A 1 420 ? 21.991 -5.767 -16.523 1.00 92.75 420 ALA A C 1
ATOM 3293 O O . ALA A 1 420 ? 21.443 -6.237 -15.531 1.00 92.75 420 ALA A O 1
ATOM 3294 N N . VAL A 1 421 ? 21.603 -4.601 -17.056 1.00 96.50 421 VAL A N 1
ATOM 3295 C CA . VAL A 1 421 ? 20.480 -3.797 -16.536 1.00 96.50 421 VAL A CA 1
ATOM 3296 C C . VAL A 1 421 ? 19.166 -4.562 -16.672 1.00 96.50 421 VAL A C 1
ATOM 3298 O O . VAL A 1 421 ? 18.354 -4.591 -15.748 1.00 96.50 421 VAL A O 1
ATOM 3301 N N . TRP A 1 422 ? 18.954 -5.201 -17.822 1.00 97.19 422 TRP A N 1
ATOM 3302 C CA . TRP A 1 422 ? 17.763 -6.001 -18.054 1.00 97.19 422 TRP A CA 1
ATOM 3303 C C . TRP A 1 422 ? 17.691 -7.208 -17.116 1.00 97.19 422 TRP A C 1
ATOM 3305 O O . TRP A 1 422 ? 16.631 -7.463 -16.552 1.00 97.19 422 TRP A O 1
ATOM 3315 N N . ALA A 1 423 ? 18.805 -7.909 -16.890 1.00 96.25 423 ALA A N 1
ATOM 3316 C CA . ALA A 1 423 ? 18.864 -9.036 -15.962 1.00 96.25 423 ALA A CA 1
ATOM 3317 C C . ALA A 1 423 ? 18.493 -8.626 -14.523 1.00 96.25 423 ALA A C 1
ATOM 3319 O O . ALA A 1 423 ? 17.716 -9.329 -13.867 1.00 96.25 423 ALA A O 1
ATOM 3320 N N . ASP A 1 424 ? 18.975 -7.464 -14.062 1.00 96.81 424 ASP A N 1
ATOM 3321 C CA . ASP A 1 424 ? 18.611 -6.886 -12.761 1.00 96.81 424 ASP A CA 1
ATOM 3322 C C . ASP A 1 424 ? 17.095 -6.645 -12.654 1.00 96.81 424 ASP A C 1
ATOM 3324 O O . ASP A 1 424 ? 16.480 -6.983 -11.645 1.00 96.81 424 ASP A O 1
ATOM 3328 N N . ILE A 1 425 ? 16.470 -6.103 -13.704 1.00 98.31 425 ILE A N 1
ATOM 3329 C CA . ILE A 1 425 ? 15.034 -5.787 -13.723 1.00 98.31 425 ILE A CA 1
ATOM 3330 C C . ILE A 1 425 ? 14.177 -7.053 -13.856 1.00 98.31 425 ILE A C 1
ATOM 3332 O O . ILE A 1 425 ? 13.243 -7.256 -13.080 1.00 98.31 425 ILE A O 1
ATOM 3336 N N . GLN A 1 426 ? 14.462 -7.899 -14.845 1.00 97.56 426 GLN A N 1
ATOM 3337 C CA . GLN A 1 426 ? 13.636 -9.056 -15.182 1.00 97.56 426 GLN A CA 1
ATOM 3338 C C . GLN A 1 426 ? 13.556 -10.043 -14.017 1.00 97.56 426 GLN A C 1
ATOM 3340 O O . GLN A 1 426 ? 12.462 -10.468 -13.641 1.00 97.56 426 GLN A O 1
ATOM 3345 N N . SER A 1 427 ? 14.704 -10.366 -13.416 1.00 96.44 427 SER A N 1
ATOM 3346 C CA . SER A 1 427 ? 14.789 -11.371 -12.353 1.00 96.44 427 SER A CA 1
ATOM 3347 C C . SER A 1 427 ? 13.926 -11.017 -11.137 1.00 96.44 427 SER A C 1
ATOM 3349 O O . SER A 1 427 ? 13.202 -11.875 -10.627 1.00 96.44 427 SER A O 1
ATOM 3351 N N . VAL A 1 428 ? 13.936 -9.751 -10.702 1.00 98.19 428 VAL A N 1
ATOM 3352 C CA . VAL A 1 428 ? 13.177 -9.325 -9.517 1.00 98.19 428 VAL A CA 1
ATOM 3353 C C . VAL A 1 428 ? 11.677 -9.253 -9.772 1.00 98.19 428 VAL A C 1
ATOM 3355 O O . VAL A 1 428 ? 10.908 -9.621 -8.887 1.00 98.19 428 VAL A O 1
ATOM 3358 N N . TYR A 1 429 ? 11.244 -8.839 -10.969 1.00 98.31 429 TYR A N 1
ATOM 3359 C CA . TYR A 1 429 ? 9.820 -8.803 -11.313 1.00 98.31 429 TYR A CA 1
ATOM 3360 C C . TYR A 1 429 ? 9.239 -10.199 -11.523 1.00 98.31 429 TYR A C 1
ATOM 3362 O O . TYR A 1 429 ? 8.124 -10.458 -11.072 1.00 98.31 429 TYR A O 1
ATOM 3370 N N . HIS A 1 430 ? 9.986 -11.106 -12.161 1.00 95.19 430 HIS A N 1
ATOM 3371 C CA . HIS A 1 430 ? 9.567 -12.503 -12.308 1.00 95.19 430 HIS A CA 1
ATOM 3372 C C . HIS A 1 430 ? 9.356 -13.170 -10.961 1.00 95.19 430 HIS A C 1
ATOM 3374 O O . HIS A 1 430 ? 8.359 -13.858 -10.782 1.00 95.19 430 HIS A O 1
ATOM 3380 N N . GLU A 1 431 ? 10.268 -12.968 -10.011 1.00 95.62 431 GLU A N 1
ATOM 3381 C CA . GLU A 1 431 ? 10.107 -13.545 -8.681 1.00 95.62 431 GLU A CA 1
ATOM 3382 C C . GLU A 1 431 ? 8.979 -12.865 -7.899 1.00 95.62 431 GLU A C 1
ATOM 3384 O O . GLU A 1 431 ? 8.140 -13.550 -7.324 1.00 95.62 431 GLU A O 1
ATOM 3389 N N . TYR A 1 432 ? 8.902 -11.532 -7.919 1.00 96.56 432 TYR A N 1
ATOM 3390 C CA . TYR A 1 432 ? 7.863 -10.782 -7.209 1.00 96.56 432 TYR A CA 1
ATOM 3391 C C . TYR A 1 432 ? 6.446 -11.166 -7.656 1.00 96.56 432 TYR A C 1
ATOM 3393 O O . TYR A 1 432 ? 5.591 -11.468 -6.826 1.00 96.56 432 TYR A O 1
ATOM 3401 N N . LEU A 1 433 ? 6.195 -11.207 -8.968 1.00 94.69 433 LEU A N 1
ATOM 3402 C CA . LEU A 1 433 ? 4.859 -11.456 -9.516 1.00 94.69 433 LEU A CA 1
ATOM 3403 C C . LEU A 1 433 ? 4.384 -12.911 -9.358 1.00 94.69 433 LEU A C 1
ATOM 3405 O O . LEU A 1 433 ? 3.202 -13.164 -9.579 1.00 94.69 433 LEU A O 1
ATOM 3409 N N . LYS A 1 434 ? 5.247 -13.852 -8.941 1.00 89.50 434 LYS A N 1
ATOM 3410 C CA . LYS A 1 434 ? 4.803 -15.189 -8.495 1.00 89.50 434 LYS A CA 1
ATOM 3411 C C . LYS A 1 434 ? 4.016 -15.111 -7.188 1.00 89.50 434 LYS A C 1
ATOM 3413 O O . LYS A 1 434 ? 3.006 -15.787 -7.049 1.00 89.50 434 LYS A O 1
ATOM 3418 N N . HIS A 1 435 ? 4.479 -14.277 -6.257 1.00 88.06 435 HIS A N 1
ATOM 3419 C CA . HIS A 1 435 ? 3.869 -14.093 -4.932 1.00 88.06 435 HIS A CA 1
ATOM 3420 C C . HIS A 1 435 ? 2.786 -13.008 -4.942 1.00 88.06 435 HIS A C 1
ATOM 3422 O O . HIS A 1 435 ? 1.876 -13.021 -4.119 1.00 88.06 435 HIS A O 1
ATOM 3428 N N . HIS A 1 436 ? 2.867 -12.077 -5.898 1.00 92.19 436 HIS A N 1
ATOM 3429 C CA . HIS A 1 436 ? 1.950 -10.946 -6.047 1.00 92.19 436 HIS A CA 1
ATOM 3430 C C . HIS A 1 436 ? 1.352 -10.870 -7.461 1.00 92.19 436 HIS A C 1
ATOM 3432 O O . HIS A 1 436 ? 1.532 -9.868 -8.161 1.00 92.19 436 HIS A O 1
ATOM 3438 N N . PRO A 1 437 ? 0.634 -11.908 -7.926 1.00 88.38 437 PRO A N 1
ATOM 3439 C CA . PRO A 1 437 ? 0.131 -11.951 -9.298 1.00 88.38 437 PRO A CA 1
ATOM 3440 C C . PRO A 1 437 ? -0.887 -10.842 -9.597 1.00 88.38 437 PRO A C 1
ATOM 3442 O O . PRO A 1 437 ? -1.080 -10.489 -10.760 1.00 88.38 437 PRO A O 1
ATOM 3445 N N . VAL A 1 438 ? -1.505 -10.261 -8.568 1.00 87.50 438 VAL A N 1
ATOM 3446 C CA . VAL A 1 438 ? -2.549 -9.235 -8.694 1.00 87.50 438 VAL A CA 1
ATOM 3447 C C . VAL A 1 438 ? -2.064 -7.812 -8.392 1.00 87.50 438 VAL A C 1
ATOM 3449 O O . VAL A 1 438 ? -2.886 -6.908 -8.264 1.00 87.50 438 VAL A O 1
ATOM 3452 N N . ASP A 1 439 ? -0.751 -7.588 -8.256 1.00 93.38 439 ASP A N 1
ATOM 3453 C CA . ASP A 1 439 ? -0.207 -6.232 -8.116 1.00 93.38 439 ASP A CA 1
ATOM 3454 C C . ASP A 1 439 ? -0.150 -5.525 -9.480 1.00 93.38 439 ASP A C 1
ATOM 3456 O O . ASP A 1 439 ? 0.838 -5.584 -10.224 1.00 93.38 439 ASP A O 1
ATOM 3460 N N . ASP A 1 440 ? -1.241 -4.829 -9.795 1.00 94.69 440 ASP A N 1
ATOM 3461 C CA . ASP A 1 440 ? -1.410 -4.084 -11.040 1.00 94.69 440 ASP A CA 1
ATOM 3462 C C . ASP A 1 440 ? -0.359 -2.977 -11.215 1.00 94.69 440 ASP A C 1
ATOM 3464 O O . ASP A 1 440 ? 0.047 -2.672 -12.341 1.00 94.69 440 ASP A O 1
ATOM 3468 N N . VAL A 1 441 ? 0.125 -2.382 -10.119 1.00 96.00 441 VAL A N 1
ATOM 3469 C CA . VAL A 1 441 ? 1.134 -1.316 -10.155 1.00 96.00 441 VAL A CA 1
ATOM 3470 C C . VAL A 1 441 ? 2.492 -1.895 -10.540 1.00 96.00 441 VAL A C 1
ATOM 3472 O O . VAL A 1 441 ? 3.123 -1.403 -11.482 1.00 96.00 441 VAL A O 1
ATOM 3475 N N . ALA A 1 442 ? 2.936 -2.952 -9.855 1.00 96.81 442 ALA A N 1
ATOM 3476 C CA . ALA A 1 442 ? 4.190 -3.632 -10.165 1.00 96.81 442 ALA A CA 1
ATOM 3477 C C . ALA A 1 442 ? 4.173 -4.188 -11.595 1.00 96.81 442 ALA A C 1
ATOM 3479 O O . ALA A 1 442 ? 5.118 -3.980 -12.360 1.00 96.81 442 ALA A O 1
ATOM 3480 N N . ARG A 1 443 ? 3.065 -4.812 -12.008 1.00 97.50 443 ARG A N 1
ATOM 3481 C CA . ARG A 1 443 ? 2.913 -5.353 -13.363 1.00 97.50 443 ARG A CA 1
ATOM 3482 C C . ARG A 1 443 ? 2.896 -4.254 -14.433 1.00 97.50 443 ARG A C 1
ATOM 3484 O O . ARG A 1 443 ? 3.525 -4.419 -15.479 1.00 97.50 443 ARG A O 1
ATOM 3491 N N . SER A 1 444 ? 2.274 -3.100 -14.170 1.00 97.62 444 SER A N 1
ATOM 3492 C CA . SER A 1 444 ? 2.292 -1.938 -15.081 1.00 97.62 444 SER A CA 1
ATOM 3493 C C . SER A 1 444 ? 3.696 -1.337 -15.235 1.00 97.62 444 SER A C 1
ATOM 3495 O O . SER A 1 444 ? 4.106 -0.972 -16.347 1.00 97.62 444 SER A O 1
ATOM 3497 N N . LYS A 1 445 ? 4.470 -1.276 -14.141 1.00 97.69 445 LYS A N 1
ATOM 3498 C CA . LYS A 1 445 ? 5.893 -0.903 -14.183 1.00 97.69 445 LYS A CA 1
ATOM 3499 C C . LYS A 1 445 ? 6.691 -1.915 -15.000 1.00 97.69 445 LYS A C 1
ATOM 3501 O O . LYS A 1 445 ? 7.435 -1.512 -15.893 1.00 97.69 445 LYS A O 1
ATOM 3506 N N . PHE A 1 446 ? 6.485 -3.211 -14.773 1.00 98.19 446 PHE A N 1
ATOM 3507 C CA . PHE A 1 446 ? 7.204 -4.253 -15.500 1.00 98.19 446 PHE A CA 1
ATOM 3508 C C . PHE A 1 446 ? 6.922 -4.230 -17.004 1.00 98.19 446 PHE A C 1
ATOM 3510 O O . PHE A 1 446 ? 7.861 -4.236 -17.800 1.00 98.19 446 PHE A O 1
ATOM 3517 N N . ALA A 1 447 ? 5.654 -4.085 -17.401 1.00 97.88 447 ALA A N 1
ATOM 3518 C CA . ALA A 1 447 ? 5.261 -3.911 -18.799 1.00 97.88 447 ALA A CA 1
ATOM 3519 C C . ALA A 1 447 ? 5.978 -2.713 -19.447 1.00 97.88 447 ALA A C 1
ATOM 3521 O O . ALA A 1 447 ? 6.435 -2.787 -20.587 1.00 97.88 447 ALA A O 1
ATOM 3522 N N . THR A 1 448 ? 6.126 -1.618 -18.694 1.00 97.56 448 THR A N 1
ATOM 3523 C CA . THR A 1 448 ? 6.847 -0.422 -19.147 1.00 97.56 448 THR A CA 1
ATOM 3524 C C . THR A 1 448 ? 8.334 -0.687 -19.336 1.00 97.56 448 THR A C 1
ATOM 3526 O O . THR A 1 448 ? 8.884 -0.265 -20.352 1.00 97.56 448 THR A O 1
ATOM 3529 N N . PHE A 1 449 ? 8.983 -1.388 -18.402 1.00 98.06 449 PHE A N 1
ATOM 3530 C CA . PHE A 1 449 ? 10.380 -1.781 -18.572 1.00 98.06 449 PHE A CA 1
ATOM 3531 C C . PHE A 1 449 ? 10.551 -2.647 -19.814 1.00 98.06 449 PHE A C 1
ATOM 3533 O O . PHE A 1 449 ? 11.335 -2.259 -20.671 1.00 98.06 449 PHE A O 1
ATOM 3540 N N . CYS A 1 450 ? 9.764 -3.722 -19.955 1.00 97.75 450 CYS A N 1
ATOM 3541 C CA . CYS A 1 450 ? 9.795 -4.617 -21.115 1.00 97.75 450 CYS A CA 1
ATOM 3542 C C . CYS A 1 450 ? 9.651 -3.845 -22.437 1.00 97.75 450 CYS A C 1
ATOM 3544 O O . CYS A 1 450 ? 10.403 -4.060 -23.383 1.00 97.75 450 CYS A O 1
ATOM 3546 N N . TYR A 1 451 ? 8.689 -2.921 -22.499 1.00 97.50 451 TYR A N 1
ATOM 3547 C CA . TYR A 1 451 ? 8.440 -2.104 -23.683 1.00 97.50 451 TYR A CA 1
ATOM 3548 C C . TYR A 1 451 ? 9.630 -1.194 -24.018 1.00 97.50 451 TYR A C 1
ATOM 3550 O O . TYR A 1 451 ? 10.047 -1.116 -25.172 1.00 97.50 451 TYR A O 1
ATOM 3558 N N . LEU A 1 452 ? 10.193 -0.507 -23.019 1.00 96.19 452 LEU A N 1
ATOM 3559 C CA . LEU A 1 452 ? 11.286 0.443 -23.236 1.00 96.19 452 LEU A CA 1
ATOM 3560 C C . LEU A 1 452 ? 12.627 -0.238 -23.529 1.00 96.19 452 LEU A C 1
ATOM 3562 O O . LEU A 1 452 ? 13.452 0.360 -24.211 1.00 96.19 452 LEU A O 1
ATOM 3566 N N . SER A 1 453 ? 12.856 -1.460 -23.054 1.00 96.38 453 SER A N 1
ATOM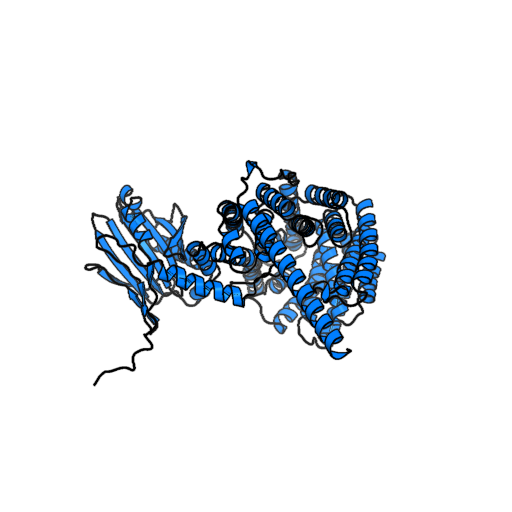 3567 C CA . SER A 1 453 ? 14.060 -2.244 -23.365 1.00 96.38 453 SER A CA 1
ATOM 3568 C C . SER A 1 453 ? 13.941 -3.073 -24.651 1.00 96.38 453 SER A C 1
ATOM 3570 O O . SER A 1 453 ? 14.908 -3.711 -25.054 1.00 96.38 453 SER A O 1
ATOM 3572 N N . GLY A 1 454 ? 12.789 -3.045 -25.335 1.00 95.19 454 GLY A N 1
ATOM 3573 C CA . GLY A 1 454 ? 12.570 -3.767 -26.593 1.00 95.19 454 GLY A CA 1
ATOM 3574 C C . GLY A 1 454 ? 12.134 -5.229 -26.433 1.00 95.19 454 GLY A C 1
ATOM 3575 O O . GLY A 1 454 ? 12.027 -5.952 -27.424 1.00 95.19 454 GLY A O 1
ATOM 3576 N N . HIS A 1 455 ? 11.814 -5.675 -25.216 1.00 94.50 455 HIS A N 1
ATOM 3577 C CA . HIS A 1 455 ? 11.235 -6.993 -24.936 1.00 94.50 455 HIS A CA 1
ATOM 3578 C C . HIS A 1 455 ? 9.714 -6.993 -25.168 1.00 94.50 455 HIS A C 1
ATOM 3580 O O . HIS A 1 455 ? 8.918 -7.310 -24.285 1.00 94.50 455 HIS A O 1
ATOM 3586 N N . PHE A 1 456 ? 9.293 -6.639 -26.386 1.00 91.00 456 PHE A N 1
ATOM 3587 C CA . PHE A 1 456 ? 7.886 -6.379 -26.725 1.00 91.00 456 PHE A CA 1
ATOM 3588 C C . PHE A 1 456 ? 6.949 -7.574 -26.501 1.00 91.00 456 PHE A C 1
ATOM 3590 O O . PHE A 1 456 ? 5.801 -7.402 -26.090 1.00 91.00 456 PHE A O 1
ATOM 3597 N N . ARG A 1 457 ? 7.432 -8.804 -26.725 1.00 85.38 457 ARG A N 1
ATOM 3598 C CA . ARG A 1 457 ? 6.641 -10.015 -26.447 1.00 85.38 457 ARG A CA 1
ATOM 3599 C C . ARG A 1 457 ? 6.342 -10.156 -24.961 1.00 85.38 457 ARG A C 1
ATOM 3601 O O . ARG A 1 457 ? 5.211 -10.434 -24.596 1.00 85.38 457 ARG A O 1
ATOM 3608 N N . GLU A 1 458 ? 7.331 -9.923 -24.110 1.00 88.12 458 GLU A N 1
ATOM 3609 C CA . GLU A 1 458 ? 7.153 -9.977 -22.661 1.00 88.12 458 GLU A CA 1
ATOM 3610 C C . GLU A 1 458 ? 6.278 -8.826 -22.159 1.00 88.12 458 GLU A C 1
ATOM 3612 O O . GLU A 1 458 ? 5.399 -9.041 -21.328 1.00 88.12 458 GLU A O 1
ATOM 3617 N N . ALA A 1 459 ? 6.436 -7.630 -22.735 1.00 94.06 459 ALA A N 1
ATOM 3618 C CA . ALA A 1 459 ? 5.542 -6.507 -22.473 1.00 94.06 459 ALA A CA 1
ATOM 3619 C C . ALA A 1 459 ? 4.084 -6.854 -22.812 1.00 94.06 459 ALA A C 1
ATOM 3621 O O . ALA A 1 459 ? 3.187 -6.510 -22.044 1.00 94.06 459 ALA A O 1
ATOM 3622 N N . GLU A 1 460 ? 3.846 -7.563 -23.923 1.00 88.88 460 GLU A N 1
ATOM 3623 C CA . GLU A 1 460 ? 2.504 -7.999 -24.320 1.00 88.88 460 GLU A CA 1
ATOM 3624 C C . GLU A 1 460 ? 1.900 -8.922 -23.267 1.00 88.88 460 GLU A C 1
ATOM 3626 O O . GLU A 1 460 ? 0.792 -8.655 -22.816 1.00 88.88 460 GLU A O 1
ATOM 3631 N N . VAL A 1 461 ? 2.646 -9.918 -22.776 1.00 85.19 461 VAL A N 1
ATOM 3632 C CA . VAL A 1 461 ? 2.183 -10.793 -21.681 1.00 85.19 461 VAL A CA 1
ATOM 3633 C C . VAL A 1 461 ? 1.670 -9.977 -20.500 1.00 85.19 461 VAL A C 1
ATOM 3635 O O . VAL A 1 461 ? 0.565 -10.217 -20.008 1.00 85.19 461 VAL A O 1
ATOM 3638 N N . GLN A 1 462 ? 2.451 -8.982 -20.070 1.00 93.44 462 GLN A N 1
ATOM 3639 C CA . GLN A 1 462 ? 2.085 -8.147 -18.930 1.00 93.44 462 GLN A CA 1
ATOM 3640 C C . GLN A 1 462 ? 0.871 -7.263 -19.232 1.00 93.44 462 GLN A C 1
ATOM 3642 O O . GLN A 1 462 ? -0.047 -7.184 -18.418 1.00 93.44 462 GLN A O 1
ATOM 3647 N N . TYR A 1 463 ? 0.825 -6.622 -20.403 1.00 91.56 463 TYR A N 1
ATOM 3648 C CA . TYR A 1 463 ? -0.307 -5.785 -20.811 1.00 91.56 463 TYR A CA 1
ATOM 3649 C C . TYR A 1 463 ? -1.611 -6.562 -20.970 1.00 91.56 463 TYR A C 1
ATOM 3651 O O . TYR A 1 463 ? -2.694 -5.992 -20.828 1.00 91.56 463 TYR A O 1
ATOM 3659 N N . VAL A 1 464 ? -1.519 -7.844 -21.298 1.00 81.44 464 VAL A N 1
ATOM 3660 C CA . VAL A 1 464 ? -2.673 -8.722 -21.452 1.00 81.44 464 VAL A CA 1
ATOM 3661 C C . VAL A 1 464 ? -3.200 -9.141 -20.099 1.00 81.44 464 VAL A C 1
ATOM 3663 O O . VAL A 1 464 ? -4.394 -8.978 -19.870 1.00 81.44 464 VAL A O 1
ATOM 3666 N N . ALA A 1 465 ? -2.317 -9.614 -19.216 1.00 81.06 465 ALA A N 1
ATOM 3667 C CA . ALA A 1 465 ? -2.673 -9.947 -17.841 1.00 81.06 465 ALA A CA 1
ATOM 3668 C C . ALA A 1 465 ? -3.308 -8.746 -17.119 1.00 81.06 465 ALA A C 1
ATOM 3670 O O . ALA A 1 465 ? -4.280 -8.903 -16.392 1.00 81.06 465 ALA A O 1
ATOM 3671 N N . LEU A 1 466 ? -2.824 -7.526 -17.389 1.00 88.38 466 LEU A N 1
ATOM 3672 C CA . LEU A 1 466 ? -3.415 -6.306 -16.835 1.00 88.38 466 LEU A CA 1
ATOM 3673 C C . LEU A 1 466 ? -4.837 -6.027 -17.328 1.00 88.38 466 LEU A C 1
ATOM 3675 O O . LEU A 1 466 ? -5.609 -5.439 -16.583 1.00 88.38 466 LEU A O 1
ATOM 3679 N N . GLY A 1 467 ? -5.207 -6.380 -18.564 1.00 87.44 467 GLY A N 1
ATOM 3680 C CA . GLY A 1 467 ? -6.540 -6.058 -19.087 1.00 87.44 467 GLY A CA 1
ATOM 3681 C C . GLY A 1 467 ? -6.903 -4.577 -18.885 1.00 87.44 467 GLY A C 1
ATOM 3682 O O . GLY A 1 467 ? -6.139 -3.687 -19.274 1.00 87.44 467 GLY A O 1
ATOM 3683 N N . ASP A 1 468 ? -8.048 -4.311 -18.261 1.00 86.25 468 ASP A N 1
ATOM 3684 C CA . ASP A 1 468 ? -8.499 -2.957 -17.906 1.00 86.25 468 ASP A CA 1
ATOM 3685 C C . ASP A 1 468 ? -7.910 -2.426 -16.587 1.00 86.25 468 ASP A C 1
ATOM 3687 O O . ASP A 1 468 ? -8.040 -1.239 -16.287 1.00 86.25 468 ASP A O 1
ATOM 3691 N N . HIS A 1 469 ? -7.182 -3.261 -15.843 1.00 87.44 469 HIS A N 1
ATOM 3692 C CA . HIS A 1 469 ? -6.486 -2.902 -14.606 1.00 87.44 469 HIS A CA 1
ATOM 3693 C C . HIS A 1 469 ? -5.145 -2.182 -14.832 1.00 87.44 469 HIS A C 1
ATOM 3695 O O . HIS A 1 469 ? -4.440 -1.864 -13.876 1.00 87.44 469 HIS A O 1
ATOM 3701 N N . LEU A 1 470 ? -4.775 -1.879 -16.085 1.00 94.44 470 LEU A N 1
ATOM 3702 C CA . LEU A 1 470 ? -3.598 -1.060 -16.385 1.00 94.44 470 LEU A CA 1
ATOM 3703 C C . LEU A 1 470 ? -3.662 0.260 -15.603 1.00 94.44 470 LEU A C 1
ATOM 3705 O O . LEU A 1 470 ? -4.538 1.093 -15.849 1.00 94.44 470 LEU A O 1
ATOM 3709 N N . THR A 1 471 ? -2.699 0.473 -14.708 1.00 95.31 471 THR A N 1
ATOM 3710 C CA . THR A 1 471 ? -2.727 1.585 -13.755 1.00 95.31 471 THR A CA 1
ATOM 3711 C C . THR A 1 471 ? -1.415 2.361 -13.738 1.00 95.31 471 THR A C 1
ATOM 3713 O O . THR A 1 471 ? -0.346 1.853 -14.079 1.00 95.31 471 THR A O 1
ATOM 3716 N N . GLN A 1 472 ? -1.502 3.636 -13.370 1.00 94.19 472 GLN A N 1
ATOM 3717 C CA . GLN A 1 472 ? -0.328 4.481 -13.161 1.00 94.19 472 GLN A CA 1
ATOM 3718 C C . GLN A 1 472 ? 0.195 4.340 -11.731 1.00 94.19 472 GLN A C 1
ATOM 3720 O O . GLN A 1 472 ? -0.509 3.876 -10.838 1.00 94.19 472 GLN A O 1
ATOM 3725 N N . TRP A 1 473 ? 1.411 4.821 -11.499 1.00 93.62 473 TRP A N 1
ATOM 3726 C CA . TRP A 1 473 ? 2.004 4.902 -10.168 1.00 93.62 473 TRP A CA 1
ATOM 3727 C C . TRP A 1 473 ? 2.366 6.340 -9.810 1.00 93.62 473 TRP A C 1
ATOM 3729 O O . TRP A 1 473 ? 2.481 7.201 -10.683 1.00 93.62 473 TRP A O 1
ATOM 3739 N N . SER A 1 474 ? 2.516 6.605 -8.515 1.00 84.75 474 SER A N 1
ATOM 3740 C CA . SER A 1 474 ? 2.788 7.942 -7.985 1.00 84.75 474 SER A CA 1
ATOM 3741 C C . SER A 1 474 ? 4.269 8.180 -7.690 1.00 84.75 474 SER A C 1
ATOM 3743 O O . SER A 1 474 ? 4.685 9.336 -7.589 1.00 84.75 474 SER A O 1
ATOM 3745 N N . GLU A 1 475 ? 5.088 7.127 -7.570 1.00 86.00 475 GLU A N 1
ATOM 3746 C CA . GLU A 1 475 ? 6.503 7.313 -7.263 1.00 86.00 475 GLU A CA 1
ATOM 3747 C C . GLU A 1 475 ? 7.252 7.914 -8.451 1.00 86.00 475 GLU A C 1
ATOM 3749 O O . GLU A 1 475 ? 7.157 7.451 -9.588 1.00 86.00 475 GLU A O 1
ATOM 3754 N N . PHE A 1 476 ? 8.049 8.946 -8.181 1.00 82.81 476 PHE A N 1
ATOM 3755 C CA . PHE A 1 476 ? 8.928 9.513 -9.190 1.00 82.81 476 PHE A CA 1
ATOM 3756 C C . PHE A 1 476 ? 10.091 8.552 -9.504 1.00 82.81 476 PHE A C 1
ATOM 3758 O O . PHE A 1 476 ? 10.739 8.077 -8.565 1.00 82.81 476 PHE A O 1
ATOM 3765 N N . PRO A 1 477 ? 10.460 8.368 -10.786 1.00 88.69 477 PRO A N 1
ATOM 3766 C CA . PRO A 1 477 ? 9.808 8.912 -11.984 1.00 88.69 477 PRO A CA 1
ATOM 3767 C C . PRO A 1 477 ? 8.476 8.208 -12.305 1.00 88.69 477 PRO A C 1
ATOM 3769 O O . PRO A 1 477 ? 8.428 6.983 -12.401 1.00 88.69 477 PRO A O 1
ATOM 3772 N N . TYR A 1 478 ? 7.399 8.973 -12.511 1.00 90.88 478 TYR A N 1
ATOM 3773 C CA . TYR A 1 478 ? 6.082 8.409 -12.828 1.00 90.88 478 TYR A CA 1
ATOM 3774 C C . TYR A 1 478 ? 5.822 8.392 -14.337 1.00 90.88 478 TYR A C 1
ATOM 3776 O O . TYR A 1 478 ? 6.291 9.270 -15.067 1.00 90.88 478 TYR A O 1
ATOM 3784 N N . VAL A 1 479 ? 5.051 7.409 -14.807 1.00 92.56 479 VAL A N 1
ATOM 3785 C CA . VAL A 1 479 ? 4.535 7.366 -16.182 1.00 92.56 479 VAL A CA 1
ATOM 3786 C C . VAL A 1 479 ? 3.018 7.523 -16.123 1.00 92.56 479 VAL A C 1
ATOM 3788 O O . VAL A 1 479 ? 2.350 6.701 -15.496 1.00 92.56 479 VAL A O 1
ATOM 3791 N N . PRO A 1 480 ? 2.447 8.570 -16.742 1.00 95.00 480 PRO A N 1
ATOM 3792 C CA . PRO A 1 480 ? 1.012 8.801 -16.672 1.00 95.00 480 PRO A CA 1
ATOM 3793 C C . PRO A 1 480 ? 0.244 7.713 -17.429 1.00 95.00 480 PRO A C 1
ATOM 3795 O O . PRO A 1 480 ? 0.714 7.191 -18.446 1.00 95.00 480 PRO A O 1
ATOM 3798 N N . LEU A 1 481 ? -0.979 7.413 -16.980 1.00 95.69 481 LEU A N 1
ATOM 3799 C CA . LEU A 1 481 ? -1.797 6.330 -17.541 1.00 95.69 481 LEU A CA 1
ATOM 3800 C C . LEU A 1 481 ? -2.004 6.443 -19.062 1.00 95.69 481 LEU A C 1
ATOM 3802 O O . LEU A 1 481 ? -2.005 5.443 -19.779 1.00 95.69 481 LEU A O 1
ATOM 3806 N N . ASN A 1 482 ? -2.143 7.661 -19.590 1.00 95.94 482 ASN A N 1
ATOM 3807 C CA . ASN A 1 482 ? -2.291 7.877 -21.031 1.00 95.94 482 ASN A CA 1
ATOM 3808 C C . ASN A 1 482 ? -1.042 7.452 -21.826 1.00 95.94 482 ASN A C 1
ATOM 3810 O O . ASN A 1 482 ? -1.174 6.955 -22.943 1.00 95.94 482 ASN A O 1
ATOM 3814 N N . GLN A 1 483 ? 0.159 7.613 -21.263 1.00 95.62 483 GLN A N 1
ATOM 3815 C CA . GLN A 1 483 ? 1.394 7.125 -21.868 1.00 95.62 483 GLN A CA 1
ATOM 3816 C C . GLN A 1 483 ? 1.460 5.599 -21.804 1.00 95.62 483 GLN A C 1
ATOM 3818 O O . GLN A 1 483 ? 1.819 4.985 -22.803 1.00 95.62 483 GLN A O 1
ATOM 3823 N N . LEU A 1 484 ? 1.050 4.980 -20.693 1.00 97.00 484 LEU A N 1
ATOM 3824 C CA . LEU A 1 484 ? 0.987 3.517 -20.577 1.00 97.00 484 LEU A CA 1
ATOM 3825 C C . LEU A 1 484 ? 0.043 2.901 -21.619 1.00 97.00 484 LEU A C 1
ATOM 3827 O O . LEU A 1 484 ? 0.410 1.940 -22.291 1.00 97.00 484 LEU A O 1
ATOM 3831 N N . LYS A 1 485 ? -1.138 3.499 -21.823 1.00 95.69 485 LYS A N 1
ATOM 3832 C CA . LYS A 1 485 ? -2.090 3.080 -22.866 1.00 95.69 485 LYS A CA 1
ATOM 3833 C C . LYS A 1 485 ? -1.498 3.203 -24.275 1.00 95.69 485 LYS A C 1
ATOM 3835 O O . LYS A 1 485 ? -1.686 2.305 -25.094 1.00 95.69 485 LYS A O 1
ATOM 3840 N N . ARG A 1 486 ? -0.743 4.276 -24.555 1.00 96.62 486 ARG A N 1
ATOM 3841 C CA . ARG A 1 486 ? -0.013 4.433 -25.827 1.00 96.62 486 ARG A CA 1
ATOM 3842 C C . ARG A 1 486 ? 1.075 3.374 -26.000 1.00 96.62 486 ARG A C 1
ATOM 3844 O O . ARG A 1 486 ? 1.152 2.786 -27.074 1.00 96.62 486 ARG A O 1
ATOM 3851 N N . ASN A 1 487 ? 1.867 3.109 -24.958 1.00 96.38 487 ASN A N 1
ATOM 3852 C CA . ASN A 1 487 ? 2.899 2.070 -24.979 1.00 96.38 487 ASN A CA 1
ATOM 3853 C C . ASN A 1 487 ? 2.278 0.702 -25.286 1.00 96.38 487 ASN A C 1
ATOM 3855 O O . ASN A 1 487 ? 2.751 0.023 -26.188 1.00 96.38 487 ASN A O 1
ATOM 3859 N N . ARG A 1 488 ? 1.166 0.343 -24.628 1.00 95.75 488 ARG A N 1
ATOM 3860 C CA . ARG A 1 488 ? 0.419 -0.898 -24.896 1.00 95.75 488 ARG A CA 1
ATOM 3861 C C . ARG A 1 488 ? -0.043 -1.010 -26.350 1.00 95.75 488 ARG A C 1
ATOM 3863 O O . ARG A 1 488 ? 0.182 -2.033 -26.984 1.00 95.75 488 ARG A O 1
ATOM 3870 N N . ALA A 1 489 ? -0.667 0.036 -26.893 1.00 90.88 489 ALA A N 1
ATOM 3871 C CA . ALA A 1 489 ? -1.142 0.026 -28.279 1.00 90.88 489 ALA A CA 1
ATOM 3872 C C . ALA A 1 489 ? 0.014 -0.091 -29.293 1.00 90.88 489 ALA A C 1
ATOM 3874 O O . ALA A 1 489 ? -0.088 -0.817 -30.285 1.00 90.88 489 ALA A O 1
ATOM 3875 N N . HIS A 1 490 ? 1.129 0.598 -29.033 1.00 94.75 490 HIS A N 1
ATOM 3876 C CA . HIS A 1 490 ? 2.324 0.498 -29.867 1.00 94.75 490 HIS A CA 1
ATOM 3877 C C . HIS A 1 490 ? 2.965 -0.890 -29.775 1.00 94.75 490 HIS A C 1
ATOM 3879 O O . HIS A 1 490 ? 3.285 -1.480 -30.803 1.00 94.75 490 HIS A O 1
ATOM 3885 N N . ASN A 1 491 ? 3.076 -1.437 -28.562 1.00 93.12 491 ASN A N 1
ATOM 3886 C CA . ASN A 1 491 ? 3.589 -2.777 -28.310 1.00 93.12 491 ASN A CA 1
ATOM 3887 C C . ASN A 1 491 ? 2.829 -3.837 -29.111 1.00 93.12 491 ASN A C 1
ATOM 3889 O O . ASN A 1 491 ? 3.446 -4.612 -29.836 1.00 93.12 491 ASN A O 1
ATOM 3893 N N . ALA A 1 492 ? 1.495 -3.806 -29.045 1.00 84.69 492 ALA A N 1
ATOM 3894 C CA . ALA A 1 492 ? 0.643 -4.715 -29.802 1.00 84.69 492 ALA A CA 1
ATOM 3895 C C . ALA A 1 492 ? 0.910 -4.613 -31.313 1.00 84.69 492 ALA A C 1
ATOM 3897 O O . ALA A 1 492 ? 1.003 -5.629 -31.992 1.00 84.69 492 ALA A O 1
ATOM 3898 N N . THR A 1 493 ? 1.121 -3.400 -31.837 1.00 84.19 493 THR A N 1
ATOM 3899 C CA . THR A 1 493 ? 1.463 -3.200 -33.256 1.00 84.19 493 THR A CA 1
ATOM 3900 C C . THR A 1 493 ? 2.803 -3.852 -33.616 1.00 84.19 493 THR A C 1
ATOM 3902 O O . THR A 1 493 ? 2.885 -4.513 -34.646 1.00 84.19 493 THR A O 1
ATOM 3905 N N . ILE A 1 494 ? 3.831 -3.706 -32.769 1.00 83.12 494 ILE A N 1
ATOM 3906 C CA . ILE A 1 494 ? 5.166 -4.287 -32.998 1.00 83.12 494 ILE A CA 1
ATOM 3907 C C . ILE A 1 494 ? 5.131 -5.814 -32.946 1.00 83.12 494 ILE A C 1
ATOM 3909 O O . ILE A 1 494 ? 5.694 -6.478 -33.817 1.00 83.12 494 ILE A O 1
ATOM 3913 N N . VAL A 1 495 ? 4.490 -6.383 -31.922 1.00 77.19 495 VAL A N 1
ATOM 3914 C CA . VAL A 1 495 ? 4.385 -7.842 -31.776 1.00 77.19 495 VAL A CA 1
ATOM 3915 C C . VAL A 1 495 ? 3.656 -8.427 -32.985 1.00 77.19 495 VAL A C 1
ATOM 3917 O O . VAL A 1 495 ? 4.139 -9.377 -33.591 1.00 77.19 495 VAL A O 1
ATOM 3920 N N . MET A 1 496 ? 2.574 -7.781 -33.424 1.00 69.44 496 MET A N 1
ATOM 3921 C CA . MET A 1 496 ? 1.827 -8.206 -34.607 1.00 69.44 496 MET A CA 1
ATOM 3922 C C . MET A 1 496 ? 2.591 -8.030 -35.927 1.00 69.44 496 MET A C 1
ATOM 3924 O O . MET A 1 496 ? 2.396 -8.830 -36.839 1.00 69.44 496 MET A O 1
ATOM 3928 N N . SER A 1 497 ? 3.438 -7.003 -36.070 1.00 72.31 497 SER A N 1
ATOM 3929 C CA . SER A 1 497 ? 4.209 -6.784 -37.303 1.00 72.31 497 SER A CA 1
ATOM 3930 C C . SER A 1 497 ? 5.409 -7.720 -37.432 1.00 72.31 497 SER A C 1
ATOM 3932 O O . SER A 1 497 ? 5.787 -8.075 -38.545 1.00 72.31 497 SER A O 1
ATOM 3934 N N . ASN A 1 498 ? 6.013 -8.106 -36.305 1.00 61.44 498 ASN A N 1
ATOM 3935 C CA . ASN A 1 498 ? 7.202 -8.958 -36.275 1.00 61.44 498 ASN A CA 1
ATOM 3936 C C . ASN A 1 498 ? 6.871 -10.458 -36.304 1.00 61.44 498 ASN A C 1
ATOM 3938 O O . ASN A 1 498 ? 7.742 -11.252 -36.645 1.00 61.44 498 ASN A O 1
ATOM 3942 N N . ASP A 1 499 ? 5.625 -10.846 -36.021 1.00 50.66 499 ASP A N 1
ATOM 3943 C CA . ASP A 1 499 ? 5.146 -12.234 -36.126 1.00 50.66 499 ASP A CA 1
ATOM 3944 C C . ASP A 1 499 ? 4.718 -12.626 -37.562 1.00 50.66 499 ASP A C 1
ATOM 3946 O O . ASP A 1 499 ? 3.937 -13.555 -37.789 1.00 50.66 499 ASP A O 1
ATOM 3950 N N . LEU A 1 500 ? 5.288 -11.962 -38.573 1.00 38.25 500 LEU A N 1
ATOM 3951 C CA . LEU A 1 500 ? 5.239 -12.422 -39.958 1.00 38.25 500 LEU A CA 1
ATOM 3952 C C . LEU A 1 500 ? 6.141 -13.660 -40.130 1.00 38.25 500 LEU A C 1
ATOM 3954 O O . LEU A 1 500 ? 7.351 -13.558 -40.297 1.00 38.25 500 LEU A O 1
ATOM 3958 N N . GLN A 1 501 ? 5.471 -14.817 -40.164 1.00 39.84 501 GLN A N 1
ATOM 3959 C CA . GLN A 1 501 ? 5.911 -16.130 -40.660 1.00 39.84 501 GLN A CA 1
ATOM 3960 C C . GLN A 1 501 ? 6.813 -16.973 -39.744 1.00 39.84 501 GLN A C 1
ATOM 3962 O O . GLN A 1 501 ? 8.014 -17.101 -39.958 1.00 39.84 501 GLN A O 1
ATOM 3967 N N . ILE A 1 502 ? 6.188 -17.725 -38.835 1.00 33.59 502 ILE A N 1
ATOM 3968 C CA . ILE A 1 502 ? 6.684 -19.064 -38.491 1.00 33.59 502 ILE A CA 1
ATOM 3969 C C . ILE A 1 502 ? 5.810 -20.050 -39.263 1.00 33.59 502 ILE A C 1
ATOM 3971 O O . ILE A 1 502 ? 4.669 -20.331 -38.902 1.00 33.59 502 ILE A O 1
ATOM 3975 N N . GLY A 1 503 ? 6.318 -20.477 -40.417 1.00 34.00 503 GLY A N 1
ATOM 3976 C CA . GLY A 1 503 ? 5.687 -21.502 -41.232 1.00 34.00 503 GLY A CA 1
ATOM 3977 C C . GLY A 1 503 ? 6.148 -22.880 -40.799 1.00 34.00 503 GLY A C 1
ATOM 3978 O O . GLY A 1 503 ? 7.339 -23.173 -40.840 1.00 34.00 503 GLY A O 1
ATOM 3979 N N . PHE A 1 504 ? 5.194 -23.735 -40.451 1.00 35.25 504 PHE A N 1
ATOM 3980 C CA . PHE A 1 504 ? 5.396 -25.165 -40.608 1.00 35.25 504 PHE A CA 1
ATOM 3981 C C . PHE A 1 504 ? 5.460 -25.502 -42.099 1.00 35.25 504 PHE A C 1
ATOM 3983 O O . PHE A 1 504 ? 4.743 -24.868 -42.880 1.00 35.25 504 PHE A O 1
ATOM 3990 N N . PRO A 1 505 ? 6.230 -26.514 -42.530 1.00 35.25 505 PRO A N 1
ATOM 3991 C CA . PRO A 1 505 ? 6.095 -27.036 -43.880 1.00 35.25 505 PRO A CA 1
ATOM 3992 C C . PRO A 1 505 ? 4.691 -27.658 -44.024 1.00 35.25 505 PRO A C 1
ATOM 3994 O O . PRO A 1 505 ? 4.465 -28.805 -43.652 1.00 35.25 505 PRO A O 1
ATOM 3997 N N . GLY A 1 506 ? 3.720 -26.876 -44.513 1.00 43.66 506 GLY A N 1
ATOM 3998 C CA . GLY A 1 506 ? 2.388 -27.340 -44.922 1.00 43.66 506 GLY A CA 1
ATOM 3999 C C . GLY A 1 506 ? 1.179 -26.936 -44.062 1.00 43.66 506 GLY A C 1
ATOM 4000 O O . GLY A 1 506 ? 0.062 -27.216 -44.490 1.00 43.66 506 GLY A O 1
ATOM 4001 N N . TRP A 1 507 ? 1.337 -26.277 -42.902 1.00 47.28 507 TRP A N 1
ATOM 4002 C CA . TRP A 1 507 ? 0.207 -25.935 -42.011 1.00 47.28 507 TRP A CA 1
ATOM 4003 C C . TRP A 1 507 ? 0.338 -24.511 -41.438 1.00 47.28 507 TRP A C 1
ATOM 4005 O O . TRP A 1 507 ? 1.320 -24.196 -40.772 1.00 47.28 507 TRP A O 1
ATOM 4015 N N . HIS A 1 508 ? -0.663 -23.651 -41.679 1.00 50.22 508 HIS A N 1
ATOM 4016 C CA . HIS A 1 508 ? -0.741 -22.288 -41.133 1.00 50.22 508 HIS A CA 1
ATOM 4017 C C . HIS A 1 508 ? -2.120 -22.043 -40.508 1.00 50.22 508 HIS A C 1
ATOM 4019 O O . HIS A 1 508 ? -3.084 -21.784 -41.228 1.00 50.22 508 HIS A O 1
ATOM 4025 N N . PHE A 1 509 ? -2.214 -22.069 -39.176 1.00 49.50 509 PHE A N 1
ATOM 4026 C CA . PHE A 1 509 ? -3.373 -21.509 -38.479 1.00 49.50 509 PHE A CA 1
ATOM 4027 C C . PHE A 1 509 ? -3.132 -20.022 -38.252 1.00 49.50 509 PHE A C 1
ATOM 4029 O O . PHE A 1 509 ? -2.456 -19.613 -37.315 1.00 49.50 509 PHE A O 1
ATOM 4036 N N . VAL A 1 510 ? -3.687 -19.211 -39.146 1.00 50.44 510 VAL A N 1
ATOM 4037 C CA . VAL A 1 510 ? -3.744 -17.762 -38.969 1.00 50.44 510 VAL A CA 1
ATOM 4038 C C . VAL A 1 510 ? -5.161 -17.413 -38.558 1.00 50.44 510 VAL A C 1
ATOM 4040 O O . VAL A 1 510 ? -6.085 -17.541 -39.362 1.00 50.44 510 VAL A O 1
ATOM 4043 N N . GLY A 1 511 ? -5.321 -17.009 -37.303 1.00 46.22 511 GLY A N 1
ATOM 4044 C CA . GLY A 1 511 ? -6.558 -16.445 -36.786 1.00 46.22 511 GLY A CA 1
ATOM 4045 C C . GLY A 1 511 ? -6.514 -14.921 -36.813 1.00 46.22 511 GLY A C 1
ATOM 4046 O O . GLY A 1 511 ? -5.556 -14.322 -36.324 1.00 46.22 511 GLY A O 1
ATOM 4047 N N . GLY A 1 512 ? -7.541 -14.293 -37.376 1.00 46.75 512 GLY A N 1
ATOM 4048 C CA . GLY A 1 512 ? -7.733 -12.846 -37.350 1.00 46.75 512 GLY A CA 1
ATOM 4049 C C . GLY A 1 512 ? -9.214 -12.503 -37.257 1.00 46.75 512 GLY A C 1
ATOM 4050 O O . GLY A 1 512 ? -10.071 -13.262 -37.703 1.00 46.75 512 GLY A O 1
ATOM 4051 N N . THR A 1 513 ? -9.547 -11.366 -36.662 1.00 43.66 513 THR A N 1
ATOM 4052 C CA . THR A 1 513 ? -10.880 -10.783 -36.825 1.00 43.66 513 THR A CA 1
ATOM 4053 C C . THR A 1 513 ? -10.983 -10.134 -38.205 1.00 43.66 513 THR A C 1
ATOM 4055 O O . THR A 1 513 ? -9.996 -9.728 -38.803 1.00 43.66 513 THR A O 1
ATOM 4058 N N . ASN A 1 514 ? -12.178 -10.058 -38.759 1.00 46.16 514 ASN A N 1
ATOM 4059 C CA . ASN A 1 514 ? -12.486 -9.270 -39.940 1.00 46.16 514 ASN A CA 1
ATOM 4060 C C . ASN A 1 514 ? -12.937 -7.868 -39.491 1.00 46.16 514 ASN A C 1
ATOM 4062 O O . ASN A 1 514 ? -13.162 -7.620 -38.304 1.00 46.16 514 ASN A O 1
ATOM 4066 N N . GLN A 1 515 ? -13.112 -6.944 -40.438 1.00 42.50 515 GLN A N 1
ATOM 4067 C CA . GLN A 1 515 ? -13.571 -5.574 -40.152 1.00 42.50 515 GLN A CA 1
ATOM 4068 C C . GLN A 1 515 ? -14.977 -5.517 -39.529 1.00 42.50 515 GLN A C 1
ATOM 4070 O O . GLN A 1 515 ? -15.309 -4.549 -38.855 1.00 42.50 515 GLN A O 1
ATOM 4075 N N . ASP A 1 516 ? -15.785 -6.560 -39.718 1.00 42.25 516 ASP A N 1
ATOM 4076 C CA . ASP A 1 516 ? -17.128 -6.717 -39.151 1.00 42.25 516 ASP A CA 1
ATOM 4077 C C . ASP A 1 516 ? -17.132 -7.445 -37.792 1.00 42.25 516 ASP A C 1
ATOM 4079 O O . ASP A 1 516 ? -18.190 -7.815 -37.285 1.00 42.25 516 ASP A O 1
ATOM 4083 N N . GLY A 1 517 ? -15.954 -7.691 -37.209 1.00 41.31 517 GLY A N 1
ATOM 4084 C CA . GLY A 1 517 ? -15.798 -8.405 -35.943 1.00 41.31 517 GLY A CA 1
ATOM 4085 C C . GLY A 1 517 ? -15.945 -9.926 -36.046 1.00 41.31 517 GLY A C 1
ATOM 4086 O O . GLY A 1 517 ? -15.803 -10.610 -35.031 1.00 41.31 517 GLY A O 1
ATOM 4087 N N . ARG A 1 518 ? -16.188 -10.488 -37.241 1.00 42.50 518 ARG A N 1
ATOM 4088 C CA . ARG A 1 518 ? -16.258 -11.946 -37.431 1.00 42.50 518 ARG A CA 1
ATOM 4089 C C . ARG A 1 518 ? -14.867 -12.551 -37.481 1.00 42.50 518 ARG A C 1
ATOM 4091 O O . ARG A 1 518 ? -13.949 -11.977 -38.048 1.00 42.50 518 ARG A O 1
ATOM 4098 N N . TRP A 1 519 ? -14.710 -13.732 -36.908 1.00 44.47 519 TRP A N 1
ATOM 4099 C CA . TRP A 1 519 ? -13.437 -14.438 -36.900 1.00 44.47 519 TRP A CA 1
ATOM 4100 C C . TRP A 1 519 ? -13.164 -15.135 -38.237 1.00 44.47 519 TRP A C 1
ATOM 4102 O O . TRP A 1 519 ? -14.031 -15.827 -38.771 1.00 44.47 519 TRP A O 1
ATOM 4112 N N . LYS A 1 520 ? -11.947 -14.991 -38.759 1.00 47.56 520 LYS A N 1
ATOM 4113 C CA . LYS A 1 520 ? -11.413 -15.763 -39.878 1.00 47.56 520 LYS A CA 1
ATOM 4114 C C . LYS A 1 520 ? -10.228 -16.568 -39.375 1.00 47.56 520 LYS A C 1
ATOM 4116 O O . LYS A 1 520 ? -9.217 -16.011 -38.960 1.00 47.56 520 LYS A O 1
ATOM 4121 N N . VAL A 1 521 ? -10.359 -17.886 -39.437 1.00 54.31 521 VAL A N 1
ATOM 4122 C CA . VAL A 1 521 ? -9.237 -18.798 -39.245 1.00 54.31 521 VAL A CA 1
ATOM 4123 C C . VAL A 1 521 ? -8.914 -19.416 -40.598 1.00 54.31 521 VAL A C 1
ATOM 4125 O O . VAL A 1 521 ? -9.810 -19.900 -41.293 1.00 54.31 521 VAL A O 1
ATOM 4128 N N . ASN A 1 522 ? -7.653 -19.366 -41.014 1.00 51.41 522 ASN A N 1
ATOM 4129 C CA . ASN A 1 522 ? -7.215 -20.163 -42.152 1.00 51.41 522 ASN A CA 1
ATOM 4130 C C . ASN A 1 522 ? -7.144 -21.617 -41.684 1.00 51.41 522 ASN A C 1
ATOM 4132 O O . ASN A 1 522 ? -6.306 -21.977 -40.861 1.00 51.41 522 ASN A O 1
ATOM 4136 N N . ILE A 1 523 ? -8.100 -22.416 -42.158 1.00 53.28 523 ILE A N 1
ATOM 4137 C CA . ILE A 1 523 ? -8.205 -23.833 -41.830 1.00 53.28 523 ILE A CA 1
ATOM 4138 C C . ILE A 1 523 ? -7.318 -24.602 -42.819 1.00 53.28 523 ILE A C 1
ATOM 4140 O O . ILE A 1 523 ? -7.453 -24.400 -44.029 1.00 53.28 523 ILE A O 1
ATOM 4144 N N . PRO A 1 524 ? -6.432 -25.489 -42.347 1.00 54.56 524 PRO A N 1
ATOM 4145 C CA . PRO A 1 524 ? -5.694 -26.387 -43.220 1.00 54.56 524 PRO A CA 1
ATOM 4146 C C . PRO A 1 524 ? -6.629 -27.245 -44.074 1.00 54.56 524 PRO A C 1
ATOM 4148 O O . PRO A 1 524 ? -7.714 -27.642 -43.642 1.00 54.56 524 PRO A O 1
ATOM 4151 N N . VAL A 1 525 ? -6.181 -27.589 -45.279 1.00 50.94 525 VAL A N 1
ATOM 4152 C CA . VAL A 1 525 ? -6.903 -28.523 -46.147 1.00 50.94 525 VAL A CA 1
ATOM 4153 C C . VAL A 1 525 ? -7.041 -29.870 -45.421 1.00 50.94 525 VAL A C 1
ATOM 4155 O O . VAL A 1 525 ? -6.040 -30.501 -45.101 1.00 50.94 525 VAL A O 1
ATOM 4158 N N . GLY A 1 526 ? -8.280 -30.299 -45.154 1.00 63.38 526 GLY A N 1
ATOM 4159 C CA . GLY A 1 526 ? -8.589 -31.601 -44.541 1.00 63.38 526 GLY A CA 1
ATOM 4160 C C . GLY A 1 526 ? -8.998 -31.593 -43.061 1.00 63.38 526 GLY A C 1
ATOM 4161 O O . GLY A 1 526 ? -9.306 -32.659 -42.536 1.00 63.38 526 GLY A O 1
ATOM 4162 N N . ALA A 1 527 ? -9.050 -30.443 -42.379 1.00 70.69 527 ALA A N 1
ATOM 4163 C CA . ALA A 1 527 ? -9.554 -30.398 -41.001 1.00 70.69 527 ALA A CA 1
ATOM 4164 C C . ALA A 1 527 ? -11.091 -30.518 -40.933 1.00 70.69 527 ALA A C 1
ATOM 4166 O O . ALA A 1 527 ? -11.818 -29.826 -41.650 1.00 70.69 527 ALA A O 1
ATOM 4167 N N . GLU A 1 528 ? -11.594 -31.361 -40.026 1.00 78.62 528 GLU A N 1
ATOM 4168 C CA . GLU A 1 528 ? -13.030 -31.464 -39.743 1.00 78.62 528 GLU A CA 1
ATOM 4169 C C . GLU A 1 528 ? -13.482 -30.287 -38.871 1.00 78.62 528 GLU A C 1
ATOM 4171 O O . GLU A 1 528 ? -12.910 -30.052 -37.805 1.00 78.62 528 GLU A O 1
ATOM 4176 N N . HIS A 1 529 ? -14.546 -29.590 -39.286 1.00 82.19 529 HIS A N 1
ATOM 4177 C CA . HIS A 1 529 ? -15.212 -28.559 -38.484 1.00 82.19 529 HIS A CA 1
ATOM 4178 C C . HIS A 1 529 ? -16.530 -29.083 -37.916 1.00 82.19 529 HIS A C 1
ATOM 4180 O O . HIS A 1 529 ? -17.352 -29.639 -38.645 1.00 82.19 529 HIS A O 1
ATOM 4186 N N . LYS A 1 530 ? -16.744 -28.896 -36.610 1.00 82.88 530 LYS A N 1
ATOM 4187 C CA . LYS A 1 530 ? -18.021 -29.191 -35.943 1.00 82.88 530 LYS A CA 1
ATOM 4188 C C . LYS A 1 530 ? -18.390 -28.047 -35.008 1.00 82.88 530 LYS A C 1
ATOM 4190 O O . LYS A 1 530 ? -17.537 -27.521 -34.292 1.00 82.88 530 LYS A O 1
ATOM 4195 N N . SER A 1 531 ? -19.671 -27.689 -34.995 1.00 78.56 531 SER A N 1
ATOM 4196 C CA . SER A 1 531 ? -20.247 -26.864 -33.935 1.00 78.56 531 SER A CA 1
ATOM 4197 C C . SER A 1 531 ? -20.789 -27.779 -32.841 1.00 78.56 531 SER A C 1
ATOM 4199 O O . SER A 1 531 ? -21.431 -28.789 -33.135 1.00 78.56 531 SER A O 1
ATOM 4201 N N . LYS A 1 532 ? -20.494 -27.449 -31.586 1.00 77.81 532 LYS A N 1
ATOM 4202 C CA . LYS A 1 532 ? -21.043 -28.122 -30.406 1.00 77.81 532 LYS A CA 1
ATOM 4203 C C . LYS A 1 532 ? -21.702 -27.083 -29.495 1.00 77.81 532 LYS A C 1
ATOM 4205 O O . LYS A 1 532 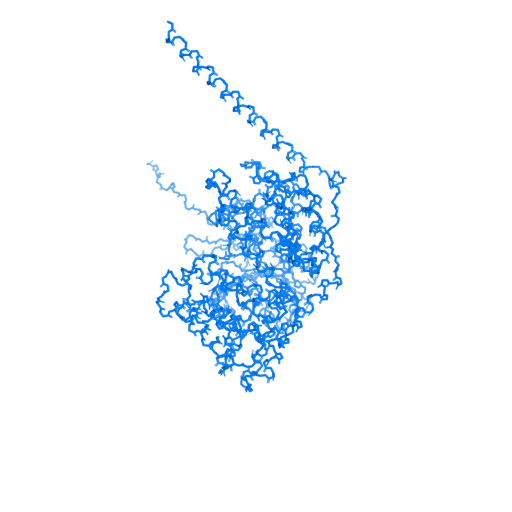? -21.320 -25.909 -29.570 1.00 77.81 532 LYS A O 1
ATOM 4210 N N . PRO A 1 533 ? -22.636 -27.496 -28.616 1.00 72.62 533 PRO A N 1
ATOM 4211 C CA . PRO A 1 533 ? -23.058 -26.659 -27.499 1.00 72.62 533 PRO A CA 1
ATOM 4212 C C . PRO A 1 533 ? -21.825 -26.103 -26.784 1.00 72.62 533 PRO A C 1
ATOM 4214 O O . PRO A 1 533 ? -20.811 -26.799 -26.654 1.00 72.62 533 PRO A O 1
ATOM 4217 N N . GLY A 1 534 ? -21.864 -24.827 -26.419 1.00 67.75 534 GLY A N 1
ATOM 4218 C CA . GLY A 1 534 ? -20.768 -24.237 -25.673 1.00 67.75 534 GLY A CA 1
ATOM 4219 C C . GLY A 1 534 ? -20.705 -24.800 -24.251 1.00 67.75 534 GLY A C 1
ATOM 4220 O O . GLY A 1 534 ? -21.689 -25.298 -23.706 1.00 67.75 534 GLY A O 1
ATOM 4221 N N . ILE A 1 535 ? -19.521 -24.731 -23.658 1.00 71.19 535 ILE A N 1
ATOM 4222 C CA . ILE A 1 535 ? -19.308 -24.987 -22.231 1.00 71.19 535 ILE A CA 1
ATOM 4223 C C . ILE A 1 535 ? -19.102 -23.665 -21.492 1.00 71.19 535 ILE A C 1
ATOM 4225 O O . ILE A 1 535 ? -18.926 -22.635 -22.135 1.00 71.19 535 ILE A O 1
ATOM 4229 N N . LEU A 1 536 ? -19.146 -23.670 -20.154 1.00 69.06 536 LEU A N 1
ATOM 4230 C CA . LEU A 1 536 ? -19.107 -22.446 -19.329 1.00 69.06 536 LEU A CA 1
ATOM 4231 C C . LEU A 1 536 ? -20.283 -21.481 -19.598 1.00 69.06 536 LEU A C 1
ATOM 4233 O O . LEU A 1 536 ? -20.130 -20.267 -19.497 1.00 69.06 536 LEU A O 1
ATOM 4237 N N . GLY A 1 537 ? -21.451 -22.007 -19.984 1.00 68.19 537 GLY A N 1
ATOM 4238 C CA . GLY A 1 537 ? -22.608 -21.181 -20.353 1.00 68.19 537 GLY A CA 1
ATOM 4239 C C . GLY A 1 537 ? -22.461 -20.454 -21.696 1.00 68.19 537 GLY A C 1
ATOM 4240 O O . GLY A 1 537 ? -23.201 -19.512 -21.955 1.00 68.19 537 GLY A O 1
ATOM 4241 N N . ALA A 1 538 ? -21.501 -20.862 -22.532 1.00 72.31 538 ALA A N 1
ATOM 4242 C CA . ALA A 1 538 ? -21.328 -20.352 -23.888 1.00 72.31 538 ALA A CA 1
ATOM 4243 C C . ALA A 1 538 ? -22.428 -20.851 -24.841 1.00 72.31 538 ALA A C 1
ATOM 4245 O O . ALA A 1 538 ? -22.818 -22.018 -24.796 1.00 72.31 538 ALA A O 1
ATOM 4246 N N . ASP A 1 539 ? -22.851 -19.999 -25.778 1.00 60.75 539 ASP A N 1
ATOM 4247 C CA . ASP A 1 539 ? -23.889 -20.340 -26.765 1.00 60.75 539 ASP A CA 1
ATOM 4248 C C . ASP A 1 539 ? -23.410 -21.368 -27.807 1.00 60.75 539 ASP A C 1
ATOM 4250 O O . ASP A 1 539 ? -24.188 -22.192 -28.287 1.00 60.75 539 ASP A O 1
ATOM 4254 N N . ALA A 1 540 ? -22.119 -21.347 -28.162 1.00 68.75 540 ALA A N 1
ATOM 4255 C CA . ALA A 1 540 ? -21.535 -22.260 -29.141 1.00 68.75 540 ALA A CA 1
ATOM 4256 C C . ALA A 1 540 ? -20.020 -22.424 -28.952 1.00 68.75 540 ALA A C 1
ATOM 4258 O O . ALA A 1 540 ? -19.312 -21.483 -28.584 1.00 68.75 540 ALA A O 1
ATOM 4259 N N . SER A 1 541 ? -19.514 -23.617 -29.274 1.00 78.06 541 SER A N 1
ATOM 4260 C CA . SER A 1 541 ? -18.087 -23.863 -29.489 1.00 78.06 541 SER A CA 1
ATOM 4261 C C . SER A 1 541 ? -17.824 -24.299 -30.930 1.00 78.06 541 SER A C 1
ATOM 4263 O O . SER A 1 541 ? -18.599 -25.051 -31.534 1.00 78.06 541 SER A O 1
ATOM 4265 N N . HIS A 1 542 ? -16.722 -23.811 -31.493 1.00 80.56 542 HIS A N 1
ATOM 4266 C CA . HIS A 1 542 ? -16.213 -24.248 -32.787 1.00 80.56 542 HIS A CA 1
ATOM 4267 C C . HIS A 1 542 ? -15.015 -25.156 -32.563 1.00 80.56 542 HIS A C 1
ATOM 4269 O O . HIS A 1 542 ? -14.076 -24.775 -31.867 1.00 80.56 542 HIS A O 1
ATOM 4275 N N . VAL A 1 543 ? -15.062 -26.352 -33.144 1.00 85.19 543 VAL A N 1
ATOM 4276 C CA . VAL A 1 543 ? -14.005 -27.352 -33.010 1.00 85.19 543 VAL A CA 1
ATOM 4277 C C . VAL A 1 543 ? -13.430 -27.653 -34.383 1.00 85.19 543 VAL A C 1
ATOM 4279 O O . VAL A 1 543 ? -14.177 -27.990 -35.305 1.00 85.19 543 VAL A O 1
ATOM 4282 N N . TRP A 1 544 ? -12.109 -27.572 -34.487 1.00 85.25 544 TRP A N 1
ATOM 4283 C CA . TRP A 1 544 ? -11.331 -28.030 -35.629 1.00 85.25 544 TRP A CA 1
ATOM 4284 C C . TRP A 1 544 ? -10.445 -29.178 -35.192 1.00 85.25 544 TRP A C 1
ATOM 4286 O O . TRP A 1 544 ? -9.758 -29.074 -34.177 1.00 85.25 544 TRP A O 1
ATOM 4296 N N . LYS A 1 545 ? -10.456 -30.269 -35.956 1.00 85.69 545 LYS A N 1
ATOM 4297 C CA . LYS A 1 545 ? -9.678 -31.467 -35.644 1.00 85.69 545 LYS A CA 1
ATOM 4298 C C . LYS A 1 545 ? -8.920 -31.959 -36.866 1.00 85.69 545 LYS A C 1
ATOM 4300 O O . LYS A 1 545 ? -9.470 -31.990 -37.966 1.00 85.69 545 LYS A O 1
ATOM 4305 N N . CYS A 1 546 ? -7.684 -32.388 -36.651 1.00 80.75 546 CYS A N 1
ATOM 4306 C CA . CYS A 1 546 ? -6.874 -33.065 -37.652 1.00 80.75 546 CYS A CA 1
ATOM 4307 C C . CYS A 1 546 ? -6.054 -34.184 -37.009 1.00 80.75 546 CYS A C 1
ATOM 4309 O O . CYS A 1 546 ? -5.654 -34.076 -35.852 1.00 80.75 546 CYS A O 1
ATOM 4311 N N . THR A 1 547 ? -5.774 -35.240 -37.768 1.00 81.25 547 THR A N 1
ATOM 4312 C CA . THR A 1 547 ? -4.871 -36.316 -37.358 1.00 81.25 547 THR A CA 1
ATOM 4313 C C . THR A 1 547 ? -3.770 -36.473 -38.402 1.00 81.25 547 THR A C 1
ATOM 4315 O O . THR A 1 547 ? -4.067 -36.645 -39.580 1.00 81.25 547 THR A O 1
ATOM 4318 N N . ALA A 1 548 ? -2.512 -36.421 -37.971 1.00 79.12 548 ALA A N 1
ATOM 4319 C CA . ALA A 1 548 ? -1.332 -36.646 -38.802 1.00 79.12 548 ALA A CA 1
ATOM 4320 C C . ALA A 1 548 ? -0.321 -37.484 -38.011 1.00 79.12 548 ALA A C 1
ATOM 4322 O O . ALA A 1 548 ? -0.117 -37.235 -36.825 1.00 79.12 548 ALA A O 1
ATOM 4323 N N . ASP A 1 549 ? 0.256 -38.507 -38.645 1.00 82.12 549 ASP A N 1
ATOM 4324 C CA . ASP A 1 549 ? 1.262 -39.398 -38.041 1.00 82.12 549 ASP A CA 1
ATOM 4325 C C . ASP A 1 549 ? 0.841 -40.012 -36.690 1.00 82.12 549 ASP A C 1
ATOM 4327 O O . ASP A 1 549 ? 1.638 -40.183 -35.774 1.00 82.12 549 ASP A O 1
ATOM 4331 N N . GLY A 1 550 ? -0.451 -40.327 -36.539 1.00 82.25 550 GLY A N 1
ATOM 4332 C CA . GLY A 1 550 ? -1.008 -40.868 -35.291 1.00 82.25 550 GLY A CA 1
ATOM 4333 C C . GLY A 1 550 ? -1.185 -39.840 -34.164 1.00 82.25 550 GLY A C 1
ATOM 4334 O O . GLY A 1 550 ? -1.689 -40.189 -33.096 1.00 82.25 550 GLY A O 1
ATOM 4335 N N . ILE A 1 551 ? -0.840 -38.573 -34.404 1.00 81.38 551 ILE A N 1
ATOM 4336 C CA . ILE A 1 551 ? -1.064 -37.446 -33.500 1.00 81.38 551 ILE A CA 1
ATOM 4337 C C . ILE A 1 551 ? -2.332 -36.719 -33.930 1.00 81.38 551 ILE A C 1
ATOM 4339 O O . ILE A 1 551 ? -2.517 -36.380 -35.097 1.00 81.38 551 ILE A O 1
ATOM 4343 N N . THR A 1 552 ? -3.226 -36.476 -32.982 1.00 86.38 552 THR A N 1
ATOM 4344 C CA . THR A 1 552 ? -4.443 -35.702 -33.213 1.00 86.38 552 THR A CA 1
ATOM 4345 C C . THR A 1 552 ? -4.308 -34.322 -32.595 1.00 86.38 552 THR A C 1
ATOM 4347 O O . THR A 1 552 ? -4.087 -34.202 -31.393 1.00 86.38 552 THR A O 1
ATOM 4350 N N . TYR A 1 553 ? -4.511 -33.298 -33.411 1.00 84.94 553 TYR A N 1
ATOM 4351 C CA . TYR A 1 553 ? -4.516 -31.895 -33.028 1.00 84.94 553 TYR A CA 1
ATOM 4352 C C . TYR A 1 553 ? -5.961 -31.392 -33.037 1.00 84.94 553 TYR A C 1
ATOM 4354 O O . TYR A 1 553 ? -6.691 -31.602 -34.011 1.00 84.94 553 TYR A O 1
ATOM 4362 N N . GLU A 1 554 ? -6.387 -30.744 -31.959 1.00 88.00 554 GLU A N 1
ATOM 4363 C CA . GLU A 1 554 ? -7.710 -30.133 -31.833 1.00 88.00 554 GLU A CA 1
ATOM 4364 C C . GLU A 1 554 ? -7.554 -28.672 -31.403 1.00 88.00 554 GLU A C 1
ATOM 4366 O O . GLU A 1 554 ? -6.779 -28.349 -30.506 1.00 88.00 554 GLU A O 1
ATOM 4371 N N . ILE A 1 555 ? -8.294 -27.785 -32.063 1.00 86.62 555 ILE A N 1
ATOM 4372 C CA . ILE A 1 555 ? -8.472 -26.396 -31.650 1.00 86.62 555 ILE A CA 1
ATOM 4373 C C . ILE A 1 555 ? -9.951 -26.230 -31.360 1.00 86.62 555 ILE A C 1
ATOM 4375 O O . ILE A 1 555 ? -10.794 -26.485 -32.221 1.00 86.62 555 ILE A O 1
ATOM 4379 N N . ARG A 1 556 ? -10.267 -25.780 -30.156 1.00 87.56 556 ARG A N 1
ATOM 4380 C CA . ARG A 1 556 ? -11.614 -25.420 -29.751 1.00 87.56 556 ARG A CA 1
ATOM 4381 C C . ARG A 1 556 ? -11.638 -23.945 -29.383 1.00 87.56 556 ARG A C 1
ATOM 4383 O O . ARG A 1 556 ? -10.791 -23.470 -28.636 1.00 87.56 556 ARG A O 1
ATOM 4390 N N . VAL A 1 557 ? -12.607 -23.221 -29.929 1.00 85.12 557 VAL A N 1
ATOM 4391 C CA . VAL A 1 557 ? -12.814 -21.796 -29.658 1.00 85.12 557 VAL A CA 1
ATOM 4392 C C . VAL A 1 557 ? -14.219 -21.607 -29.118 1.00 85.12 557 VAL A C 1
ATOM 4394 O O . VAL A 1 557 ? -15.187 -22.083 -29.717 1.00 85.12 557 VAL A O 1
ATOM 4397 N N . LEU A 1 558 ? -14.323 -20.944 -27.971 1.00 85.94 558 LEU A N 1
ATOM 4398 C CA . LEU A 1 558 ? -15.564 -20.794 -27.223 1.00 85.94 558 LEU A CA 1
ATOM 4399 C C . LEU A 1 558 ? -15.823 -19.329 -26.915 1.00 85.94 558 LEU A C 1
ATOM 4401 O O . LEU A 1 558 ? -14.929 -18.636 -26.436 1.00 85.94 558 LEU A O 1
ATOM 4405 N N . LEU A 1 559 ? -17.043 -18.866 -27.168 1.00 81.56 559 LEU A N 1
ATOM 4406 C CA . LEU A 1 559 ? -17.462 -17.529 -26.768 1.00 81.56 559 LEU A CA 1
ATOM 4407 C C . LEU A 1 559 ? -17.781 -17.540 -25.272 1.00 81.56 559 LEU A C 1
ATOM 4409 O O . LEU A 1 559 ? -18.709 -18.221 -24.859 1.00 81.56 559 LEU A O 1
ATOM 4413 N N . LEU A 1 560 ? -17.049 -16.787 -24.458 1.00 79.88 560 LEU A N 1
ATOM 4414 C CA . LEU A 1 560 ? -17.291 -16.729 -23.017 1.00 79.88 560 LEU A CA 1
ATOM 4415 C C . LEU A 1 560 ? -18.697 -16.194 -22.716 1.00 79.88 560 LEU A C 1
ATOM 4417 O O . LEU A 1 560 ? -19.183 -15.293 -23.408 1.00 79.88 560 LEU A O 1
ATOM 4421 N N . ALA A 1 561 ? -19.326 -16.711 -21.660 1.00 82.25 561 ALA A N 1
ATOM 4422 C CA . ALA A 1 561 ? -20.528 -16.111 -21.089 1.00 82.25 561 ALA A CA 1
ATOM 4423 C C . ALA A 1 561 ? -20.221 -14.705 -20.545 1.00 82.25 561 ALA A C 1
ATOM 4425 O O . ALA A 1 561 ? -19.101 -14.442 -20.102 1.00 82.25 561 ALA A O 1
ATOM 4426 N N . ASP A 1 562 ? -21.211 -13.808 -20.529 1.00 75.75 562 ASP A N 1
ATOM 4427 C CA . ASP A 1 562 ? -21.020 -12.407 -20.111 1.00 75.75 562 ASP A CA 1
ATOM 4428 C C . ASP A 1 562 ? -20.407 -12.266 -18.712 1.00 75.75 562 ASP A C 1
ATOM 4430 O O . ASP A 1 562 ? -19.563 -11.398 -18.494 1.00 75.75 562 ASP A O 1
ATOM 4434 N N . ALA A 1 563 ? -20.763 -13.164 -17.789 1.00 76.69 563 ALA A N 1
ATOM 4435 C CA . ALA A 1 563 ? -20.205 -13.188 -16.438 1.00 76.69 563 ALA A CA 1
ATOM 4436 C C . ALA A 1 563 ? -18.682 -13.423 -16.413 1.00 76.69 563 ALA A C 1
ATOM 4438 O O . ALA A 1 563 ? -18.005 -12.893 -15.540 1.00 76.69 563 ALA A O 1
ATOM 4439 N N . LEU A 1 564 ? -18.143 -14.184 -17.374 1.00 78.25 564 LEU A N 1
ATOM 4440 C CA . LEU A 1 564 ? -16.713 -14.494 -17.471 1.00 78.25 564 LEU A CA 1
ATOM 4441 C C . LEU A 1 564 ? -15.944 -13.502 -18.351 1.00 78.25 564 LEU A C 1
ATOM 4443 O O . LEU A 1 564 ? -14.737 -13.372 -18.191 1.00 78.25 564 LEU A O 1
ATOM 4447 N N . ARG A 1 565 ? -16.610 -12.785 -19.270 1.00 77.75 565 ARG A N 1
ATOM 4448 C CA . ARG A 1 565 ? -15.953 -11.802 -20.162 1.00 77.75 565 ARG A CA 1
ATOM 4449 C C . ARG A 1 565 ? -15.291 -10.653 -19.407 1.00 77.75 565 ARG A C 1
ATOM 4451 O O . ARG A 1 565 ? -14.311 -10.099 -19.888 1.00 77.75 565 ARG A O 1
ATOM 4458 N N . ASN A 1 566 ? -15.850 -10.306 -18.253 1.00 72.19 566 ASN A N 1
ATOM 4459 C CA . ASN A 1 566 ? -15.361 -9.225 -17.404 1.00 72.19 566 ASN A CA 1
ATOM 4460 C C . ASN A 1 566 ? -14.508 -9.735 -16.232 1.00 72.19 566 ASN A C 1
ATOM 4462 O O . ASN A 1 566 ? -14.101 -8.934 -15.393 1.00 72.19 566 ASN A O 1
ATOM 4466 N N . ASP A 1 567 ? -14.278 -11.048 -16.137 1.00 74.94 567 ASP A N 1
ATOM 4467 C CA . ASP A 1 567 ? -13.437 -11.628 -15.092 1.00 74.94 567 ASP A CA 1
ATOM 4468 C C . ASP A 1 567 ? -11.963 -11.636 -15.528 1.00 74.94 567 ASP A C 1
ATOM 4470 O O . ASP A 1 567 ? -11.622 -11.455 -16.702 1.00 74.94 567 ASP A O 1
ATOM 4474 N N . ARG A 1 568 ? -11.061 -11.839 -14.569 1.00 73.44 568 ARG A N 1
ATOM 4475 C CA . ARG A 1 568 ? -9.625 -11.904 -14.835 1.00 73.44 568 ARG A CA 1
ATOM 4476 C C . ARG A 1 568 ? -9.283 -13.155 -15.650 1.00 73.44 568 ARG A C 1
ATOM 4478 O O . ARG A 1 568 ? -9.818 -14.228 -15.346 1.00 73.44 568 ARG A O 1
ATOM 4485 N N . PRO A 1 569 ? -8.372 -13.069 -16.641 1.00 75.44 569 PRO A N 1
ATOM 4486 C CA . PRO A 1 569 ? -7.990 -14.211 -17.469 1.00 75.44 569 PRO A CA 1
ATOM 4487 C C . PRO A 1 569 ? -7.626 -15.459 -16.658 1.00 75.44 569 PRO A C 1
ATOM 4489 O O . PRO A 1 569 ? -8.016 -16.556 -17.036 1.00 75.44 569 PRO A O 1
ATOM 4492 N N . GLU A 1 570 ? -6.950 -15.306 -15.519 1.00 76.25 570 GLU A N 1
ATOM 4493 C CA . GLU A 1 570 ? -6.547 -16.406 -14.638 1.00 76.25 570 GLU A CA 1
ATOM 4494 C C . GLU A 1 570 ? -7.755 -17.164 -14.072 1.00 76.25 570 GLU A C 1
ATOM 4496 O O . GLU A 1 570 ? -7.788 -18.394 -14.111 1.00 76.25 570 GLU A O 1
ATOM 4501 N N . ARG A 1 571 ? -8.791 -16.444 -13.618 1.00 78.88 571 ARG A N 1
ATOM 4502 C CA . ARG A 1 571 ? -10.034 -17.051 -13.113 1.00 78.88 571 ARG A CA 1
ATOM 4503 C C . ARG A 1 571 ? -10.805 -17.757 -14.216 1.00 78.88 571 ARG A C 1
ATOM 4505 O O . ARG A 1 571 ? -11.315 -18.857 -14.009 1.00 78.88 571 ARG A O 1
ATOM 4512 N N . VAL A 1 572 ? -10.853 -17.156 -15.402 1.00 82.12 572 VAL A N 1
ATOM 4513 C CA . VAL A 1 572 ? -11.482 -17.776 -16.572 1.00 82.12 572 VAL A CA 1
ATOM 4514 C C . VAL A 1 572 ? -10.728 -19.045 -16.986 1.00 82.12 572 VAL A C 1
ATOM 4516 O O . VAL A 1 572 ? -11.363 -20.049 -17.303 1.00 82.12 572 VAL A O 1
ATOM 4519 N N . LEU A 1 573 ? -9.392 -19.037 -16.945 1.00 85.38 573 LEU A N 1
ATOM 4520 C CA . LEU A 1 573 ? -8.560 -20.206 -17.238 1.00 85.38 573 LEU A CA 1
ATOM 4521 C C . LEU A 1 573 ? -8.751 -21.322 -16.202 1.00 85.38 573 LEU A C 1
ATOM 4523 O O . LEU A 1 573 ? -8.899 -22.482 -16.589 1.00 85.38 573 LEU A O 1
ATOM 4527 N N . ASP A 1 574 ? -8.844 -20.987 -14.915 1.00 81.38 574 ASP A N 1
ATOM 4528 C CA . ASP A 1 574 ? -9.141 -21.949 -13.849 1.00 81.38 574 ASP A CA 1
ATOM 4529 C C . ASP A 1 574 ? -10.542 -22.569 -13.996 1.00 81.38 574 ASP A C 1
ATOM 4531 O O . ASP A 1 574 ? -10.711 -23.788 -13.848 1.00 81.38 574 ASP A O 1
ATOM 4535 N N . ALA A 1 575 ? -11.547 -21.755 -14.336 1.00 83.38 575 ALA A N 1
ATOM 4536 C CA . ALA A 1 575 ? -12.897 -22.229 -14.628 1.00 83.38 575 ALA A CA 1
ATOM 4537 C C . ALA A 1 575 ? -12.906 -23.150 -15.859 1.00 83.38 575 ALA A C 1
ATOM 4539 O O . ALA A 1 575 ? -13.455 -24.252 -15.809 1.00 83.38 575 ALA A O 1
ATOM 4540 N N . ALA A 1 576 ? -12.233 -22.742 -16.938 1.00 84.69 576 ALA A N 1
ATOM 4541 C CA . ALA A 1 576 ? -12.077 -23.537 -18.151 1.00 84.69 576 ALA A CA 1
ATOM 4542 C C . ALA A 1 576 ? -11.424 -24.889 -17.870 1.00 84.69 576 ALA A C 1
ATOM 4544 O O . ALA A 1 576 ? -11.948 -25.923 -18.276 1.00 84.69 576 ALA A O 1
ATOM 4545 N N . ARG A 1 577 ? -10.321 -24.896 -17.118 1.00 88.25 577 ARG A N 1
ATOM 4546 C CA . ARG A 1 577 ? -9.622 -26.116 -16.719 1.00 88.25 577 ARG A CA 1
ATOM 4547 C C . ARG A 1 577 ? -10.535 -27.065 -15.942 1.00 88.25 577 ARG A C 1
ATOM 4549 O O . ARG A 1 577 ? -10.513 -28.267 -16.197 1.00 88.25 577 ARG A O 1
ATOM 4556 N N . SER A 1 578 ? -11.338 -26.536 -15.019 1.00 82.44 578 SER A N 1
ATOM 4557 C CA . SER A 1 578 ? -12.267 -27.335 -14.208 1.00 82.44 578 SER A CA 1
ATOM 4558 C C . SER A 1 578 ? -13.332 -28.015 -15.072 1.00 82.44 578 SER A C 1
ATOM 4560 O O . SER A 1 578 ? -13.609 -29.199 -14.896 1.00 82.44 578 SER A O 1
ATOM 4562 N N . VAL A 1 579 ? -13.860 -27.300 -16.067 1.00 83.88 579 VAL A N 1
ATOM 4563 C CA . VAL A 1 579 ? -14.838 -27.856 -17.009 1.00 83.88 579 VAL A CA 1
ATOM 4564 C C . VAL A 1 579 ? -14.212 -28.875 -17.958 1.00 83.88 579 VAL A C 1
ATOM 4566 O O . VAL A 1 579 ? -14.792 -29.934 -18.176 1.00 83.88 579 VAL A O 1
ATOM 4569 N N . VAL A 1 580 ? -13.011 -28.616 -18.485 1.00 81.88 580 VAL A N 1
ATOM 4570 C CA . VAL A 1 580 ? -12.294 -29.599 -19.317 1.00 81.88 580 VAL A CA 1
ATOM 4571 C C . VAL A 1 580 ? -12.018 -30.876 -18.514 1.00 81.88 580 VAL A C 1
ATOM 4573 O O . VAL A 1 580 ? -12.188 -31.977 -19.033 1.00 81.88 580 VAL A O 1
ATOM 4576 N N . ALA A 1 581 ? -11.642 -30.759 -17.239 1.00 83.00 581 ALA A N 1
ATOM 4577 C CA . ALA A 1 581 ? -11.437 -31.912 -16.363 1.00 83.00 581 ALA A CA 1
ATOM 4578 C C . ALA A 1 581 ? -12.713 -32.752 -16.183 1.00 83.00 581 ALA A C 1
ATOM 4580 O O . ALA A 1 581 ? -12.664 -33.983 -16.259 1.00 83.00 581 ALA A O 1
ATOM 4581 N N . GLU A 1 582 ? -13.853 -32.087 -15.981 1.00 84.12 582 GLU A N 1
ATOM 4582 C CA . GLU A 1 582 ? -15.166 -32.723 -15.873 1.00 84.12 582 GLU A CA 1
ATOM 4583 C C . GLU A 1 582 ? -15.564 -33.420 -17.184 1.00 84.12 582 GLU A C 1
ATOM 4585 O O . GLU A 1 582 ? -15.861 -34.615 -17.173 1.00 84.12 582 GLU A O 1
ATOM 4590 N N . GLU A 1 583 ? -15.470 -32.728 -18.327 1.00 83.81 583 GLU A N 1
ATOM 4591 C CA . GLU A 1 583 ? -15.782 -33.288 -19.652 1.00 83.81 583 GLU A CA 1
ATOM 4592 C C . GLU A 1 583 ? -14.950 -34.533 -19.981 1.00 83.81 583 GLU A C 1
ATOM 4594 O O . GLU A 1 583 ? -15.429 -35.469 -20.628 1.00 83.81 583 GLU A O 1
ATOM 4599 N N . ARG A 1 584 ? -13.671 -34.533 -19.591 1.00 84.94 584 ARG A N 1
ATOM 4600 C CA . ARG A 1 584 ? -12.733 -35.627 -19.879 1.00 84.94 584 ARG A CA 1
ATOM 4601 C C . ARG A 1 584 ? -12.718 -36.698 -18.783 1.00 84.94 584 ARG A C 1
ATOM 4603 O O . ARG A 1 584 ? -12.040 -37.712 -18.951 1.00 84.94 584 ARG A O 1
ATOM 4610 N N . GLY A 1 585 ? -13.470 -36.501 -17.697 1.00 85.31 585 GLY A N 1
ATOM 4611 C CA . GLY A 1 585 ? -13.590 -37.437 -16.580 1.00 85.31 585 GLY A CA 1
ATOM 4612 C C . GLY A 1 585 ? -12.271 -37.689 -15.850 1.00 85.31 585 GLY A C 1
ATOM 4613 O O . GLY A 1 585 ? -12.036 -38.803 -15.379 1.00 85.31 585 GLY A O 1
ATOM 4614 N N . SER A 1 586 ? -11.359 -36.714 -15.819 1.00 86.94 586 SER A N 1
ATOM 4615 C CA . SER A 1 586 ? -10.038 -36.857 -15.195 1.00 86.94 586 SER A CA 1
ATOM 4616 C C . SER A 1 586 ? -9.444 -35.512 -14.797 1.00 86.94 586 SER A C 1
ATOM 4618 O O . SER A 1 586 ? -9.563 -34.525 -15.517 1.00 86.94 586 SER A O 1
ATOM 4620 N N . GLN A 1 587 ? -8.785 -35.489 -13.638 1.00 87.81 587 GLN A N 1
ATOM 4621 C CA . GLN A 1 587 ? -8.173 -34.275 -13.107 1.00 87.81 587 GLN A CA 1
ATOM 4622 C C . GLN A 1 587 ? -6.916 -33.889 -13.910 1.00 87.81 587 GLN A C 1
ATOM 4624 O O . GLN A 1 587 ? -6.142 -34.777 -14.287 1.00 87.81 587 GLN A O 1
ATOM 4629 N N . PRO A 1 588 ? -6.676 -32.589 -14.154 1.00 89.19 588 PRO A N 1
ATOM 4630 C CA . PRO A 1 588 ? -5.461 -32.111 -14.796 1.00 89.19 588 PRO A CA 1
ATOM 4631 C C . PRO A 1 588 ? -4.233 -32.385 -13.926 1.00 89.19 588 PRO A C 1
ATOM 4633 O O . PRO A 1 588 ? -4.290 -32.308 -12.698 1.00 89.19 588 PRO A O 1
ATOM 4636 N N . ARG A 1 589 ? -3.090 -32.634 -14.563 1.00 88.50 589 ARG A N 1
ATOM 4637 C CA . ARG A 1 589 ? -1.776 -32.734 -13.911 1.00 88.50 589 ARG A CA 1
ATOM 4638 C C . ARG A 1 589 ? -0.727 -31.929 -14.673 1.00 88.50 589 ARG A C 1
ATOM 4640 O O . ARG A 1 589 ? -0.960 -31.527 -15.809 1.00 88.50 589 ARG A O 1
ATOM 4647 N N . ASN A 1 590 ? 0.450 -31.741 -14.073 1.00 81.62 590 ASN A N 1
ATOM 4648 C CA . ASN A 1 590 ? 1.574 -31.011 -14.681 1.00 81.62 590 ASN A CA 1
ATOM 4649 C C . ASN A 1 590 ? 1.175 -29.614 -15.189 1.00 81.62 590 ASN A C 1
ATOM 4651 O O . ASN A 1 590 ? 1.541 -29.232 -16.306 1.00 81.62 590 ASN A O 1
ATOM 4655 N N . LEU A 1 591 ? 0.395 -28.892 -14.377 1.00 84.69 591 LEU A N 1
ATOM 4656 C CA . LEU A 1 591 ? -0.037 -27.534 -14.676 1.00 84.69 591 LEU A CA 1
ATOM 4657 C C . LEU A 1 591 ? 1.182 -26.623 -14.833 1.00 84.69 591 LEU A C 1
ATOM 4659 O O . LEU A 1 591 ? 2.093 -26.626 -14.004 1.00 84.69 591 LEU A O 1
ATOM 4663 N N . ARG A 1 592 ? 1.187 -25.871 -15.925 1.00 82.56 592 ARG A N 1
ATOM 4664 C CA . ARG A 1 592 ? 2.247 -24.965 -16.341 1.00 82.56 592 ARG A CA 1
ATOM 4665 C C . ARG A 1 592 ? 1.612 -23.661 -16.794 1.00 82.56 592 ARG A C 1
ATOM 4667 O O . ARG A 1 592 ? 0.788 -23.669 -17.707 1.00 82.56 592 ARG A O 1
ATOM 4674 N N . ASP A 1 593 ? 2.036 -22.554 -16.201 1.00 74.06 593 ASP A N 1
ATOM 4675 C CA . ASP A 1 593 ? 1.743 -21.233 -16.747 1.00 74.06 593 ASP A CA 1
ATOM 4676 C C . ASP A 1 593 ? 2.646 -20.988 -17.954 1.00 74.06 593 ASP A C 1
ATOM 4678 O O . ASP A 1 593 ? 3.853 -21.239 -17.936 1.00 74.06 593 ASP A O 1
ATOM 4682 N N . THR A 1 594 ? 2.038 -20.565 -19.050 1.00 81.25 594 THR A N 1
ATOM 4683 C CA . THR A 1 594 ? 2.678 -20.493 -20.361 1.00 81.25 594 THR A CA 1
ATOM 4684 C C . THR A 1 594 ? 2.052 -19.368 -21.171 1.00 81.25 594 THR A C 1
ATOM 4686 O O . THR A 1 594 ? 1.241 -18.589 -20.671 1.00 81.25 594 THR A O 1
ATOM 4689 N N . LEU A 1 595 ? 2.440 -19.270 -22.437 1.00 71.38 595 LEU A N 1
ATOM 4690 C CA . LEU A 1 595 ? 1.905 -18.295 -23.372 1.00 71.38 595 LEU A CA 1
ATOM 4691 C C . LEU A 1 595 ? 1.329 -18.993 -24.595 1.00 71.38 595 LEU A C 1
ATOM 4693 O O . LEU A 1 595 ? 1.909 -19.950 -25.113 1.00 71.38 595 LEU A O 1
ATOM 4697 N N . LEU A 1 596 ? 0.215 -18.468 -25.088 1.00 74.81 596 LEU A N 1
ATOM 4698 C CA . LEU A 1 596 ? -0.315 -18.785 -26.405 1.00 74.81 596 LEU A CA 1
ATOM 4699 C C . LEU A 1 596 ? -0.455 -17.474 -27.174 1.00 74.81 596 LEU A C 1
ATOM 4701 O O . LEU A 1 596 ? -1.210 -16.598 -26.760 1.00 74.81 596 LEU A O 1
ATOM 4705 N N . ALA A 1 597 ? 0.313 -17.316 -28.254 1.00 67.69 597 ALA A N 1
ATOM 4706 C CA . ALA A 1 597 ? 0.393 -16.072 -29.022 1.00 67.69 597 ALA A CA 1
ATOM 4707 C C . ALA A 1 597 ? 0.588 -14.812 -28.143 1.00 67.69 597 ALA A C 1
ATOM 4709 O O . ALA A 1 597 ? -0.153 -13.834 -28.242 1.00 67.69 597 ALA A O 1
ATOM 4710 N N . ALA A 1 598 ? 1.564 -14.874 -27.229 1.00 61.69 598 ALA A N 1
ATOM 4711 C CA . ALA A 1 598 ? 1.885 -13.825 -26.250 1.00 61.69 598 ALA A CA 1
ATOM 4712 C C . ALA A 1 598 ? 0.762 -13.470 -25.248 1.00 61.69 598 ALA A C 1
ATOM 4714 O O . ALA A 1 598 ? 0.844 -12.457 -24.555 1.00 61.69 598 ALA A O 1
ATOM 4715 N N . ARG A 1 599 ? -0.272 -14.310 -25.124 1.00 65.81 599 ARG A N 1
ATOM 4716 C CA . ARG A 1 599 ? -1.342 -14.181 -24.124 1.00 65.81 599 ARG A CA 1
ATOM 4717 C C . ARG A 1 599 ? -1.129 -15.202 -22.998 1.00 65.81 599 ARG A C 1
ATOM 4719 O O . ARG A 1 599 ? -0.723 -16.321 -23.322 1.00 65.81 599 ARG A O 1
ATOM 4726 N N . PRO A 1 600 ? -1.381 -14.859 -21.715 1.00 74.56 600 PRO A N 1
ATOM 4727 C CA . PRO A 1 600 ? -1.350 -15.820 -20.618 1.00 74.56 600 PRO A CA 1
ATOM 4728 C C . PRO A 1 600 ? -2.199 -17.044 -20.943 1.00 74.56 600 PRO A C 1
ATOM 4730 O O . PRO A 1 600 ? -3.326 -16.931 -21.435 1.00 74.56 600 PRO A O 1
ATOM 4733 N N . ALA A 1 601 ? -1.622 -18.208 -20.698 1.00 83.88 601 ALA A N 1
ATOM 4734 C CA . ALA A 1 601 ? -2.226 -19.485 -20.995 1.00 83.88 601 ALA A CA 1
ATOM 4735 C C . ALA A 1 601 ? -1.889 -20.488 -19.893 1.00 83.88 601 ALA A C 1
ATOM 4737 O O . ALA A 1 601 ? -0.847 -20.391 -19.245 1.00 83.88 601 ALA A O 1
ATOM 4738 N N . GLN A 1 602 ? -2.761 -21.472 -19.709 1.00 86.38 602 GLN A N 1
ATOM 4739 C CA . GLN A 1 602 ? -2.516 -22.606 -18.827 1.00 86.38 602 GLN A CA 1
ATOM 4740 C C . GLN A 1 602 ? -2.333 -23.859 -19.663 1.00 86.38 602 GLN A C 1
ATOM 4742 O O . GLN A 1 602 ? -3.124 -24.148 -20.557 1.00 86.38 602 GLN A O 1
ATOM 4747 N N . GLU A 1 603 ? -1.293 -24.617 -19.357 1.00 89.00 603 GLU A N 1
ATOM 4748 C CA . GLU A 1 603 ? -0.980 -25.867 -20.025 1.00 89.00 603 GLU A CA 1
ATOM 4749 C C . GLU A 1 603 ? -0.932 -27.013 -19.030 1.00 89.00 603 GLU A C 1
ATOM 4751 O O . GLU A 1 603 ? -0.321 -26.910 -17.972 1.00 89.00 603 GLU A O 1
ATOM 4756 N N . TYR A 1 604 ? -1.604 -28.110 -19.349 1.00 90.12 604 TYR A N 1
ATOM 4757 C CA . TYR A 1 604 ? -1.761 -29.239 -18.443 1.00 90.12 604 TYR A CA 1
ATOM 4758 C C . TYR A 1 604 ? -1.964 -30.535 -19.220 1.00 90.12 604 TYR A C 1
ATOM 4760 O O . TYR A 1 604 ? -2.407 -30.544 -20.370 1.00 90.12 604 TYR A O 1
ATOM 4768 N N . ASP A 1 605 ? -1.643 -31.646 -18.568 1.00 89.25 605 ASP A N 1
ATOM 4769 C CA . ASP A 1 605 ? -1.870 -32.981 -19.104 1.00 89.25 605 ASP A CA 1
ATOM 4770 C C . ASP A 1 605 ? -3.131 -33.580 -18.467 1.00 89.25 605 ASP A C 1
ATOM 4772 O O . ASP A 1 605 ? -3.397 -33.379 -17.281 1.00 89.25 605 ASP A O 1
ATOM 4776 N N . ILE A 1 606 ? -3.880 -34.365 -19.235 1.00 86.88 606 ILE A N 1
ATOM 4777 C CA . ILE A 1 606 ? -5.024 -35.149 -18.770 1.00 86.88 606 ILE A CA 1
ATOM 4778 C C . ILE A 1 606 ? -4.784 -36.608 -19.157 1.00 86.88 606 ILE A C 1
ATOM 4780 O O . ILE A 1 606 ? -4.522 -36.935 -20.320 1.00 86.88 606 ILE A O 1
ATOM 4784 N N . ASP A 1 607 ? -4.890 -37.5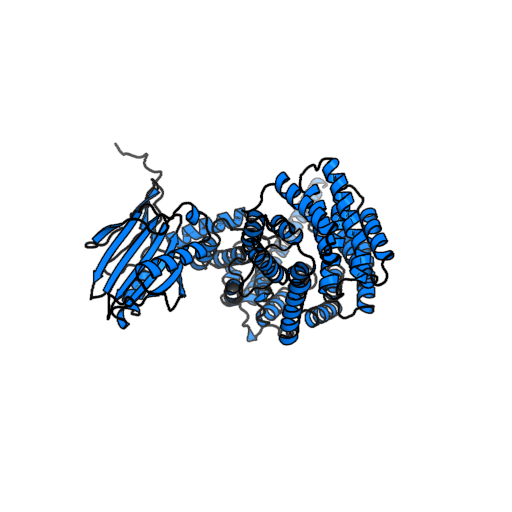05 -18.179 1.00 82.44 607 ASP A N 1
ATOM 4785 C CA . ASP A 1 607 ? -5.037 -38.927 -18.475 1.00 82.44 607 ASP A CA 1
ATOM 4786 C C . ASP A 1 607 ? -6.451 -39.141 -18.998 1.00 82.44 607 ASP A C 1
ATOM 4788 O O . ASP A 1 607 ? -7.403 -38.919 -18.270 1.00 82.44 607 ASP A O 1
ATOM 4792 N N . ALA A 1 608 ? -6.609 -39.551 -20.253 1.00 73.62 608 ALA A N 1
ATOM 4793 C CA . ALA A 1 608 ? -7.918 -39.868 -20.810 1.00 73.62 608 ALA A CA 1
ATOM 4794 C C . ALA A 1 608 ? -8.106 -41.395 -20.774 1.00 73.62 608 ALA A C 1
ATOM 4796 O O . ALA A 1 608 ? -7.574 -42.089 -21.645 1.00 73.62 608 ALA A O 1
ATOM 4797 N N . PRO A 1 609 ? -8.844 -41.968 -19.797 1.00 71.00 609 PRO A N 1
ATOM 4798 C CA . PRO A 1 609 ? -8.932 -43.422 -19.624 1.00 71.00 609 PRO A CA 1
ATOM 4799 C C . PRO A 1 609 ? -9.510 -44.128 -20.854 1.00 71.00 609 PRO A C 1
ATOM 4801 O O . PRO A 1 609 ? -9.123 -45.253 -21.158 1.00 71.00 609 PRO A O 1
ATOM 4804 N N . VAL A 1 610 ? -10.394 -43.431 -21.575 1.00 73.31 610 VAL A N 1
ATOM 4805 C CA . VAL A 1 610 ? -11.069 -43.892 -22.797 1.00 73.31 610 VAL A CA 1
ATOM 4806 C C . VAL A 1 610 ? -10.126 -43.925 -24.010 1.00 73.31 610 VAL A C 1
ATOM 4808 O O . VAL A 1 610 ? -10.409 -44.613 -24.984 1.00 73.31 610 VAL A O 1
ATOM 4811 N N . LEU A 1 611 ? -8.994 -43.213 -23.961 1.00 66.56 611 LEU A N 1
ATOM 4812 C CA . LEU A 1 611 ? -8.054 -43.076 -25.078 1.00 66.56 611 LEU A CA 1
ATOM 4813 C C . LEU A 1 611 ? -6.756 -43.869 -24.880 1.00 66.56 611 LEU A C 1
ATOM 4815 O O . LEU A 1 611 ? -5.842 -43.717 -25.684 1.00 66.56 611 LEU A O 1
ATOM 4819 N N . LYS A 1 612 ? -6.640 -44.719 -23.847 1.00 66.88 612 LYS A N 1
ATOM 4820 C CA . LYS A 1 612 ? -5.414 -45.502 -23.595 1.00 66.88 612 LYS A CA 1
ATOM 4821 C C . LYS A 1 612 ? -4.998 -46.296 -24.850 1.00 66.88 612 LYS A C 1
ATOM 4823 O O . LYS A 1 612 ? -5.838 -46.998 -25.410 1.00 66.88 612 LYS A O 1
ATOM 4828 N N . PRO A 1 613 ? -3.718 -46.230 -25.275 1.00 65.00 613 PRO A N 1
ATOM 4829 C CA . PRO A 1 613 ? -2.543 -45.718 -24.549 1.00 65.00 613 PRO A CA 1
ATOM 4830 C C . PRO A 1 613 ? -2.232 -44.214 -24.732 1.00 65.00 613 PRO A C 1
ATOM 4832 O O . PRO A 1 613 ? -1.142 -43.773 -24.366 1.00 65.00 613 PRO A O 1
ATOM 4835 N N . MET A 1 614 ? -3.137 -43.424 -25.307 1.00 75.69 614 MET A N 1
ATOM 4836 C CA . MET A 1 614 ? -2.903 -42.016 -25.635 1.00 75.69 614 MET A CA 1
ATOM 4837 C C . MET A 1 614 ? -3.036 -41.087 -24.416 1.00 75.69 614 MET A C 1
ATOM 4839 O O . MET A 1 614 ? -3.835 -41.324 -23.509 1.00 75.69 614 MET A O 1
ATOM 4843 N N . GLN A 1 615 ? -2.245 -40.015 -24.411 1.00 82.56 615 GLN A N 1
ATOM 4844 C CA . GLN A 1 615 ? -2.312 -38.901 -23.466 1.00 82.56 615 GLN A CA 1
ATOM 4845 C C . GLN A 1 615 ? -2.841 -37.647 -24.162 1.00 82.56 615 GLN A C 1
ATOM 4847 O O . GLN A 1 615 ? -2.619 -37.458 -25.360 1.00 82.56 615 GLN A O 1
ATOM 4852 N N . LEU A 1 616 ? -3.518 -36.793 -23.392 1.00 87.12 616 LEU A N 1
ATOM 4853 C CA . LEU A 1 616 ? -4.023 -35.502 -23.840 1.00 87.12 616 LEU A CA 1
ATOM 4854 C C . LEU A 1 616 ? -3.211 -34.390 -23.173 1.00 87.12 616 LEU A C 1
ATOM 4856 O O . LEU A 1 616 ? -3.153 -34.326 -21.947 1.00 87.12 616 LEU A O 1
ATOM 4860 N N . ARG A 1 617 ? -2.616 -33.502 -23.965 1.00 89.06 617 ARG A N 1
ATOM 4861 C CA . ARG A 1 617 ? -2.002 -32.258 -23.485 1.00 89.06 617 ARG A CA 1
ATOM 4862 C C . ARG A 1 617 ? -2.833 -31.096 -23.983 1.00 89.06 617 ARG A C 1
ATOM 4864 O O . ARG A 1 617 ? -3.156 -31.048 -25.168 1.00 89.06 617 ARG A O 1
ATOM 4871 N N . VAL A 1 618 ? -3.196 -30.196 -23.085 1.00 90.12 618 VAL A N 1
ATOM 4872 C CA . VAL A 1 618 ? -4.105 -29.082 -23.348 1.00 90.12 618 VAL A CA 1
ATOM 4873 C C . VAL A 1 618 ? -3.394 -27.780 -23.028 1.00 90.12 618 VAL A C 1
ATOM 4875 O O . VAL A 1 618 ? -2.666 -27.705 -22.043 1.00 90.12 618 VAL A O 1
ATOM 4878 N N . LYS A 1 619 ? -3.619 -26.760 -23.853 1.00 90.44 619 LYS A N 1
ATOM 4879 C CA . LYS A 1 619 ? -3.176 -25.385 -23.645 1.00 90.44 619 LYS A CA 1
ATOM 4880 C C . LYS A 1 619 ? -4.368 -24.459 -23.849 1.00 90.44 619 LYS A C 1
ATOM 4882 O O . LYS A 1 619 ? -4.893 -24.372 -24.960 1.00 90.44 619 LYS A O 1
ATOM 4887 N N . THR A 1 620 ? -4.815 -23.800 -22.786 1.00 89.19 620 THR A N 1
ATOM 4888 C CA . THR A 1 620 ? -5.945 -22.866 -22.815 1.00 89.19 620 THR A CA 1
ATOM 4889 C C . THR A 1 620 ? -5.481 -21.421 -22.725 1.00 89.19 620 THR A C 1
ATOM 4891 O O . THR A 1 620 ? -4.568 -21.122 -21.965 1.00 89.19 620 THR A O 1
ATOM 4894 N N . ALA A 1 621 ? -6.116 -20.514 -23.467 1.00 85.50 621 ALA A N 1
ATOM 4895 C CA . ALA A 1 621 ? -5.841 -19.076 -23.427 1.00 85.50 621 ALA A CA 1
ATOM 4896 C C . ALA A 1 621 ? -7.130 -18.259 -23.570 1.00 85.50 621 ALA A C 1
ATOM 4898 O O . ALA A 1 621 ? -8.020 -18.633 -24.334 1.00 85.50 621 ALA A O 1
ATOM 4899 N N . VAL A 1 622 ? -7.215 -17.121 -22.878 1.00 77.38 622 VAL A N 1
ATOM 4900 C CA . VAL A 1 622 ? -8.363 -16.199 -22.955 1.00 77.38 622 VAL A CA 1
ATOM 4901 C C . VAL A 1 622 ? -7.975 -14.959 -23.739 1.00 77.38 622 VAL A C 1
ATOM 4903 O O . VAL A 1 622 ? -6.988 -14.291 -23.425 1.00 77.38 622 VAL A O 1
ATOM 4906 N N . ILE A 1 623 ? -8.724 -14.673 -24.803 1.00 72.69 623 ILE A N 1
ATOM 4907 C CA . ILE A 1 623 ? -8.360 -13.653 -25.786 1.00 72.69 623 ILE A CA 1
ATOM 4908 C C . ILE A 1 623 ? -9.614 -12.900 -26.218 1.00 72.69 623 ILE A C 1
ATOM 4910 O O . ILE A 1 623 ? -10.442 -13.388 -26.992 1.00 72.69 623 ILE A O 1
ATOM 4914 N N . GLY A 1 624 ? -9.747 -11.681 -25.690 1.00 75.56 624 GLY A N 1
ATOM 4915 C CA . GLY A 1 624 ? -10.992 -10.924 -25.773 1.00 75.56 624 GLY A CA 1
ATOM 4916 C C . GLY A 1 624 ? -12.122 -11.707 -25.106 1.00 75.56 624 GLY A C 1
ATOM 4917 O O . GLY A 1 624 ? -11.952 -12.237 -24.016 1.00 75.56 624 GLY A O 1
ATOM 4918 N N . ASN A 1 625 ? -13.246 -11.847 -25.805 1.00 79.38 625 ASN A N 1
ATOM 4919 C CA . ASN A 1 625 ? -14.415 -12.576 -25.304 1.00 79.38 625 ASN A CA 1
ATOM 4920 C C . ASN A 1 625 ? -14.349 -14.090 -25.559 1.00 79.38 625 ASN A C 1
ATOM 4922 O O . ASN A 1 625 ? -15.372 -14.761 -25.450 1.00 79.38 625 ASN A O 1
ATOM 4926 N N . TRP A 1 626 ? -13.196 -14.627 -25.956 1.00 81.25 626 TRP A N 1
ATOM 4927 C CA . TRP A 1 626 ? -13.078 -16.003 -26.427 1.00 81.25 626 TRP A CA 1
ATOM 4928 C C . TRP A 1 626 ? -12.067 -16.801 -25.608 1.00 81.25 626 TRP A C 1
ATOM 4930 O O . TRP A 1 626 ? -10.985 -16.311 -25.286 1.00 81.25 626 TRP A O 1
ATOM 4940 N N . LEU A 1 627 ? -12.406 -18.053 -25.325 1.00 84.75 627 LEU A N 1
ATOM 4941 C CA . LEU A 1 627 ? -11.504 -19.064 -24.791 1.00 84.75 627 LEU A CA 1
ATOM 4942 C C . LEU A 1 627 ? -11.012 -19.943 -25.943 1.00 84.75 627 LEU A C 1
ATOM 4944 O O . LEU A 1 627 ? -11.811 -20.468 -26.717 1.00 84.75 627 LEU A O 1
ATOM 4948 N N . TYR A 1 628 ? -9.701 -20.107 -26.034 1.00 87.44 628 TYR A N 1
ATOM 4949 C CA . TYR A 1 628 ? -9.027 -20.993 -26.972 1.00 87.44 628 TYR A CA 1
ATOM 4950 C C . TYR A 1 628 ? -8.516 -22.189 -26.191 1.00 87.44 628 TYR A C 1
ATOM 4952 O O . TYR A 1 628 ? -7.815 -22.015 -25.203 1.00 87.44 628 TYR A O 1
ATOM 4960 N N . GLU A 1 629 ? -8.848 -23.389 -26.637 1.00 90.69 629 GLU A N 1
ATOM 4961 C CA . GLU A 1 629 ? -8.343 -24.652 -26.118 1.00 90.69 629 GLU A CA 1
ATOM 4962 C C . GLU A 1 629 ? -7.642 -25.364 -27.271 1.00 90.69 629 GLU A C 1
ATOM 4964 O O . GLU A 1 629 ? -8.274 -25.840 -28.213 1.00 90.69 629 GLU A O 1
ATOM 4969 N N . LEU A 1 630 ? -6.316 -25.404 -27.217 1.00 89.88 630 LEU A N 1
ATOM 4970 C CA . LEU A 1 630 ? -5.508 -26.219 -28.109 1.00 89.88 630 LEU A CA 1
ATOM 4971 C C . LEU A 1 630 ? -5.244 -27.530 -27.397 1.00 89.88 630 LEU A C 1
ATOM 4973 O O . LEU A 1 630 ? -4.847 -27.532 -26.232 1.00 89.88 630 LEU A O 1
ATOM 4977 N N . SER A 1 631 ? -5.414 -28.649 -28.083 1.00 91.12 631 SER A N 1
ATOM 4978 C CA . SER A 1 631 ? -5.078 -29.937 -27.505 1.00 91.12 631 SER A CA 1
ATOM 4979 C C . SER A 1 631 ? -4.398 -30.869 -28.491 1.00 91.12 631 SER A C 1
ATOM 4981 O O . SER A 1 631 ? -4.655 -30.854 -29.694 1.00 91.12 631 SER A O 1
ATOM 4983 N N . VAL A 1 632 ? -3.494 -31.677 -27.946 1.00 88.88 632 VAL A N 1
ATOM 4984 C CA . VAL A 1 632 ? -2.763 -32.718 -28.659 1.00 88.88 632 VAL A CA 1
ATOM 4985 C C . VAL A 1 632 ? -3.077 -34.044 -27.985 1.00 88.88 632 VAL A C 1
ATOM 4987 O O . VAL A 1 632 ? -2.821 -34.217 -26.795 1.00 88.88 632 VAL A O 1
ATOM 4990 N N . THR A 1 633 ? -3.647 -34.978 -28.742 1.00 90.25 633 THR A N 1
ATOM 4991 C CA . THR A 1 633 ? -3.865 -36.367 -28.324 1.00 90.25 633 THR A CA 1
ATOM 4992 C C . THR A 1 633 ? -2.880 -37.257 -29.069 1.00 90.25 633 THR A C 1
ATOM 4994 O O . THR A 1 633 ? -2.953 -37.364 -30.293 1.00 90.25 633 THR A O 1
ATOM 4997 N N . ALA A 1 634 ? -1.961 -37.900 -28.354 1.00 88.19 634 ALA A N 1
ATOM 4998 C CA . ALA A 1 634 ? -0.894 -38.705 -28.955 1.00 88.19 634 ALA A CA 1
ATOM 4999 C C . ALA A 1 634 ? -0.464 -39.846 -28.024 1.00 88.19 634 ALA A C 1
ATOM 5001 O O . ALA A 1 634 ? -0.944 -39.935 -26.893 1.00 88.19 634 ALA A O 1
ATOM 5002 N N . SER A 1 635 ? 0.471 -40.703 -28.449 1.00 84.12 635 SER A N 1
ATOM 5003 C CA . SER A 1 635 ? 1.174 -41.568 -27.491 1.00 84.12 635 SER A CA 1
ATOM 5004 C C . SER A 1 635 ? 1.892 -40.712 -26.432 1.00 84.12 635 SER A C 1
ATOM 5006 O O . SER A 1 635 ? 2.176 -39.533 -26.657 1.00 84.12 635 SER A O 1
ATOM 5008 N N . LYS A 1 636 ? 2.215 -41.288 -25.268 1.00 81.19 636 LYS A N 1
ATOM 5009 C CA . LYS A 1 636 ? 2.904 -40.554 -24.189 1.00 81.19 636 LYS A CA 1
ATOM 5010 C C . LYS A 1 636 ? 4.199 -39.868 -24.652 1.00 81.19 636 LYS A C 1
ATOM 5012 O O . LYS A 1 636 ? 4.489 -38.770 -24.194 1.00 81.19 636 LYS A O 1
ATOM 5017 N N . ASN A 1 637 ? 4.968 -40.492 -25.544 1.00 81.50 637 ASN A N 1
ATOM 5018 C CA . ASN A 1 637 ? 6.214 -39.898 -26.033 1.00 81.50 637 ASN A CA 1
ATOM 5019 C C . ASN A 1 637 ? 5.931 -38.749 -27.010 1.00 81.50 637 ASN A C 1
ATOM 5021 O O . ASN A 1 637 ? 6.541 -37.684 -26.904 1.00 81.50 637 ASN A O 1
ATOM 5025 N N . ASP A 1 638 ? 4.951 -38.929 -27.895 1.00 82.38 638 ASP A N 1
ATOM 5026 C CA . ASP A 1 638 ? 4.635 -37.965 -28.951 1.00 82.38 638 ASP A CA 1
ATOM 5027 C C . ASP A 1 638 ? 3.959 -36.701 -28.406 1.00 82.38 638 ASP A C 1
ATOM 5029 O O . ASP A 1 638 ? 4.213 -35.605 -28.899 1.00 82.38 638 ASP A O 1
ATOM 5033 N N . VAL A 1 639 ? 3.174 -36.809 -27.325 1.00 80.38 639 VAL A N 1
ATOM 5034 C CA . VAL A 1 639 ? 2.512 -35.647 -26.698 1.00 80.38 639 VAL A CA 1
ATOM 5035 C C . VAL A 1 639 ? 3.515 -34.688 -26.033 1.00 80.38 639 VAL A C 1
ATOM 5037 O O . VAL A 1 639 ? 3.253 -33.496 -25.837 1.00 80.38 639 VAL A O 1
ATOM 5040 N N . THR A 1 640 ? 4.692 -35.210 -25.687 1.00 78.12 640 THR A N 1
ATOM 5041 C CA . THR A 1 640 ? 5.828 -34.436 -25.170 1.00 78.12 640 THR A CA 1
ATOM 5042 C C . THR A 1 640 ? 6.880 -34.123 -26.234 1.00 78.12 640 THR A C 1
ATOM 5044 O O . THR A 1 640 ? 7.829 -33.397 -25.943 1.00 78.12 640 THR A O 1
ATOM 5047 N N . GLY A 1 641 ? 6.719 -34.659 -27.447 1.00 83.12 641 GLY A N 1
ATOM 5048 C CA . GLY A 1 641 ? 7.675 -34.548 -28.544 1.00 83.12 641 GLY A CA 1
ATOM 5049 C C . GLY A 1 641 ? 7.689 -33.176 -29.224 1.00 83.12 641 GLY A C 1
ATOM 5050 O O . GLY A 1 641 ? 6.892 -32.287 -28.911 1.00 83.12 641 GLY A O 1
ATOM 5051 N N . GLY A 1 642 ? 8.609 -33.021 -30.185 1.00 75.50 642 GLY A N 1
ATOM 5052 C CA . GLY A 1 642 ? 8.802 -31.784 -30.953 1.00 75.50 642 GLY A CA 1
ATOM 5053 C C . GLY A 1 642 ? 7.519 -31.295 -31.622 1.00 75.50 642 GLY A C 1
ATOM 5054 O O . GLY A 1 642 ? 7.126 -30.161 -31.382 1.00 75.50 642 GLY A O 1
ATOM 5055 N N . ALA A 1 643 ? 6.799 -32.186 -32.311 1.00 73.88 643 ALA A N 1
ATOM 5056 C CA . ALA A 1 643 ? 5.581 -31.852 -33.053 1.00 73.88 643 ALA A CA 1
ATOM 5057 C C . ALA A 1 643 ? 4.464 -31.248 -32.178 1.00 73.88 643 ALA A C 1
ATOM 5059 O O . ALA A 1 643 ? 3.794 -30.299 -32.579 1.00 73.88 643 ALA A O 1
ATOM 5060 N N . ALA A 1 644 ? 4.274 -31.755 -30.954 1.00 76.75 644 ALA A N 1
ATOM 5061 C CA . ALA A 1 644 ? 3.282 -31.210 -30.027 1.00 76.75 644 ALA A CA 1
ATOM 5062 C C . ALA A 1 644 ? 3.666 -29.801 -29.550 1.00 76.75 644 ALA A C 1
ATOM 5064 O O . ALA A 1 644 ? 2.821 -28.910 -29.484 1.00 76.75 644 ALA A O 1
ATOM 5065 N N . ARG A 1 645 ? 4.951 -29.593 -29.233 1.00 76.31 645 ARG A N 1
ATOM 5066 C CA . ARG A 1 645 ? 5.480 -28.279 -28.844 1.00 76.31 645 ARG A CA 1
ATOM 5067 C C . ARG A 1 645 ? 5.341 -27.279 -29.986 1.00 76.31 645 ARG A C 1
ATOM 5069 O O . ARG A 1 645 ? 4.809 -26.194 -29.800 1.00 76.31 645 ARG A O 1
ATOM 5076 N N . GLU A 1 646 ? 5.768 -27.694 -31.163 1.00 73.31 646 GLU A N 1
ATOM 5077 C CA . GLU A 1 646 ? 5.684 -26.944 -32.401 1.00 73.31 646 GLU A CA 1
ATOM 5078 C C . GLU A 1 646 ? 4.245 -26.547 -32.756 1.00 73.31 646 GLU A C 1
ATOM 5080 O O . GLU A 1 646 ? 4.012 -25.404 -33.137 1.00 73.31 646 GLU A O 1
ATOM 5085 N N . PHE A 1 647 ? 3.262 -27.431 -32.555 1.00 78.75 647 PHE A N 1
ATOM 5086 C CA . PHE A 1 647 ? 1.848 -27.092 -32.722 1.00 78.75 647 PHE A CA 1
ATOM 5087 C C . PHE A 1 647 ? 1.417 -25.949 -31.796 1.00 78.75 647 PHE A C 1
ATOM 5089 O O . PHE A 1 647 ? 0.854 -24.960 -32.268 1.00 78.75 647 PHE A O 1
ATOM 5096 N N . PHE A 1 648 ? 1.713 -26.040 -30.496 1.00 79.50 648 PHE A N 1
ATOM 5097 C CA . PHE A 1 648 ? 1.375 -24.972 -29.552 1.00 79.50 648 PHE A CA 1
ATOM 5098 C C . PHE A 1 648 ? 2.111 -23.661 -29.852 1.00 79.50 648 PHE A C 1
ATOM 5100 O O . PHE A 1 648 ? 1.530 -22.589 -29.686 1.00 79.50 648 PHE A O 1
ATOM 5107 N N . ASP A 1 649 ? 3.364 -23.748 -30.301 1.00 70.06 649 ASP A N 1
ATOM 5108 C CA . ASP A 1 649 ? 4.206 -22.595 -30.624 1.00 70.06 649 ASP A CA 1
ATOM 5109 C C . ASP A 1 649 ? 3.836 -21.965 -31.985 1.00 70.06 649 ASP A C 1
ATOM 5111 O O . ASP A 1 649 ? 4.123 -20.792 -32.217 1.00 70.06 649 ASP A O 1
ATOM 5115 N N . SER A 1 650 ? 3.156 -22.705 -32.872 1.00 66.44 650 SER A N 1
ATOM 5116 C CA . SER A 1 650 ? 2.705 -22.223 -34.190 1.00 66.44 650 SER A CA 1
ATOM 5117 C C . SER A 1 650 ? 1.496 -21.284 -34.138 1.00 66.44 650 SER A C 1
ATOM 5119 O O . SER A 1 650 ? 1.186 -20.616 -35.127 1.00 66.44 650 SER A O 1
ATOM 5121 N N . PHE A 1 651 ? 0.787 -21.234 -33.009 1.00 68.50 651 PHE A N 1
ATOM 5122 C CA . PHE A 1 651 ? -0.429 -20.442 -32.887 1.00 68.50 651 PHE A CA 1
ATOM 5123 C C . PHE A 1 651 ? -0.092 -18.953 -32.730 1.00 68.50 651 PHE A C 1
ATOM 5125 O O . PHE A 1 651 ? 0.458 -18.532 -31.710 1.00 68.50 651 PHE A O 1
ATOM 5132 N N . ALA A 1 652 ? -0.454 -18.153 -33.734 1.00 59.56 652 ALA A N 1
ATOM 5133 C CA . ALA A 1 652 ? -0.241 -16.708 -33.770 1.00 59.56 652 ALA A CA 1
ATOM 5134 C C . ALA A 1 652 ? -1.497 -15.971 -34.272 1.00 59.56 652 ALA A C 1
ATOM 5136 O O . ALA A 1 652 ? -2.267 -16.501 -35.078 1.00 59.56 652 ALA A O 1
ATOM 5137 N N . PHE A 1 653 ? -1.695 -14.729 -33.819 1.00 58.28 653 PHE A N 1
ATOM 5138 C CA . PHE A 1 653 ? -2.770 -13.856 -34.307 1.00 58.28 653 PHE A CA 1
ATOM 5139 C C . PHE A 1 653 ? -2.244 -12.916 -35.386 1.00 58.28 653 PHE A C 1
ATOM 5141 O O . PHE A 1 653 ? -1.210 -12.279 -35.197 1.00 58.28 653 PHE A O 1
ATOM 5148 N N . GLN A 1 654 ? -2.991 -12.768 -36.482 1.00 46.47 654 GLN A N 1
ATOM 5149 C CA . GLN A 1 654 ? -2.743 -11.702 -37.455 1.00 46.47 654 GLN A CA 1
ATOM 5150 C C . GLN A 1 654 ? -3.775 -10.579 -37.300 1.00 46.47 654 GLN A C 1
ATOM 5152 O O . GLN A 1 654 ? -4.967 -10.858 -37.138 1.00 46.47 654 GLN A O 1
ATOM 5157 N N . PRO A 1 655 ? -3.355 -9.302 -37.357 1.00 41.06 655 PRO A N 1
ATOM 5158 C CA . PRO A 1 655 ? -4.300 -8.200 -37.392 1.00 41.06 655 PRO A CA 1
ATOM 5159 C C . PRO A 1 655 ? -5.068 -8.201 -38.712 1.00 41.06 655 PRO A C 1
ATOM 5161 O O . PRO A 1 655 ? -4.536 -8.559 -39.765 1.00 41.06 655 PRO A O 1
ATOM 5164 N N . VAL A 1 656 ? -6.302 -7.701 -38.664 1.00 41.97 656 VAL A N 1
ATOM 5165 C CA . VAL A 1 656 ? -7.018 -7.271 -39.866 1.00 41.97 656 VAL A CA 1
ATOM 5166 C C . VAL A 1 656 ? -6.169 -6.174 -40.507 1.00 41.97 656 VAL A C 1
ATOM 5168 O O . VAL A 1 656 ? -5.893 -5.176 -39.829 1.00 41.97 656 VAL A O 1
ATOM 5171 N N . PRO A 1 657 ? -5.754 -6.290 -41.778 1.00 39.12 657 PRO A N 1
ATOM 5172 C CA . PRO A 1 657 ? -5.203 -5.146 -42.481 1.00 39.12 657 PRO A CA 1
ATOM 5173 C C . PRO A 1 657 ? -6.219 -4.006 -42.376 1.00 39.12 657 PRO A C 1
ATOM 5175 O O . PRO A 1 657 ? -7.406 -4.201 -42.668 1.00 39.12 657 PRO A O 1
ATOM 5178 N N . LYS A 1 658 ? -5.778 -2.819 -41.935 1.00 38.38 658 LYS A N 1
ATOM 5179 C CA . LYS A 1 658 ? -6.609 -1.621 -42.087 1.00 38.38 658 LYS A CA 1
ATOM 5180 C C . LYS A 1 658 ? -7.004 -1.543 -43.564 1.00 38.38 658 LYS A C 1
ATOM 5182 O O . LYS A 1 658 ? -6.124 -1.744 -44.405 1.00 38.38 658 LYS A O 1
ATOM 5187 N N . PRO A 1 659 ? -8.284 -1.289 -43.891 1.00 40.59 659 PRO A N 1
ATOM 5188 C CA . PRO A 1 659 ? -8.642 -1.026 -45.272 1.00 40.59 659 PRO A CA 1
ATOM 5189 C C . PRO A 1 659 ? -7.734 0.101 -45.756 1.00 40.59 659 PRO A C 1
ATOM 5191 O O . PRO A 1 659 ? -7.637 1.143 -45.102 1.00 40.59 659 PRO A O 1
ATOM 5194 N N . SER A 1 660 ? -7.006 -0.167 -46.839 1.00 40.50 660 SER A N 1
ATOM 5195 C CA . SER A 1 660 ? -6.279 0.865 -47.561 1.00 40.50 660 SER A CA 1
ATOM 5196 C C . SER A 1 660 ? -7.263 2.002 -47.823 1.00 40.50 660 SER A C 1
ATOM 5198 O O . SER A 1 660 ? -8.334 1.778 -48.387 1.00 40.50 660 SER A O 1
ATOM 5200 N N . THR A 1 661 ? -6.929 3.204 -47.367 1.00 44.38 661 THR A N 1
ATOM 5201 C CA . THR A 1 661 ? -7.698 4.414 -47.669 1.00 44.38 661 THR A CA 1
ATOM 5202 C C . THR A 1 661 ? -7.525 4.862 -49.125 1.00 44.38 661 THR A C 1
ATOM 5204 O O . THR A 1 661 ? -8.112 5.864 -49.508 1.00 44.38 661 THR A O 1
ATOM 5207 N N . ASP A 1 662 ? -6.781 4.115 -49.949 1.00 43.00 662 ASP A N 1
ATOM 5208 C CA . ASP A 1 662 ? -6.456 4.471 -51.335 1.00 43.00 662 ASP A CA 1
ATOM 5209 C C . ASP A 1 662 ? -7.421 3.840 -52.357 1.00 43.00 662 ASP A C 1
ATOM 5211 O O . ASP A 1 662 ? -7.016 3.429 -53.442 1.00 43.00 662 ASP A O 1
ATOM 5215 N N . ALA A 1 663 ? -8.714 3.746 -52.030 1.00 43.88 663 ALA A N 1
ATOM 5216 C CA . ALA A 1 663 ? -9.738 3.260 -52.963 1.00 43.88 663 ALA A CA 1
ATOM 5217 C C . ALA A 1 663 ? -10.314 4.345 -53.903 1.00 43.88 663 ALA A C 1
ATOM 5219 O O . ALA A 1 663 ? -11.242 4.047 -54.647 1.00 43.88 663 ALA A O 1
ATOM 5220 N N . ASP A 1 664 ? -9.741 5.554 -53.929 1.00 43.38 664 ASP A N 1
ATOM 5221 C CA . ASP A 1 664 ? -10.096 6.621 -54.879 1.00 43.38 664 ASP A CA 1
ATOM 5222 C C . ASP A 1 664 ? -8.941 6.904 -55.856 1.00 43.38 664 ASP A C 1
ATOM 5224 O O . ASP A 1 664 ? -8.321 7.965 -55.840 1.00 43.38 664 ASP A O 1
ATOM 5228 N N . ALA A 1 665 ? -8.640 5.935 -56.721 1.00 42.66 665 ALA A N 1
ATOM 5229 C CA . ALA A 1 665 ? -7.963 6.178 -57.997 1.00 42.66 665 ALA A CA 1
ATOM 5230 C C . ALA A 1 665 ? -8.235 5.014 -58.963 1.00 42.66 665 ALA A C 1
ATOM 5232 O O . ALA A 1 665 ? -7.397 4.136 -59.168 1.00 42.66 665 ALA A O 1
ATOM 5233 N N . ALA A 1 666 ? -9.427 4.998 -59.560 1.00 35.56 666 ALA A N 1
ATOM 5234 C CA . ALA A 1 666 ? -9.641 4.265 -60.803 1.00 35.56 666 ALA A CA 1
ATOM 5235 C C . ALA A 1 666 ? -8.976 5.047 -61.956 1.00 35.56 666 ALA A C 1
ATOM 5237 O O . ALA A 1 666 ? -9.188 6.260 -62.037 1.00 35.56 666 ALA A O 1
ATOM 5238 N N . PRO A 1 667 ? -8.183 4.413 -62.837 1.00 46.06 667 PRO A N 1
ATOM 5239 C CA . PRO A 1 667 ? -7.806 5.024 -64.103 1.00 46.06 667 PRO A CA 1
ATOM 5240 C C . PRO A 1 667 ? -8.941 4.833 -65.124 1.00 46.06 667 PRO A C 1
ATOM 5242 O O . PRO A 1 667 ? -9.582 3.779 -65.135 1.00 46.06 667 PRO A O 1
ATOM 5245 N N . GLU A 1 668 ? -9.183 5.859 -65.947 1.00 38.25 668 GLU A N 1
ATOM 5246 C CA . GLU A 1 668 ? -9.975 5.756 -67.188 1.00 38.25 668 GLU A CA 1
ATOM 5247 C C . GLU A 1 668 ? -9.436 4.678 -68.138 1.00 38.25 668 GLU A C 1
ATOM 5249 O O . GLU A 1 668 ? -8.191 4.526 -68.227 1.00 38.25 668 GLU A O 1
#

Radius of gyration: 30.38 Å; chains: 1; bounding box: 63×101×98 Å